Protein AF-R1FV80-F1 (afdb_monomer)

InterPro domains:
  IPR033290 Coiled-coil domain-containing protein 39 [PF24161] (10-103)
  IPR033290 Coiled-coil domain-containing protein 39 [PF24161] (273-464)
  IPR033290 Coiled-coil domain-containing protein 39 [PTHR18962] (281-460)

pLDDT: mean 78.28, std 19.07, range [26.14, 97.94]

Organism: Emiliania huxleyi (NCBI:txid2903)

Secondary structure (DSSP, 8-state):
---------PPPTT--HHHHHHHHHHHHHHHHHHHHHHHHHHHHHHHHHHHHHHHHHHHHHHHHHHHHHHHHHH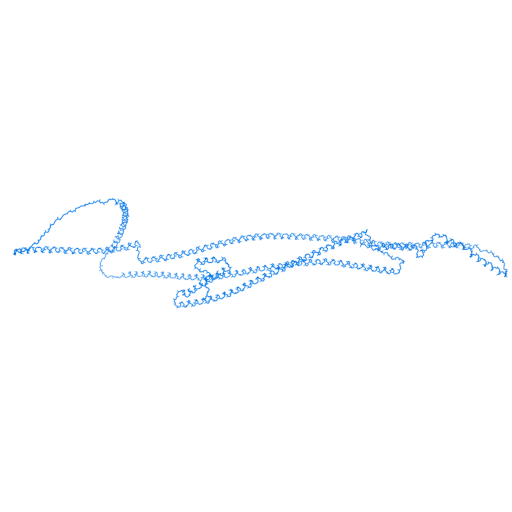HHHHHHHHHHHHHHHHHHHHHHHHHHHHHHHHHHHHHHHHHHHHHHHHHHHHHHHHHHHHHHHHHHHHHHHHHHHHHHHHTT-S---------THHHHHHHHHHHHHHHHHHHHHHHHHHHHHHHHHHHHHHHHHHHHHTT-SS-------------------------SSSHHHHHHHHHHHHHHHHHHHHHHHHHHHHHHHHHHHHHHHHHHHHHHHHHHHHHHHHHTT---HHHHHHHHHHHHHHHHHHHHHHHHHHHHHHHHHHHHHHHHHHHHHHHHHHHHHHHHHHHHHHHHHHHHHHHHHHHHHHHHHHHHHHHHHHHHHHHHHHHHHHHHHHHHHHHHHHHHHHHHHHHHHHHHHHHHHHHHHHHHHHHHHHHHHHHHHHHHHHHHHHHHHT----------------SSSSSSSTTTSSSSSSSSS-SHHHHHHHS-TT-SS-SGGGSS-HHHHHHHHHHHHHHHHHTSPPPTTSHHHHHHHHHHHHHHHHHHHHHHHHHHHHHHHHHHHHHHHHHHHHHHHHHHHHHHHHHHHHHHHHHHHHHHHHHHHHHHHHHHHHHHHHHHHHHHHHTT--SS-HHHHHHHHHHHHHHHHHHHHHHHHHHHH-TTTHHHHHHHHHHHT---GGG-----

Foldseek 3Di:
DPPPPPPPDDDPPPDDPVVVVVVVVVVVVVVVVVVVVVVVVVVVVVVVVVVVVVVVVVVVVVVVVVVVVVVVVVVVVVVVVVVVVVVVVVVVVVVVVVVVVVVVVVVVVVVVVVVVVVVVVVVVVVVVVVVVVVVVVVVVVVVVVVVVVVVVVVVVPDDDDDDDDDDVCVVVVVVVVVVVVVVVVVVVVVVVVVVVVVVVVVVVVVVVVVVVVVVPVPDDDDYDDDDDDDDDDDDDDDDDDDDDDCPVVVVVVVVVVVVVVVVVVVVVVVVVVVVVVVVVVVVVVVVVVVVVVVVVVVVVCVVVPNDDPVVVVVVVVVVVVVVVVVVVVVVVVVVVVVVVVVVVVVVVVVVVVVVVVVVVVVVVVVVVVVVVVVVVVVVVVVVVVVVVVVVVVVVVVVVVVVVVVVVVVVVVVVVVVVVVVVVVVVVVVVVVVVVVVVVVVVVVVVVVVVVVVVVVVVVVVVVVVVVVVVVVVVPDDDDDDDDDDDDDDPPPPPVPPVVVVVPVVPPPPPPVVVVVVVVCPPCPVCPVCPVDHPVVVVVVVVVVVVVCVVPPDDDCPDVVNVVVVVVVVVVVVVVVVVVVVVVVVVVVVVVVVVVVVVVVVVVVVVVVVVVVVVVVVVVVVVVVVVVVVVVVVVVVVVVVVVVVVVVVVVVCVVVVDPDDDPVNVVVVVVVVVVVVLVVLVVQVVVCVVPVVCQVVQCVVCVVVVHHHSVPPPDDD

Mean predicted aligned error: 24.82 Å

Sequence (716 aa):
MSDDEEELVDLPDFANAANRALYADLKDAERALAATEEELAETGERVSVMEGHLGSVVAERQNTQRLVDAKAKEVETEDHLKQLADRELGRFSSELSKLQREWWQEAAVAERQAELEAEVTKTSVQQVELDRTADDYRALQRERRGLLLQSRSGATASPHPSPPPPRPAAAAERDRRRAQIRGAEESLEERRAALEAAKAKLAAAEEAASRSSDNLGSLEAPRAFLDPPSPCPDPPSPCPAASRQMDELHAREGARLKERAKAAGALREALYAETARLQAARQEVLYTADFQLQLMQRKVARATGVRSAEEQTELKSQIATLQRQLEQQGATARMLSEQEKRLSNELKRARRREEEVTTEEARLRAAIDAVEVDNTLAQKQIKKEAQQRQEATVAADLLRLEVKKLREALHGRTDGVFGLENRKSQLQLSMAERQEEIKVHTDVLRAQLKAAEDERSRAKKARAAGRRLGSISAGSRAPSRTGPPPSQALTERLLRVDRLSAKSANLEGKPGAIDARLSTPALAHTAASRLAPPCALRHLVDKNAAYKAALAPAGPRTPLAEQRALLEEQHRAALARCRAHKVQQSEVEEEIGQMGVTLDELADVSGAQRQHYERLADASRSIGATLQERRGELQRVASELSSLLDAHRESAAASGVQGATALEREAALSERLVANRTTLERLAALSAEDASFGPALESLCAQAGVPPPDALPGDE

Solvent-accessible surface area (backbone atoms only — not comparable to full-atom values): 40956 Å² total; per-residue (Å²): 145,77,87,74,75,72,84,77,68,81,78,59,92,82,63,52,70,69,60,54,51,54,48,50,54,48,52,51,49,51,52,52,48,52,52,53,50,51,53,49,49,53,52,49,52,50,48,54,52,50,51,54,48,48,54,51,52,52,52,50,49,51,53,53,48,53,51,50,55,50,49,52,51,50,51,53,51,51,53,52,50,49,53,52,51,52,51,52,51,53,49,51,52,53,49,52,57,45,52,50,51,51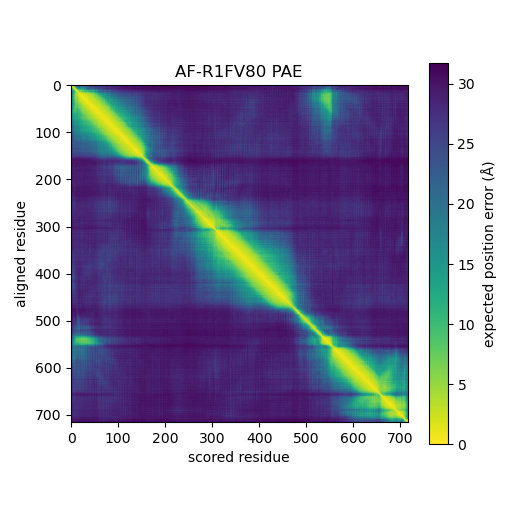,52,54,50,51,52,54,50,51,53,52,49,52,52,50,50,52,50,53,52,50,53,51,52,51,50,54,51,51,50,49,53,51,50,51,50,52,48,51,50,52,50,52,52,49,50,52,52,48,52,57,57,56,70,69,75,68,89,83,85,86,89,84,89,87,69,77,58,63,60,57,44,48,51,46,46,50,49,50,45,48,52,46,48,50,50,46,48,50,46,45,51,48,46,51,50,44,47,50,49,45,51,51,44,44,55,49,44,47,61,43,49,78,63,56,81,66,85,88,85,88,89,89,88,87,88,89,86,86,86,90,84,92,90,86,90,88,89,91,90,87,85,89,78,64,66,73,62,53,56,61,56,52,55,60,50,50,53,54,50,49,55,53,47,55,54,49,52,52,51,52,52,51,51,50,51,51,49,53,56,48,50,54,53,46,53,56,49,49,53,51,47,52,52,48,50,54,52,48,36,47,73,75,64,54,62,56,73,65,61,49,51,53,49,51,50,50,50,50,52,52,49,51,51,51,50,50,51,52,51,51,51,51,54,51,52,51,50,51,53,51,53,53,51,50,51,53,52,50,51,52,51,49,51,53,50,53,52,50,50,52,50,50,50,53,52,50,54,51,51,50,52,50,52,54,50,51,53,51,50,52,53,51,52,51,50,54,50,51,52,50,52,51,52,51,51,51,51,50,52,50,52,48,53,52,47,52,54,48,50,54,49,50,54,49,50,53,51,50,50,52,51,50,51,54,50,51,51,54,49,51,52,51,50,52,52,50,48,52,51,50,50,52,51,50,50,52,50,49,50,54,49,50,48,51,50,50,51,52,51,50,52,52,48,50,53,51,50,56,59,57,73,73,64,85,78,88,86,90,86,90,87,88,89,88,84,93,84,73,87,78,74,73,78,66,61,72,70,64,68,73,69,69,76,80,77,80,76,79,74,65,70,59,50,70,66,66,74,54,92,79,65,88,82,54,82,75,55,81,82,53,57,72,67,57,54,48,53,49,51,54,48,52,50,50,51,49,59,74,70,47,77,82,54,90,86,36,76,66,42,52,51,50,51,51,50,51,51,51,48,51,53,49,53,50,48,55,51,52,51,51,51,53,48,51,52,50,52,50,51,50,50,52,52,48,54,54,50,52,54,52,48,51,53,51,49,54,50,49,54,50,52,50,53,53,50,50,52,51,51,53,52,51,51,51,53,50,52,53,50,52,51,50,52,50,53,50,51,52,53,51,52,54,50,50,55,49,49,55,56,35,53,76,70,71,54,87,70,88,48,72,66,58,53,51,50,56,49,50,52,51,51,51,52,52,50,54,52,43,53,51,53,41,53,52,26,70,76,38,76,81,47,40,69,59,49,42,52,52,26,57,74,70,74,41,84,45,64,90,70,63,78,74,87,126

Structure (mmCIF, N/CA/C/O backbone):
data_AF-R1FV80-F1
#
_entry.id   AF-R1FV80-F1
#
loop_
_atom_site.group_PDB
_atom_site.id
_atom_site.type_symbol
_atom_site.label_atom_id
_atom_site.label_alt_id
_atom_site.label_comp_id
_atom_site.label_asym_id
_atom_site.label_entity_id
_atom_site.label_seq_id
_atom_site.pdbx_PDB_ins_code
_atom_site.Cartn_x
_atom_site.Cartn_y
_atom_site.Cartn_z
_atom_site.occupancy
_atom_site.B_iso_or_equiv
_atom_site.auth_seq_id
_atom_site.auth_comp_id
_atom_site.auth_asym_id
_atom_site.auth_atom_id
_atom_site.pdbx_PDB_model_num
ATOM 1 N N . MET A 1 1 ? 33.131 3.838 -56.043 1.00 39.53 1 MET A N 1
ATOM 2 C CA . MET A 1 1 ? 32.428 4.608 -57.107 1.00 39.53 1 MET A CA 1
ATOM 3 C C . MET A 1 1 ? 32.852 6.069 -57.041 1.00 39.53 1 MET A C 1
ATOM 5 O O . MET A 1 1 ? 32.039 6.953 -56.809 1.00 39.53 1 MET A O 1
ATOM 9 N N . SER A 1 2 ? 34.149 6.266 -57.248 1.00 30.45 2 SER A N 1
ATOM 10 C CA . SER A 1 2 ? 34.812 7.416 -57.865 1.00 30.45 2 SER A CA 1
ATOM 11 C C . SER A 1 2 ? 36.292 7.070 -57.741 1.00 30.45 2 SER A C 1
ATOM 13 O O . SER A 1 2 ? 37.008 7.636 -56.922 1.00 30.45 2 SER A O 1
ATOM 15 N N . ASP A 1 3 ? 36.683 6.017 -58.460 1.00 32.28 3 ASP A N 1
ATOM 16 C CA . ASP A 1 3 ? 38.063 5.545 -58.521 1.00 32.28 3 ASP A CA 1
ATOM 17 C C . ASP A 1 3 ? 38.754 6.416 -59.575 1.00 32.28 3 ASP A C 1
ATOM 19 O O . ASP A 1 3 ? 39.068 5.976 -60.677 1.00 32.28 3 ASP A O 1
ATOM 23 N N . ASP A 1 4 ? 38.883 7.703 -59.256 1.00 37.22 4 ASP A N 1
ATOM 24 C CA . ASP A 1 4 ? 39.828 8.594 -59.914 1.00 37.22 4 ASP A CA 1
ATOM 25 C C . ASP A 1 4 ? 41.165 8.407 -59.184 1.00 37.22 4 ASP A C 1
ATOM 27 O O . ASP A 1 4 ? 41.632 9.276 -58.448 1.00 37.22 4 ASP A O 1
ATOM 31 N N . GLU A 1 5 ? 41.764 7.221 -59.337 1.00 38.56 5 GLU A N 1
ATOM 32 C CA . GLU A 1 5 ? 43.200 7.073 -59.125 1.00 38.56 5 GLU A CA 1
ATOM 33 C C . GLU A 1 5 ? 43.876 7.894 -60.226 1.00 38.56 5 GLU A C 1
ATOM 35 O O . GLU A 1 5 ? 44.042 7.452 -61.364 1.00 38.56 5 GLU A O 1
ATOM 40 N N . GLU A 1 6 ? 44.210 9.143 -59.903 1.00 42.09 6 GLU A N 1
ATOM 41 C CA . GLU A 1 6 ? 45.169 9.915 -60.673 1.00 42.09 6 GLU A CA 1
ATOM 42 C C . GLU A 1 6 ? 46.449 9.073 -60.785 1.00 42.09 6 GLU A C 1
ATOM 44 O O . GLU A 1 6 ? 47.215 8.947 -59.830 1.00 42.09 6 GLU A O 1
ATOM 49 N N . GLU A 1 7 ? 46.685 8.486 -61.963 1.00 44.88 7 GLU A N 1
ATOM 50 C CA . GLU A 1 7 ? 47.996 8.006 -62.400 1.00 44.88 7 GLU A CA 1
ATOM 51 C C . GLU A 1 7 ? 48.964 9.202 -62.375 1.00 44.88 7 GLU A C 1
ATOM 53 O O . GLU A 1 7 ? 49.205 9.906 -63.361 1.00 44.88 7 GLU A O 1
ATOM 58 N N . LEU A 1 8 ? 49.482 9.480 -61.180 1.00 44.59 8 LEU A N 1
ATOM 59 C CA . LEU A 1 8 ? 50.394 10.563 -60.885 1.00 44.59 8 LEU A CA 1
ATOM 60 C C . LEU A 1 8 ? 51.760 10.217 -61.485 1.00 44.59 8 LEU A C 1
ATOM 62 O O . LEU A 1 8 ? 52.600 9.584 -60.850 1.00 44.59 8 LEU A O 1
ATOM 66 N N . VAL A 1 9 ? 51.936 10.647 -62.735 1.00 53.25 9 VAL A N 1
ATOM 67 C CA . VAL A 1 9 ? 53.197 10.915 -63.441 1.00 53.25 9 VAL A CA 1
ATOM 68 C C . VAL A 1 9 ? 54.271 9.845 -63.227 1.00 53.25 9 VAL A C 1
ATOM 70 O O . VAL A 1 9 ? 55.105 9.945 -62.324 1.00 53.25 9 VAL A O 1
ATOM 73 N N . ASP A 1 10 ? 54.330 8.878 -64.142 1.00 61.19 10 ASP A N 1
ATOM 74 C CA . ASP A 1 10 ? 55.520 8.046 -64.305 1.00 61.19 10 ASP A CA 1
ATOM 75 C C . ASP A 1 10 ? 56.779 8.918 -64.411 1.00 61.19 10 ASP A C 1
ATOM 77 O O . ASP A 1 10 ? 56.829 9.921 -65.138 1.00 61.19 10 ASP A O 1
ATOM 81 N N . LEU A 1 11 ? 57.813 8.541 -63.650 1.00 62.38 11 LEU A N 1
ATOM 82 C CA . LEU A 1 11 ? 59.092 9.244 -63.653 1.00 62.38 11 LEU A CA 1
ATOM 83 C C . LEU A 1 11 ? 59.620 9.363 -65.091 1.00 62.38 11 LEU A C 1
ATOM 85 O O . LEU A 1 11 ? 59.750 8.346 -65.769 1.00 62.38 11 LEU A O 1
ATOM 89 N N . PRO A 1 12 ? 60.011 10.566 -65.554 1.00 64.69 12 PRO A N 1
ATOM 90 C CA . PRO A 1 12 ? 60.544 10.739 -66.902 1.00 64.69 12 PRO A CA 1
ATOM 91 C C . PRO A 1 12 ? 61.749 9.824 -67.178 1.00 64.69 12 PRO A C 1
ATOM 93 O O . PRO A 1 12 ? 62.630 9.701 -66.326 1.00 64.69 12 PRO A O 1
ATOM 96 N N . ASP A 1 13 ? 61.869 9.296 -68.401 1.00 59.38 13 ASP A N 1
ATOM 97 C CA . ASP A 1 13 ? 62.896 8.316 -68.822 1.00 59.38 13 ASP A CA 1
ATOM 98 C C . ASP A 1 13 ? 64.361 8.713 -68.556 1.00 59.38 13 ASP A C 1
ATOM 100 O O . ASP A 1 13 ? 65.251 7.864 -68.536 1.00 59.38 13 ASP A O 1
ATOM 104 N N . PHE A 1 14 ? 64.631 9.999 -68.327 1.00 61.69 14 PHE A N 1
ATOM 105 C CA . PHE A 1 14 ? 65.948 10.549 -67.994 1.00 61.69 14 PHE A CA 1
ATOM 106 C C . PHE A 1 14 ? 66.302 10.461 -66.490 1.00 61.69 14 PHE A C 1
ATOM 108 O O . PHE A 1 14 ? 67.446 10.724 -66.120 1.00 61.69 14 PHE A O 1
ATOM 115 N N . ALA A 1 15 ? 65.371 10.082 -65.606 1.00 67.31 15 ALA A N 1
ATOM 116 C CA . ALA A 1 15 ? 65.627 10.022 -64.167 1.00 67.31 15 ALA A CA 1
ATOM 117 C C . ALA A 1 15 ? 66.812 9.095 -63.837 1.00 67.31 15 ALA A C 1
ATOM 119 O O . ALA A 1 15 ? 66.867 7.938 -64.267 1.00 67.31 15 ALA A O 1
ATOM 120 N N . ASN A 1 16 ? 67.760 9.614 -63.062 1.00 75.12 16 ASN A N 1
ATOM 121 C CA . ASN A 1 16 ? 68.909 8.902 -62.516 1.00 75.12 16 ASN A CA 1
ATOM 122 C C . ASN A 1 16 ? 68.463 7.798 -61.540 1.00 75.12 16 ASN A C 1
ATOM 124 O O . ASN A 1 16 ? 67.451 7.932 -60.856 1.00 75.12 16 ASN A O 1
ATOM 128 N N . ALA A 1 17 ? 69.234 6.707 -61.467 1.00 79.00 17 ALA A N 1
ATOM 129 C CA . ALA A 1 17 ? 68.859 5.498 -60.722 1.00 79.00 17 ALA A CA 1
ATOM 130 C C . ALA A 1 17 ? 68.512 5.765 -59.244 1.00 79.00 17 ALA A C 1
ATOM 132 O O . ALA A 1 17 ? 67.550 5.199 -58.737 1.00 79.00 17 ALA A O 1
ATOM 133 N N . ALA A 1 18 ? 69.226 6.687 -58.586 1.00 81.06 18 ALA A N 1
ATOM 134 C CA . ALA A 1 18 ? 68.948 7.085 -57.204 1.00 81.06 18 ALA A CA 1
ATOM 135 C C . ALA A 1 18 ? 67.561 7.733 -57.028 1.00 81.06 18 ALA A C 1
ATOM 137 O O . ALA A 1 18 ? 66.862 7.433 -56.068 1.00 81.06 18 ALA A O 1
ATOM 138 N N . ASN A 1 19 ? 67.126 8.571 -57.975 1.00 80.38 19 ASN A N 1
ATOM 139 C CA . ASN A 1 19 ? 65.819 9.230 -57.902 1.00 80.38 19 ASN A CA 1
ATOM 140 C C . ASN A 1 19 ? 64.671 8.259 -58.212 1.00 80.38 19 ASN A C 1
ATOM 142 O O . ASN A 1 19 ? 63.585 8.414 -57.666 1.00 80.38 19 ASN A O 1
ATOM 146 N N . ARG A 1 20 ? 64.912 7.242 -59.055 1.00 81.19 20 ARG A N 1
ATOM 147 C CA . ARG A 1 20 ? 63.939 6.160 -59.276 1.00 81.19 20 ARG A CA 1
ATOM 148 C C . ARG A 1 20 ? 63.778 5.276 -58.044 1.00 81.19 20 ARG A C 1
ATOM 150 O O . ARG A 1 20 ? 62.652 4.924 -57.726 1.00 81.19 20 ARG A O 1
ATOM 157 N N . ALA A 1 21 ? 64.877 4.960 -57.355 1.00 82.88 21 ALA A N 1
ATOM 158 C CA . ALA A 1 21 ? 64.834 4.209 -56.103 1.00 82.88 21 ALA A CA 1
ATOM 159 C C . ALA A 1 21 ? 64.054 4.974 -55.021 1.00 82.88 21 ALA A C 1
ATOM 161 O O . ALA A 1 21 ? 63.100 4.437 -54.482 1.00 82.88 21 ALA A O 1
ATOM 162 N N . LEU A 1 22 ? 64.359 6.260 -54.806 1.00 85.12 22 LEU A N 1
ATOM 163 C CA . LEU A 1 22 ? 63.634 7.084 -53.829 1.00 85.12 22 LEU A CA 1
ATOM 164 C C . LEU A 1 22 ? 62.144 7.247 -54.155 1.00 85.12 22 LEU A C 1
ATOM 166 O O . LEU A 1 22 ? 61.328 7.319 -53.245 1.00 85.12 22 LEU A O 1
ATOM 170 N N . TYR A 1 23 ? 61.774 7.320 -55.435 1.00 82.81 23 TYR A N 1
ATOM 171 C CA . TYR A 1 23 ? 60.364 7.367 -55.821 1.00 82.81 23 TYR A CA 1
ATOM 172 C C . TYR A 1 23 ? 59.656 6.022 -55.622 1.00 82.81 23 TYR A C 1
ATOM 174 O O . TYR A 1 23 ? 58.487 6.008 -55.255 1.00 82.81 23 TYR A O 1
ATOM 182 N N . ALA A 1 24 ? 60.350 4.901 -55.839 1.00 83.56 24 ALA A N 1
ATOM 183 C CA . ALA A 1 24 ? 59.818 3.583 -55.501 1.00 83.56 24 ALA A CA 1
ATOM 184 C C . ALA A 1 24 ? 59.597 3.458 -53.985 1.00 83.56 24 ALA A C 1
ATOM 186 O O . ALA A 1 24 ? 58.499 3.099 -53.576 1.00 83.56 24 ALA A O 1
ATOM 187 N N . ASP A 1 25 ? 60.576 3.874 -53.174 1.00 87.69 25 ASP A N 1
ATOM 188 C CA . ASP A 1 25 ? 60.457 3.901 -51.712 1.00 87.69 25 ASP A CA 1
ATOM 189 C C . ASP A 1 25 ? 59.308 4.820 -51.250 1.00 87.69 25 ASP A C 1
ATOM 191 O O . ASP A 1 25 ? 58.568 4.470 -50.334 1.00 87.69 25 ASP A O 1
ATOM 195 N N . LEU A 1 26 ? 59.118 5.979 -51.899 1.00 85.69 26 LEU A N 1
ATOM 196 C CA . LEU A 1 26 ? 57.984 6.876 -51.638 1.00 85.69 26 LEU A CA 1
ATOM 197 C C . LEU A 1 26 ? 56.648 6.228 -51.999 1.00 85.69 26 LEU A C 1
ATOM 199 O O . LEU A 1 26 ? 55.740 6.267 -51.179 1.00 85.69 26 LEU A O 1
ATOM 203 N N . LYS A 1 27 ? 56.529 5.589 -53.169 1.00 85.94 27 LYS A N 1
ATOM 204 C CA . LYS A 1 27 ? 55.304 4.873 -53.555 1.00 85.94 27 LYS A CA 1
ATOM 205 C C . LYS A 1 27 ? 54.997 3.710 -52.619 1.00 85.94 27 LYS A C 1
ATOM 207 O O . LYS A 1 27 ? 53.835 3.459 -52.320 1.00 85.94 27 LYS A O 1
ATOM 212 N N . ASP A 1 28 ? 56.013 2.995 -52.152 1.00 86.62 28 ASP A N 1
ATOM 213 C CA . ASP A 1 28 ? 55.824 1.910 -51.193 1.00 86.62 28 ASP A CA 1
ATOM 214 C C . ASP A 1 28 ? 55.415 2.449 -49.813 1.00 86.62 28 ASP A C 1
ATOM 216 O O . ASP A 1 28 ? 54.534 1.875 -49.175 1.00 86.62 28 ASP A O 1
ATOM 220 N N . ALA A 1 29 ? 55.965 3.591 -49.387 1.00 89.12 29 ALA A N 1
ATOM 221 C CA . ALA A 1 29 ? 55.522 4.290 -48.182 1.00 89.12 29 ALA A CA 1
ATOM 222 C C . ALA A 1 29 ? 54.091 4.844 -48.314 1.00 89.12 29 ALA A C 1
ATOM 224 O O . ALA A 1 29 ? 53.321 4.738 -47.366 1.00 89.12 29 ALA A O 1
ATOM 225 N N . GLU A 1 30 ? 53.711 5.383 -49.476 1.00 87.81 30 GLU A N 1
ATOM 226 C CA . GLU A 1 30 ? 52.348 5.846 -49.777 1.00 87.81 30 GLU A CA 1
ATOM 227 C C . GLU A 1 30 ? 51.347 4.686 -49.759 1.00 87.81 30 GLU A C 1
ATOM 229 O O . GLU A 1 30 ? 50.290 4.803 -49.147 1.00 87.81 30 GLU A O 1
ATOM 234 N N . ARG A 1 31 ? 51.694 3.534 -50.350 1.00 87.81 31 ARG A N 1
ATOM 235 C CA . ARG A 1 31 ? 50.871 2.314 -50.278 1.00 87.81 31 ARG A CA 1
ATOM 236 C C . ARG A 1 31 ? 50.724 1.804 -48.850 1.00 87.81 31 ARG A C 1
ATOM 238 O O . ARG A 1 31 ? 49.629 1.418 -48.455 1.00 87.81 31 ARG A O 1
ATOM 245 N N . ALA A 1 32 ? 51.814 1.788 -48.082 1.00 91.12 32 ALA A N 1
ATOM 246 C CA . ALA A 1 32 ? 51.772 1.388 -46.680 1.00 91.12 32 ALA A CA 1
ATOM 247 C C . ALA A 1 32 ? 50.902 2.348 -45.856 1.00 91.12 32 ALA A C 1
ATOM 249 O O . ALA A 1 32 ? 50.124 1.897 -45.023 1.00 91.12 32 ALA A O 1
ATOM 250 N N . LEU A 1 33 ? 50.992 3.653 -46.125 1.00 90.94 33 LEU A N 1
ATOM 251 C CA . LEU A 1 33 ? 50.176 4.670 -45.473 1.00 90.94 33 LEU A CA 1
ATOM 252 C C . LEU A 1 33 ? 48.691 4.491 -45.814 1.00 90.94 33 LEU A C 1
ATOM 254 O O . LEU A 1 33 ? 47.887 4.406 -44.892 1.00 90.94 33 LEU A O 1
ATOM 258 N N . ALA A 1 34 ? 48.345 4.311 -47.092 1.00 89.75 34 ALA A N 1
ATOM 259 C CA . ALA A 1 34 ? 46.975 4.035 -47.525 1.00 89.75 34 ALA A CA 1
ATOM 260 C C . ALA A 1 34 ? 46.398 2.768 -46.866 1.00 89.75 34 ALA A C 1
ATOM 262 O O . ALA A 1 34 ? 45.277 2.794 -46.366 1.00 89.75 34 ALA A O 1
ATOM 263 N N . ALA A 1 35 ? 47.184 1.688 -46.776 1.00 92.25 35 ALA A N 1
ATOM 264 C CA . ALA A 1 35 ? 46.769 0.469 -46.080 1.00 92.25 35 ALA A CA 1
ATOM 265 C C . ALA A 1 35 ? 46.523 0.714 -44.581 1.00 92.25 35 ALA A C 1
ATOM 267 O O . ALA A 1 35 ? 45.515 0.274 -44.035 1.00 92.25 35 ALA A O 1
ATOM 268 N N . THR A 1 36 ? 47.403 1.463 -43.906 1.00 92.81 36 THR A N 1
ATOM 269 C CA . THR A 1 36 ? 47.189 1.807 -42.490 1.00 92.81 36 THR A CA 1
ATOM 270 C C . THR A 1 36 ? 46.014 2.760 -42.275 1.00 92.81 36 THR A C 1
ATOM 272 O O . THR A 1 36 ? 45.367 2.691 -41.234 1.00 92.81 36 THR A O 1
ATOM 275 N N . GLU A 1 37 ? 45.721 3.647 -43.229 1.00 93.38 37 GLU A N 1
ATOM 276 C CA . GLU A 1 37 ? 44.550 4.526 -43.183 1.00 93.38 37 GLU A CA 1
ATOM 277 C C . GLU A 1 37 ? 43.251 3.733 -43.353 1.00 93.38 37 GLU A C 1
ATOM 279 O O . GLU A 1 37 ? 42.284 4.003 -42.641 1.00 93.38 37 GLU A O 1
ATOM 284 N N . GLU A 1 38 ? 43.241 2.719 -44.221 1.00 93.88 38 GLU A N 1
ATOM 285 C CA . GLU A 1 38 ? 42.122 1.784 -44.368 1.00 93.88 38 GLU A CA 1
ATOM 286 C C . GLU A 1 38 ? 41.901 0.976 -43.077 1.00 93.88 38 GLU A C 1
ATOM 288 O O . GLU A 1 38 ? 40.794 0.973 -42.537 1.00 93.88 38 GLU A O 1
ATOM 293 N N . GLU A 1 39 ? 42.958 0.402 -42.489 1.00 94.31 39 GLU A N 1
ATOM 294 C CA . GLU A 1 39 ? 42.880 -0.282 -41.186 1.00 94.31 39 GLU A CA 1
ATOM 295 C C . GLU A 1 39 ? 42.395 0.658 -40.062 1.00 94.31 39 GLU A C 1
ATOM 297 O O . GLU A 1 39 ? 41.619 0.268 -39.178 1.00 94.31 39 GLU A O 1
ATOM 302 N N . LEU A 1 40 ? 42.826 1.923 -40.074 1.00 94.69 40 LEU A N 1
ATOM 303 C CA . LEU A 1 40 ? 42.374 2.927 -39.112 1.00 94.69 40 LEU A CA 1
ATOM 304 C C . LEU A 1 40 ? 40.886 3.259 -39.304 1.00 94.69 40 LEU A C 1
ATOM 306 O O . LEU A 1 40 ? 40.162 3.420 -38.320 1.00 94.69 40 LEU A O 1
ATOM 310 N N . ALA A 1 41 ? 40.415 3.339 -40.550 1.00 93.88 41 ALA A N 1
ATOM 311 C CA . ALA A 1 41 ? 39.008 3.561 -40.858 1.00 93.88 41 ALA A CA 1
ATOM 312 C C . ALA A 1 41 ? 38.146 2.382 -40.380 1.00 93.88 41 ALA A C 1
ATOM 314 O O . ALA A 1 41 ? 37.175 2.598 -39.653 1.00 93.88 41 ALA A O 1
ATOM 315 N N . GLU A 1 42 ? 38.546 1.141 -40.674 1.00 95.00 42 GLU A N 1
ATOM 316 C CA . GLU A 1 42 ? 37.850 -0.068 -40.214 1.00 95.00 42 GLU A CA 1
ATOM 317 C C . GLU A 1 42 ? 37.805 -0.167 -38.683 1.00 95.00 42 GLU A C 1
ATOM 319 O O . GLU A 1 42 ? 36.768 -0.477 -38.083 1.00 95.00 42 GLU A O 1
ATOM 324 N N . THR A 1 43 ? 38.928 0.112 -38.013 1.00 94.19 43 THR A N 1
ATOM 325 C CA . THR A 1 43 ? 38.968 0.124 -36.545 1.00 94.19 43 THR A CA 1
ATOM 326 C C . THR A 1 43 ? 38.119 1.256 -35.968 1.00 94.19 43 THR A C 1
ATOM 328 O O . THR A 1 43 ? 37.440 1.038 -34.962 1.00 94.19 43 THR A O 1
ATOM 331 N N . GLY A 1 44 ? 38.073 2.422 -36.617 1.00 95.56 44 GLY A N 1
ATOM 332 C CA . GLY A 1 44 ? 37.190 3.532 -36.263 1.00 95.56 44 GLY A CA 1
ATOM 333 C C . GLY A 1 44 ? 35.706 3.172 -36.371 1.00 95.56 44 GLY A C 1
ATOM 334 O O . GLY A 1 44 ? 34.945 3.397 -35.425 1.00 95.56 44 GLY A O 1
ATOM 335 N N . GLU A 1 45 ? 35.292 2.540 -37.471 1.00 95.12 45 GLU A N 1
ATOM 336 C CA . GLU A 1 45 ? 33.923 2.040 -37.648 1.00 95.12 45 GLU A CA 1
ATOM 337 C C . GLU A 1 45 ? 33.567 0.995 -36.586 1.00 95.12 45 GLU A C 1
ATOM 339 O O . GLU A 1 45 ? 32.506 1.068 -35.957 1.00 95.12 45 GLU A O 1
ATOM 344 N N . ARG A 1 46 ? 34.480 0.058 -36.309 1.00 97.19 46 ARG A N 1
ATOM 345 C CA . ARG A 1 46 ? 34.296 -0.948 -35.258 1.00 97.19 46 ARG A CA 1
ATOM 346 C C . ARG A 1 46 ? 34.122 -0.312 -33.881 1.00 97.19 46 ARG A C 1
ATOM 348 O O . ARG A 1 46 ? 33.243 -0.743 -33.133 1.00 97.19 46 ARG A O 1
ATOM 355 N N . VAL A 1 47 ? 34.934 0.688 -33.536 1.00 96.06 47 VAL A N 1
ATOM 356 C CA . VAL A 1 47 ? 34.806 1.425 -32.269 1.00 96.06 47 VAL A CA 1
ATOM 357 C C . VAL A 1 47 ? 33.449 2.120 -32.198 1.00 96.06 47 VAL A C 1
ATOM 359 O O . VAL A 1 47 ? 32.752 1.949 -31.203 1.00 96.06 47 VAL A O 1
ATOM 362 N N . SER A 1 48 ? 33.015 2.792 -33.267 1.00 95.88 48 SER A N 1
ATOM 363 C CA . SER A 1 48 ? 31.702 3.450 -33.317 1.00 95.88 48 SER A CA 1
ATOM 364 C C . SER A 1 48 ? 30.540 2.468 -33.102 1.00 95.88 48 SER A C 1
ATOM 366 O O . SER A 1 48 ? 29.631 2.725 -32.308 1.00 95.88 48 SER A O 1
ATOM 368 N N . VAL A 1 49 ? 30.590 1.290 -33.736 1.00 97.00 49 VAL A N 1
ATOM 369 C CA . VAL A 1 49 ? 29.593 0.227 -33.525 1.00 97.00 49 VAL A CA 1
ATOM 370 C C . VAL A 1 49 ? 29.631 -0.290 -32.085 1.00 97.00 49 VAL A C 1
ATOM 372 O O . VAL A 1 49 ? 28.579 -0.491 -31.471 1.00 97.00 49 VAL A O 1
ATOM 375 N N . MET A 1 50 ? 30.824 -0.492 -31.518 1.00 94.69 50 MET A N 1
ATOM 376 C CA . MET A 1 50 ? 30.981 -0.941 -30.132 1.00 94.69 50 MET A CA 1
ATOM 377 C C . MET A 1 50 ? 30.488 0.098 -29.120 1.00 94.69 50 MET A C 1
ATOM 379 O O . MET A 1 50 ? 29.873 -0.290 -28.129 1.00 94.69 50 MET A O 1
ATOM 383 N N . GLU A 1 51 ? 30.685 1.392 -29.367 1.00 96.06 51 GLU A N 1
ATOM 384 C CA . GLU A 1 51 ? 30.139 2.480 -28.548 1.00 96.06 51 GLU A CA 1
ATOM 385 C C . GLU A 1 51 ? 28.606 2.498 -28.593 1.00 96.06 51 GLU A C 1
ATOM 387 O O . GLU A 1 51 ? 27.957 2.573 -27.546 1.00 96.06 51 GLU A O 1
ATOM 392 N N . GLY A 1 52 ? 28.009 2.335 -29.779 1.00 95.00 52 GLY A N 1
ATOM 393 C CA . GLY A 1 52 ? 26.556 2.211 -29.932 1.00 95.00 52 GLY A CA 1
ATOM 394 C C . GLY A 1 52 ? 25.985 0.981 -29.214 1.00 95.00 52 GLY A C 1
ATOM 395 O O . GLY A 1 52 ? 24.958 1.063 -28.529 1.00 95.00 52 GLY A O 1
ATOM 396 N N . HIS A 1 53 ? 26.675 -0.160 -29.307 1.00 95.69 53 HIS A N 1
ATOM 397 C CA . HIS A 1 53 ? 26.303 -1.369 -28.575 1.00 95.69 53 HIS A CA 1
ATOM 398 C C . HIS A 1 53 ? 26.460 -1.184 -27.062 1.00 95.69 53 HIS A C 1
ATOM 400 O O . HIS A 1 53 ? 25.564 -1.561 -26.313 1.00 95.69 53 HIS A O 1
ATOM 406 N N . LEU A 1 54 ? 27.544 -0.558 -26.594 1.00 96.19 54 LEU A N 1
ATOM 407 C CA . LEU A 1 54 ? 27.748 -0.258 -25.177 1.00 96.19 54 LEU A CA 1
ATOM 408 C C . LEU A 1 54 ? 26.640 0.654 -24.642 1.00 96.19 54 LEU A C 1
ATOM 410 O O . LEU A 1 54 ? 26.087 0.366 -23.584 1.00 96.19 54 LEU A O 1
ATOM 414 N N . GLY A 1 55 ? 26.258 1.695 -25.386 1.00 97.19 55 GLY A N 1
ATOM 415 C CA . GLY A 1 55 ? 25.117 2.546 -25.042 1.00 97.19 55 GLY A CA 1
ATOM 416 C C . GLY A 1 55 ? 23.814 1.750 -24.921 1.00 97.19 55 GLY A C 1
ATOM 417 O O . GLY A 1 55 ? 23.072 1.918 -23.953 1.00 97.19 55 GLY A O 1
ATOM 418 N N . SER A 1 56 ? 23.580 0.815 -25.846 1.00 96.75 56 SER A N 1
ATOM 419 C CA . SER A 1 56 ? 22.422 -0.089 -25.807 1.00 96.75 56 SER A CA 1
ATOM 420 C C . SER A 1 56 ? 22.462 -1.020 -24.587 1.00 96.75 56 SER A C 1
ATOM 422 O O . SER A 1 56 ? 21.473 -1.140 -23.872 1.00 96.75 56 SER A O 1
ATOM 424 N N . VAL A 1 57 ? 23.617 -1.620 -24.280 1.00 97.50 57 VAL A N 1
ATOM 425 C CA . VAL A 1 57 ? 23.813 -2.487 -23.104 1.00 97.50 57 VAL A CA 1
ATOM 426 C C . VAL A 1 57 ? 23.635 -1.712 -21.798 1.00 97.50 57 VAL A C 1
ATOM 428 O O . VAL A 1 57 ? 23.043 -2.227 -20.852 1.00 97.50 57 VAL A O 1
ATOM 431 N N . VAL A 1 58 ? 24.112 -0.467 -21.725 1.00 97.00 58 VAL A N 1
ATOM 432 C CA . VAL A 1 58 ? 23.914 0.400 -20.555 1.00 97.00 58 VAL A CA 1
ATOM 433 C C . VAL A 1 58 ? 22.431 0.721 -20.364 1.00 97.00 58 VAL A C 1
ATOM 435 O O . VAL A 1 58 ? 21.946 0.655 -19.232 1.00 97.00 58 VAL A O 1
ATOM 438 N N . ALA A 1 59 ? 21.697 1.011 -21.441 1.00 94.69 59 ALA A N 1
ATOM 439 C CA . ALA A 1 59 ? 20.254 1.235 -21.382 1.00 94.69 59 ALA A CA 1
ATOM 440 C C . ALA A 1 59 ? 19.495 -0.027 -20.930 1.00 94.69 59 ALA A C 1
ATOM 442 O O . ALA A 1 59 ? 18.656 0.053 -20.032 1.00 94.69 59 ALA A O 1
ATOM 443 N N . GLU A 1 60 ? 19.838 -1.201 -21.470 1.00 95.50 60 GLU A N 1
ATOM 444 C CA . GLU A 1 60 ? 19.276 -2.486 -21.031 1.00 95.50 60 GLU A CA 1
ATOM 445 C C . GLU A 1 60 ? 19.573 -2.755 -19.551 1.00 95.50 60 GLU A C 1
ATOM 447 O O . GLU A 1 60 ? 18.670 -3.085 -18.783 1.00 95.50 60 GLU A O 1
ATOM 452 N N . ARG A 1 61 ? 20.809 -2.509 -19.094 1.00 96.38 61 ARG A N 1
ATOM 453 C CA . ARG A 1 61 ? 21.168 -2.626 -17.674 1.00 96.38 61 ARG A CA 1
ATOM 454 C C . ARG A 1 61 ? 20.291 -1.728 -16.804 1.00 96.38 61 ARG A C 1
ATOM 456 O O . ARG A 1 61 ? 19.771 -2.183 -15.790 1.00 96.38 61 ARG A O 1
ATOM 463 N N . GLN A 1 62 ? 20.095 -0.468 -17.187 1.00 96.00 62 GLN A N 1
ATOM 464 C CA . GLN A 1 62 ? 19.229 0.452 -16.445 1.00 96.00 62 GLN A CA 1
ATOM 465 C C . GLN A 1 62 ? 17.770 -0.020 -16.421 1.00 96.00 62 GLN A C 1
ATOM 467 O O . GLN A 1 62 ? 17.124 0.059 -15.378 1.00 96.00 62 GLN A O 1
ATOM 472 N N . ASN A 1 63 ? 17.258 -0.554 -17.532 1.00 96.38 63 ASN A N 1
ATOM 473 C CA . ASN A 1 63 ? 15.915 -1.128 -17.585 1.00 96.38 63 ASN A CA 1
ATOM 474 C C . ASN A 1 63 ? 15.782 -2.340 -16.654 1.00 96.38 63 ASN A C 1
ATOM 476 O O . ASN A 1 63 ? 14.819 -2.417 -15.891 1.00 96.38 63 ASN A O 1
ATOM 480 N N . THR A 1 64 ? 16.764 -3.248 -16.655 1.00 95.81 64 THR A N 1
ATOM 481 C CA . THR A 1 64 ? 16.776 -4.390 -15.729 1.00 95.81 64 THR A CA 1
ATOM 482 C C . THR A 1 64 ? 16.863 -3.944 -14.272 1.00 95.81 64 THR A C 1
ATOM 484 O O . THR A 1 64 ? 16.129 -4.474 -13.444 1.00 95.81 64 THR A O 1
ATOM 487 N N . GLN A 1 65 ? 17.661 -2.916 -13.960 1.00 95.62 65 GLN A N 1
ATOM 488 C CA . GLN A 1 65 ? 17.748 -2.363 -12.608 1.00 95.62 65 GLN A CA 1
ATOM 489 C C . GLN A 1 65 ? 16.401 -1.798 -12.147 1.00 95.62 65 GLN A C 1
ATOM 491 O O . GLN A 1 65 ? 15.931 -2.154 -11.074 1.00 95.62 65 GLN A O 1
ATOM 496 N N . ARG A 1 66 ? 15.722 -1.001 -12.984 1.00 95.19 66 ARG A N 1
ATOM 497 C CA . ARG A 1 66 ? 14.380 -0.477 -12.671 1.00 95.19 66 ARG A CA 1
ATOM 498 C C . ARG A 1 66 ? 13.373 -1.594 -12.401 1.00 95.19 66 ARG A C 1
ATOM 500 O O . ARG A 1 66 ? 12.511 -1.445 -11.540 1.00 95.19 66 ARG A O 1
ATOM 507 N N . LEU A 1 67 ? 13.474 -2.703 -13.134 1.00 96.94 67 LEU A N 1
ATOM 508 C CA . LEU A 1 67 ? 12.609 -3.863 -12.943 1.00 96.94 67 LEU A CA 1
ATOM 509 C C . LEU A 1 67 ? 12.908 -4.584 -11.621 1.00 96.94 67 LEU A C 1
ATOM 511 O O . LEU A 1 67 ? 11.975 -4.979 -10.926 1.00 96.94 67 LEU A O 1
ATOM 515 N N . VAL A 1 68 ? 14.185 -4.710 -11.251 1.00 96.62 68 VAL A N 1
ATOM 516 C CA . VAL A 1 68 ? 14.607 -5.244 -9.946 1.00 96.62 68 VAL A CA 1
ATOM 517 C C . VAL A 1 68 ? 14.113 -4.350 -8.810 1.00 96.62 68 VAL A C 1
ATOM 519 O O . VAL A 1 68 ? 13.519 -4.860 -7.865 1.00 96.62 68 VAL A O 1
ATOM 522 N N . ASP A 1 69 ? 14.271 -3.032 -8.922 1.00 95.75 69 ASP A N 1
ATOM 523 C CA . ASP A 1 69 ? 13.825 -2.080 -7.900 1.00 95.75 69 ASP A CA 1
ATOM 524 C C . ASP A 1 69 ? 12.294 -2.100 -7.739 1.00 95.75 69 ASP A C 1
ATOM 526 O O . ASP A 1 69 ? 11.774 -2.039 -6.625 1.00 95.75 69 ASP A O 1
ATOM 530 N N . ALA A 1 70 ? 11.548 -2.224 -8.844 1.00 96.62 70 ALA A N 1
ATOM 531 C CA . ALA A 1 70 ? 10.096 -2.397 -8.806 1.00 96.62 70 ALA A CA 1
ATOM 532 C C . ALA A 1 70 ? 9.702 -3.715 -8.122 1.00 96.62 70 ALA A C 1
ATOM 534 O O . ALA A 1 70 ? 8.813 -3.721 -7.273 1.00 96.62 70 ALA A O 1
ATOM 535 N N . LYS A 1 71 ? 10.402 -4.816 -8.428 1.00 96.31 71 LYS A N 1
ATOM 536 C CA . LYS A 1 71 ? 10.175 -6.114 -7.781 1.00 96.31 71 LYS A CA 1
ATOM 537 C C . LYS A 1 71 ? 10.512 -6.096 -6.293 1.00 96.31 71 LYS A C 1
ATOM 539 O O . LYS A 1 71 ? 9.779 -6.692 -5.516 1.00 96.31 71 LYS A O 1
ATOM 544 N N . ALA A 1 72 ? 11.561 -5.388 -5.883 1.00 96.12 72 ALA A N 1
ATOM 545 C CA . ALA A 1 72 ? 11.890 -5.212 -4.471 1.00 96.12 72 ALA A CA 1
ATOM 546 C C . ALA A 1 72 ? 10.753 -4.499 -3.718 1.00 96.12 72 ALA A C 1
ATOM 548 O O . ALA A 1 72 ? 10.316 -4.976 -2.675 1.00 96.12 72 ALA A O 1
ATOM 549 N N . LYS A 1 73 ? 10.196 -3.427 -4.298 1.00 95.44 73 LYS A N 1
ATOM 550 C CA . LYS A 1 73 ? 9.030 -2.730 -3.729 1.00 95.44 73 LYS A CA 1
ATOM 551 C C . LYS A 1 73 ? 7.787 -3.616 -3.671 1.00 95.44 73 LYS A C 1
ATOM 553 O O . LYS A 1 73 ? 7.061 -3.574 -2.685 1.00 95.44 73 LYS A O 1
ATOM 558 N N . GLU A 1 74 ? 7.535 -4.427 -4.698 1.00 95.94 74 GLU A N 1
ATOM 559 C CA . GLU A 1 74 ? 6.435 -5.400 -4.672 1.00 95.94 74 GLU A CA 1
ATOM 560 C C . GLU A 1 74 ? 6.600 -6.391 -3.509 1.00 95.94 74 GLU A C 1
ATOM 562 O O . GLU A 1 74 ? 5.654 -6.588 -2.749 1.00 95.94 74 GLU A O 1
ATOM 567 N N . VAL A 1 75 ? 7.804 -6.932 -3.296 1.00 95.00 75 VAL A N 1
ATOM 568 C CA . VAL A 1 75 ? 8.096 -7.824 -2.159 1.00 95.00 75 VAL A CA 1
ATOM 569 C C . VAL A 1 75 ? 7.839 -7.128 -0.820 1.00 95.00 75 VAL A C 1
ATOM 571 O O . VAL A 1 75 ? 7.178 -7.700 0.044 1.00 95.00 75 VAL A O 1
ATOM 574 N N . GLU A 1 76 ? 8.271 -5.875 -0.655 1.00 95.31 76 GLU A N 1
ATOM 575 C CA . GLU A 1 76 ? 7.985 -5.091 0.557 1.00 95.31 76 GLU A CA 1
ATOM 576 C C . GLU A 1 76 ? 6.475 -4.914 0.784 1.00 95.31 76 GLU A C 1
ATOM 578 O O . GLU A 1 76 ? 5.989 -5.050 1.912 1.00 95.31 76 GLU A O 1
ATOM 583 N N . THR A 1 77 ? 5.705 -4.651 -0.280 1.00 95.56 77 THR A N 1
ATOM 584 C CA . THR A 1 77 ? 4.242 -4.541 -0.173 1.00 95.56 77 THR A CA 1
ATOM 585 C C . THR A 1 77 ? 3.582 -5.873 0.173 1.00 95.56 77 THR A C 1
ATOM 587 O O . THR A 1 77 ? 2.668 -5.899 0.997 1.00 95.56 77 THR A O 1
ATOM 590 N N . GLU A 1 78 ? 4.058 -6.984 -0.391 1.00 96.38 78 GLU A N 1
ATOM 591 C CA . GLU A 1 78 ? 3.579 -8.323 -0.051 1.00 96.38 78 GLU A CA 1
ATOM 592 C C . GLU A 1 78 ? 3.873 -8.665 1.409 1.00 96.38 78 GLU A C 1
ATOM 594 O O . GLU A 1 78 ? 3.006 -9.195 2.102 1.00 96.38 78 GLU A O 1
ATOM 599 N N . ASP A 1 79 ? 5.061 -8.333 1.909 1.00 96.12 79 ASP A N 1
ATOM 600 C CA . ASP A 1 79 ? 5.430 -8.581 3.300 1.00 96.12 79 ASP A CA 1
ATOM 601 C C . ASP A 1 79 ? 4.613 -7.720 4.269 1.00 96.12 79 ASP A C 1
ATOM 603 O O . ASP A 1 79 ? 4.167 -8.217 5.306 1.00 96.12 79 ASP A O 1
ATOM 607 N N . HIS A 1 80 ? 4.317 -6.468 3.913 1.00 95.94 80 HIS A N 1
ATOM 608 C CA . HIS A 1 80 ? 3.387 -5.641 4.680 1.00 95.94 80 HIS A CA 1
ATOM 609 C C . HIS A 1 80 ? 1.968 -6.240 4.706 1.00 95.94 80 HIS A C 1
ATOM 611 O O . HIS A 1 80 ? 1.334 -6.292 5.763 1.00 95.94 80 HIS A O 1
ATOM 617 N N . LEU A 1 81 ? 1.471 -6.744 3.569 1.00 95.12 81 LEU A N 1
ATOM 618 C CA . LEU A 1 81 ? 0.165 -7.407 3.490 1.00 95.12 81 LEU A CA 1
ATOM 619 C C . LEU A 1 81 ? 0.124 -8.706 4.305 1.00 95.12 81 LEU A C 1
ATOM 621 O O . LEU A 1 81 ? -0.862 -8.945 5.003 1.00 95.12 81 LEU A O 1
ATOM 625 N N . LYS A 1 82 ? 1.193 -9.512 4.283 1.00 95.69 82 LYS A N 1
ATOM 626 C CA . LYS A 1 82 ? 1.323 -10.707 5.136 1.00 95.69 82 LYS A CA 1
ATOM 627 C C . LYS A 1 82 ? 1.268 -10.336 6.614 1.00 95.69 82 LYS A C 1
ATOM 629 O O . LYS A 1 82 ? 0.483 -10.918 7.351 1.00 95.69 82 LYS A O 1
ATOM 634 N N . GLN A 1 83 ? 2.017 -9.316 7.037 1.00 96.44 83 GLN A N 1
ATOM 635 C CA . GLN A 1 83 ? 1.984 -8.847 8.425 1.00 96.44 83 GLN A CA 1
ATOM 636 C C . GLN A 1 83 ? 0.589 -8.375 8.849 1.00 96.44 83 GLN A C 1
ATOM 638 O O . GLN A 1 83 ? 0.180 -8.614 9.986 1.00 96.44 83 GLN A O 1
ATOM 643 N N . LEU A 1 84 ? -0.150 -7.697 7.964 1.00 95.69 84 LEU A N 1
ATOM 644 C CA . LEU A 1 84 ? -1.531 -7.302 8.234 1.00 95.69 84 LEU A CA 1
ATOM 645 C C . LEU A 1 84 ? -2.429 -8.538 8.391 1.00 95.69 84 LEU A C 1
ATOM 647 O O . LEU A 1 84 ? -3.161 -8.637 9.372 1.00 95.69 84 LEU A O 1
ATOM 651 N N . ALA A 1 85 ? -2.322 -9.502 7.473 1.00 93.00 85 ALA A N 1
ATOM 652 C CA . ALA A 1 85 ? -3.079 -10.748 7.524 1.00 93.00 85 ALA A CA 1
ATOM 653 C C . ALA A 1 85 ? -2.792 -11.550 8.805 1.00 93.00 85 ALA A C 1
ATOM 655 O O . ALA A 1 85 ? -3.731 -11.996 9.459 1.00 93.00 85 ALA A O 1
ATOM 656 N N . ASP A 1 86 ? -1.529 -11.662 9.220 1.00 94.75 86 ASP A N 1
ATOM 657 C CA . ASP A 1 86 ? -1.134 -12.347 10.457 1.00 94.75 86 ASP A CA 1
ATOM 658 C C . ASP A 1 86 ? -1.700 -11.656 11.705 1.00 94.75 86 ASP A C 1
ATOM 660 O O . ASP A 1 86 ? -2.131 -12.317 12.654 1.00 94.75 86 ASP A O 1
ATOM 664 N N . ARG A 1 87 ? -1.754 -10.316 11.710 1.00 95.62 87 ARG A N 1
ATOM 665 C CA . ARG A 1 87 ? -2.377 -9.547 12.799 1.00 95.62 87 ARG A CA 1
ATOM 666 C C . ARG A 1 87 ? -3.880 -9.791 12.871 1.00 95.62 87 ARG A C 1
ATOM 668 O O . ARG A 1 87 ? -4.392 -10.006 13.970 1.00 95.62 87 ARG A O 1
ATOM 675 N N . GLU A 1 88 ? -4.579 -9.777 11.737 1.00 92.25 88 GLU A N 1
ATOM 676 C CA . GLU A 1 88 ? -6.016 -10.071 11.707 1.00 92.25 88 GLU A CA 1
ATOM 677 C C . GLU A 1 88 ? -6.292 -11.532 12.090 1.00 92.25 88 GLU A C 1
ATOM 679 O O . GLU A 1 88 ? -7.167 -11.792 12.913 1.00 92.25 88 GLU A O 1
ATOM 684 N N . LEU A 1 89 ? -5.483 -12.489 11.623 1.00 93.44 89 LEU A N 1
ATOM 685 C CA . LEU A 1 89 ? -5.548 -13.887 12.068 1.00 93.44 89 LEU A CA 1
ATOM 686 C C . LEU A 1 89 ? -5.343 -14.018 13.584 1.00 93.44 89 LEU A C 1
ATOM 688 O O . LEU A 1 89 ? -6.075 -14.756 14.245 1.00 93.44 89 LEU A O 1
ATOM 692 N N . GLY A 1 90 ? -4.392 -13.277 14.160 1.00 94.19 90 GLY A N 1
ATOM 693 C CA . GLY A 1 90 ? -4.172 -13.229 15.607 1.00 94.19 90 GLY A CA 1
ATOM 694 C C . GLY A 1 90 ? -5.368 -12.661 16.383 1.00 94.19 90 GLY A C 1
ATOM 695 O O . GLY A 1 90 ? -5.726 -13.188 17.444 1.00 94.19 90 GLY A O 1
ATOM 696 N N . ARG A 1 91 ? -6.029 -11.626 15.847 1.00 95.44 91 ARG A N 1
ATOM 697 C CA . ARG A 1 91 ? -7.269 -11.069 16.413 1.00 95.44 91 ARG A CA 1
ATOM 698 C C . ARG A 1 91 ? -8.411 -12.074 16.347 1.00 95.44 91 ARG A C 1
ATOM 700 O O . ARG A 1 91 ? -8.989 -12.366 17.392 1.00 95.44 91 ARG A O 1
ATOM 707 N N . PHE A 1 92 ? -8.663 -12.672 15.183 1.00 93.19 92 PHE A N 1
ATOM 708 C CA . PHE A 1 92 ? -9.702 -13.690 15.018 1.00 93.19 92 PHE A CA 1
ATOM 709 C C . PHE A 1 92 ? -9.462 -14.904 15.915 1.00 93.19 92 PHE A C 1
ATOM 711 O O . PHE A 1 92 ? -10.391 -15.381 16.554 1.00 93.19 92 PHE A O 1
ATOM 718 N N . SER A 1 93 ? -8.218 -15.371 16.044 1.00 94.94 93 SER A N 1
ATOM 719 C CA . SER A 1 93 ? -7.859 -16.453 16.972 1.00 94.94 93 SER A CA 1
ATOM 720 C C . SER A 1 93 ? -8.168 -16.090 18.432 1.00 94.94 93 SER A C 1
ATOM 722 O O . SER A 1 93 ? -8.723 -16.893 19.191 1.00 94.94 93 SER A O 1
ATOM 724 N N . SER A 1 94 ? -7.878 -14.846 18.823 1.00 93.69 94 SER A N 1
ATOM 725 C CA . SER A 1 94 ? -8.175 -14.336 20.165 1.00 93.69 94 SER A CA 1
ATOM 726 C C . SER A 1 94 ? -9.679 -14.206 20.419 1.00 93.69 94 SER A C 1
ATOM 728 O O . SER A 1 94 ? -10.142 -14.550 21.507 1.00 93.69 94 SER A O 1
ATOM 730 N N . GLU A 1 95 ? -10.447 -13.727 19.440 1.00 94.88 95 GLU A N 1
ATOM 731 C CA . GLU A 1 95 ? -11.912 -13.645 19.499 1.00 94.88 95 GLU A CA 1
ATOM 732 C C . GLU A 1 95 ? -12.548 -15.029 19.560 1.00 94.88 95 GLU A C 1
ATOM 734 O O . GLU A 1 95 ? -13.377 -15.282 20.430 1.00 94.88 95 GLU A O 1
ATOM 739 N N . LEU A 1 96 ? -12.089 -15.963 18.730 1.00 93.81 96 LEU A N 1
ATOM 740 C CA . LEU A 1 96 ? -12.563 -17.342 18.731 1.00 93.81 96 LEU A CA 1
ATOM 741 C C . LEU A 1 96 ? -12.285 -18.022 20.079 1.00 93.81 96 LEU A C 1
ATOM 743 O O . LEU A 1 96 ? -13.152 -18.701 20.617 1.00 93.81 96 LEU A O 1
ATOM 747 N N . SER A 1 97 ? -11.127 -17.753 20.689 1.00 94.19 97 SER A N 1
ATOM 748 C CA . SER A 1 97 ? -10.789 -18.230 22.039 1.00 94.19 97 SER A CA 1
ATOM 749 C C . SER A 1 97 ? -11.623 -17.573 23.150 1.00 94.19 97 SER A C 1
ATOM 751 O O . SER A 1 97 ? -11.789 -18.152 24.227 1.00 94.19 97 SER A O 1
ATOM 753 N N . LYS A 1 98 ? -12.111 -16.340 22.958 1.00 95.75 98 LYS A N 1
ATOM 754 C CA . LYS A 1 98 ? -13.054 -15.692 23.889 1.00 95.75 98 LYS A CA 1
ATOM 755 C C . LYS A 1 98 ? -14.443 -16.302 23.747 1.00 95.75 98 LYS A C 1
ATOM 757 O O . LYS A 1 98 ? -14.970 -16.771 24.746 1.00 95.75 98 LYS A O 1
ATOM 762 N N . LEU A 1 99 ? -14.953 -16.399 22.520 1.00 93.00 99 LEU A N 1
ATOM 763 C CA . LEU A 1 99 ? -16.246 -17.013 22.214 1.00 93.00 99 LEU A CA 1
ATOM 764 C C . LEU A 1 99 ? -16.308 -18.466 22.682 1.00 93.00 99 LEU A C 1
ATOM 766 O O . LEU A 1 99 ? -17.300 -18.880 23.265 1.00 93.00 99 LEU A O 1
ATOM 770 N N . GLN A 1 100 ? -15.234 -19.240 22.504 1.00 94.25 100 GLN A N 1
ATOM 771 C CA . GLN A 1 100 ? -15.158 -20.591 23.057 1.00 94.25 100 GLN A CA 1
ATOM 772 C C . GLN A 1 100 ? -15.293 -20.582 24.582 1.00 94.25 100 GLN A C 1
ATOM 774 O O . GLN A 1 100 ? -16.043 -21.384 25.124 1.00 94.25 100 GLN A O 1
ATOM 779 N N . ARG A 1 101 ? -14.597 -19.682 25.289 1.00 94.06 101 ARG A N 1
ATOM 780 C CA . ARG A 1 101 ? -14.709 -19.575 26.754 1.00 94.06 101 ARG A CA 1
ATOM 781 C C . ARG A 1 101 ? -16.103 -19.150 27.200 1.00 94.06 101 ARG A C 1
ATOM 783 O O . ARG A 1 101 ? -16.605 -19.723 28.158 1.00 94.06 101 ARG A O 1
ATOM 790 N N . GLU A 1 102 ? -16.708 -18.182 26.522 1.00 94.06 102 GLU A N 1
ATOM 791 C CA . GLU A 1 102 ? -18.085 -17.747 26.776 1.00 94.06 102 GLU A CA 1
ATOM 792 C C . GLU A 1 102 ? -19.060 -18.906 26.566 1.00 94.06 102 GLU A C 1
ATOM 794 O O . GLU A 1 102 ? -19.841 -19.211 27.458 1.00 94.06 102 GLU A O 1
ATOM 799 N N . TRP A 1 103 ? -18.919 -19.649 25.468 1.00 94.44 103 TRP A N 1
ATOM 800 C CA . TRP A 1 103 ? -19.721 -20.838 25.194 1.00 94.44 103 TRP A CA 1
ATOM 801 C C . TRP A 1 103 ? -19.571 -21.920 26.276 1.00 94.44 103 TRP A C 1
ATOM 803 O O . TRP A 1 103 ? -20.563 -22.484 26.734 1.00 94.44 103 TRP A O 1
ATOM 813 N N . TRP A 1 104 ? -18.347 -22.181 26.752 1.00 92.25 104 TRP A N 1
ATOM 814 C CA . TRP A 1 104 ? -18.110 -23.096 27.878 1.00 92.25 104 TRP A CA 1
ATOM 815 C C . TRP A 1 104 ? -18.754 -22.603 29.181 1.00 92.25 104 TRP A C 1
ATOM 817 O O . TRP A 1 104 ? -19.272 -23.409 29.954 1.00 92.25 104 TRP A O 1
ATOM 827 N N . GLN A 1 105 ? -18.734 -21.293 29.437 1.00 92.38 105 GLN A N 1
ATOM 828 C CA . GLN A 1 105 ? -19.389 -20.699 30.603 1.00 92.38 105 GLN A CA 1
ATOM 829 C C . GLN A 1 105 ? -20.912 -20.802 30.504 1.00 92.38 105 GLN A C 1
ATOM 831 O O . GLN A 1 105 ? -21.550 -21.191 31.478 1.00 92.38 105 GLN A O 1
ATOM 836 N N . GLU A 1 106 ? -21.490 -20.507 29.340 1.00 91.38 106 GLU A N 1
ATOM 837 C CA . GLU A 1 106 ? -22.924 -20.649 29.083 1.00 91.38 106 GLU A CA 1
ATOM 838 C C . GLU A 1 106 ? -23.380 -22.098 29.259 1.00 91.38 106 GLU A C 1
ATOM 840 O O . GLU A 1 106 ? -24.375 -22.345 29.939 1.00 91.38 106 GLU A O 1
ATOM 845 N N . ALA A 1 107 ? -22.622 -23.063 28.730 1.00 91.56 107 ALA A N 1
ATOM 846 C CA . ALA A 1 107 ? -22.904 -24.483 28.916 1.00 91.56 107 ALA A CA 1
ATOM 847 C C . ALA A 1 107 ? -22.882 -24.885 30.403 1.00 91.56 107 ALA A C 1
ATOM 849 O O . ALA A 1 107 ? -23.801 -25.557 30.870 1.00 91.56 107 ALA A O 1
ATOM 850 N N . ALA A 1 108 ? -21.887 -24.425 31.170 1.00 91.00 108 ALA A N 1
ATOM 851 C CA . ALA A 1 108 ? -21.798 -24.699 32.607 1.00 91.00 108 ALA A CA 1
ATOM 852 C C . ALA A 1 108 ? -22.934 -24.040 33.412 1.00 91.00 108 ALA A C 1
ATOM 854 O O . ALA A 1 108 ? -23.441 -24.616 34.376 1.00 91.00 108 ALA A O 1
ATOM 855 N N . VAL A 1 109 ? -23.355 -22.829 33.030 1.00 92.94 109 VAL A N 1
ATOM 856 C CA . VAL A 1 109 ? -24.508 -22.153 33.642 1.00 92.94 109 VAL A CA 1
ATOM 857 C C . VAL A 1 109 ? -25.801 -22.897 33.321 1.00 92.94 109 VAL A C 1
ATOM 859 O O . VAL A 1 109 ? -26.612 -23.084 34.223 1.00 92.94 109 VAL A O 1
ATOM 862 N N . ALA A 1 110 ? -25.981 -23.357 32.081 1.00 92.50 110 ALA A N 1
ATOM 863 C CA . ALA A 1 110 ? -27.150 -24.131 31.675 1.00 92.50 110 ALA A CA 1
ATOM 864 C C . ALA A 1 110 ? -27.252 -25.461 32.440 1.00 92.50 110 ALA A C 1
ATOM 866 O O . ALA A 1 110 ? -28.337 -25.830 32.885 1.00 92.50 110 ALA A O 1
ATOM 867 N N . GLU A 1 111 ? -26.129 -26.150 32.662 1.00 93.81 111 GLU A N 1
ATOM 868 C CA . GLU A 1 111 ? -26.089 -27.370 33.479 1.00 93.81 111 GLU A CA 1
ATOM 869 C C . GLU A 1 111 ? -26.510 -27.084 34.929 1.00 93.81 111 GLU A C 1
ATOM 871 O O . GLU A 1 111 ? -27.404 -27.745 35.455 1.00 93.81 111 GLU A O 1
ATOM 876 N N . ARG A 1 112 ? -25.975 -26.020 35.544 1.00 92.81 112 ARG A N 1
ATOM 877 C CA . ARG A 1 112 ? -26.394 -25.605 36.895 1.00 92.81 112 ARG A CA 1
ATOM 878 C C . ARG A 1 112 ? -27.850 -25.161 36.974 1.00 92.81 112 ARG A C 1
ATOM 880 O O . ARG A 1 112 ? -28.497 -25.391 37.991 1.00 92.81 112 ARG A O 1
ATOM 887 N N . GLN A 1 113 ? -28.373 -24.511 35.936 1.00 89.38 113 GLN A N 1
ATOM 888 C CA . GLN A 1 113 ? -29.791 -24.161 35.857 1.00 89.38 113 GLN A CA 1
ATOM 889 C C . GLN A 1 113 ? -30.658 -25.422 35.817 1.00 89.38 113 GLN A C 1
ATOM 891 O O . GLN A 1 113 ? -31.622 -25.502 36.573 1.00 89.38 113 GLN A O 1
ATOM 896 N N . ALA A 1 114 ? -30.278 -26.427 35.025 1.00 93.19 114 ALA A N 1
ATOM 897 C CA . ALA A 1 114 ? -30.983 -27.705 34.974 1.00 93.19 114 ALA A CA 1
ATOM 898 C C . ALA A 1 114 ? -30.946 -28.450 36.324 1.00 93.19 114 ALA A C 1
ATOM 900 O O . ALA A 1 114 ? -31.962 -29.004 36.747 1.00 93.19 114 ALA A O 1
ATOM 901 N N . GLU A 1 115 ? -29.813 -28.427 37.036 1.00 93.62 115 GLU A N 1
ATOM 902 C CA . GLU A 1 115 ? -29.704 -28.971 38.400 1.00 93.62 115 GLU A CA 1
ATOM 903 C C . GLU A 1 115 ? -30.639 -28.246 39.380 1.00 93.62 115 GLU A C 1
ATOM 905 O O . GLU A 1 115 ? -31.399 -28.887 40.108 1.00 93.62 115 GLU A O 1
ATOM 910 N N . LEU A 1 116 ? -30.642 -26.910 39.363 1.00 92.94 116 LEU A N 1
ATOM 911 C CA . LEU A 1 116 ? -31.533 -26.088 40.184 1.00 92.94 116 LEU A CA 1
ATOM 912 C C . LEU A 1 116 ? -33.011 -26.356 39.877 1.00 92.94 116 LEU A C 1
ATOM 914 O O . LEU A 1 116 ? -33.812 -26.505 40.797 1.00 92.94 116 LEU A O 1
ATOM 918 N N . GLU A 1 117 ? -33.391 -26.458 38.604 1.00 92.88 117 GLU A N 1
ATOM 919 C CA . GLU A 1 117 ? -34.754 -26.813 38.198 1.00 92.88 117 GLU A CA 1
ATOM 920 C C . GLU A 1 117 ? -35.142 -28.221 38.678 1.00 92.88 117 GLU A C 1
ATOM 922 O O . GLU A 1 117 ? -36.266 -28.436 39.149 1.00 92.88 117 GLU A O 1
ATOM 927 N N . ALA A 1 118 ? -34.214 -29.181 38.644 1.00 94.62 118 ALA A N 1
ATOM 928 C CA . ALA A 1 118 ? -34.428 -30.517 39.194 1.00 94.62 118 ALA A CA 1
ATOM 929 C C . ALA A 1 118 ? -34.633 -30.492 40.724 1.00 94.62 118 ALA A C 1
ATOM 931 O O . ALA A 1 118 ? -35.503 -31.190 41.251 1.00 94.62 118 ALA A O 1
ATOM 932 N N . GLU A 1 119 ? -33.895 -29.660 41.462 1.00 93.81 119 GLU A N 1
ATOM 933 C CA . GLU A 1 119 ? -34.107 -29.492 42.905 1.00 93.81 119 GLU A CA 1
ATOM 934 C C . GLU A 1 119 ? -35.425 -28.775 43.228 1.00 93.81 119 GLU A C 1
ATOM 936 O O . GLU A 1 119 ? -36.160 -29.188 44.132 1.00 93.81 119 GLU A O 1
ATOM 941 N N . VAL A 1 120 ? -35.778 -27.736 42.469 1.00 94.31 120 VAL A N 1
ATOM 942 C CA . VAL A 1 120 ? -37.052 -27.015 42.618 1.00 94.31 120 VAL A CA 1
ATOM 943 C C . VAL A 1 120 ? -38.231 -27.944 42.339 1.00 94.31 120 VAL A C 1
ATOM 945 O O . VAL A 1 120 ? -39.201 -27.961 43.096 1.00 94.31 120 VAL A O 1
ATOM 948 N N . THR A 1 121 ? -38.157 -28.773 41.299 1.00 94.12 121 THR A N 1
ATOM 949 C CA . THR A 1 121 ? -39.209 -29.762 41.020 1.00 94.12 121 THR A CA 1
ATOM 950 C C . THR A 1 121 ? -39.292 -30.821 42.117 1.00 94.12 121 THR A C 1
ATOM 952 O O . THR A 1 121 ? -40.394 -31.154 42.549 1.00 94.12 121 THR A O 1
ATOM 955 N N . LYS A 1 122 ? -38.161 -31.295 42.653 1.00 95.12 122 LYS A N 1
ATOM 956 C CA . LYS A 1 122 ? -38.141 -32.241 43.779 1.00 95.12 122 LYS A CA 1
ATOM 957 C C . LYS A 1 122 ? -38.758 -31.656 45.053 1.00 95.12 122 LYS A C 1
ATOM 959 O O . LYS A 1 122 ? -39.546 -32.332 45.711 1.00 95.12 122 LYS A O 1
ATOM 964 N N . THR A 1 123 ? -38.433 -30.411 45.397 1.00 91.94 123 THR A N 1
ATOM 965 C CA . THR A 1 123 ? -39.010 -29.725 46.568 1.00 91.94 123 THR A CA 1
ATOM 966 C C . THR A 1 123 ? -40.497 -29.426 46.379 1.00 91.94 123 THR A C 1
ATOM 968 O O . THR A 1 123 ? -41.277 -29.629 47.306 1.00 91.94 123 THR A O 1
ATOM 971 N N . SER A 1 124 ? -40.914 -29.044 45.169 1.00 92.12 124 SER A N 1
ATOM 972 C CA . SER A 1 124 ? -42.323 -28.921 44.770 1.00 92.12 124 SER A CA 1
ATOM 973 C C . SER A 1 124 ? -43.091 -30.234 44.964 1.00 92.12 124 SER A C 1
ATOM 975 O O . SER A 1 124 ? -44.139 -30.248 45.610 1.00 92.12 124 SER A O 1
ATOM 977 N N . VAL A 1 125 ? -42.548 -31.361 44.489 1.00 94.75 125 VAL A N 1
ATOM 978 C CA . VAL A 1 125 ? -43.160 -32.686 44.679 1.00 94.75 125 VAL A CA 1
ATOM 979 C C . VAL A 1 125 ? -43.293 -33.017 46.167 1.00 94.75 125 VAL A C 1
ATOM 981 O O . VAL A 1 125 ? -44.368 -33.429 46.599 1.00 94.75 125 VAL A O 1
ATOM 984 N N . GLN A 1 126 ? -42.251 -32.772 46.966 1.00 93.88 126 GLN A N 1
ATOM 985 C CA . GLN A 1 126 ? -42.298 -32.982 48.418 1.00 93.88 126 GLN A CA 1
ATOM 986 C C . GLN A 1 126 ? -43.352 -32.104 49.107 1.00 93.88 126 GLN A C 1
ATOM 988 O O . GLN A 1 126 ? -44.048 -32.576 50.002 1.00 93.88 126 GLN A O 1
ATOM 993 N N . GLN A 1 127 ? -43.514 -30.845 48.692 1.00 89.25 127 GLN A N 1
ATOM 994 C CA . GLN A 1 127 ? -44.577 -29.978 49.208 1.00 89.25 127 GLN A CA 1
ATOM 995 C C . GLN A 1 127 ? -45.967 -30.527 48.873 1.00 89.25 127 GLN A C 1
ATOM 997 O O . GLN A 1 127 ? -46.815 -30.608 49.757 1.00 89.25 127 GLN A O 1
ATOM 1002 N N . VAL A 1 128 ? -46.186 -30.984 47.636 1.00 93.69 128 VAL A N 1
ATOM 1003 C CA . VAL A 1 128 ? -47.456 -31.609 47.230 1.00 93.69 128 VAL A CA 1
ATOM 1004 C C . VAL A 1 128 ? -47.739 -32.881 48.034 1.00 93.69 128 VAL A C 1
ATOM 1006 O O . VAL A 1 128 ? -48.887 -33.135 48.403 1.00 93.69 128 VAL A O 1
ATOM 1009 N N . GLU A 1 129 ? -46.720 -33.691 48.326 1.00 92.50 129 GLU A N 1
ATOM 1010 C CA . GLU A 1 129 ? -46.858 -34.862 49.199 1.00 92.50 129 GLU A CA 1
ATOM 1011 C C . GLU A 1 129 ? -47.247 -34.459 50.625 1.00 92.50 129 GLU A C 1
ATOM 1013 O O . GLU A 1 129 ? -48.187 -35.028 51.182 1.00 92.50 129 GLU A O 1
ATOM 1018 N N . LEU A 1 130 ? -46.597 -33.441 51.197 1.00 93.00 130 LEU A N 1
ATOM 1019 C CA . LEU A 1 130 ? -46.953 -32.908 52.513 1.00 93.00 130 LEU A CA 1
ATOM 1020 C C . LEU A 1 130 ? -48.397 -32.390 52.542 1.00 93.00 130 LEU A C 1
ATOM 1022 O O . LEU A 1 130 ? -49.141 -32.732 53.461 1.00 93.00 130 LEU A O 1
ATOM 1026 N N . ASP A 1 131 ? -48.831 -31.652 51.524 1.00 93.19 131 ASP A N 1
ATOM 1027 C CA . ASP A 1 131 ? -50.203 -31.149 51.426 1.00 93.19 131 ASP A CA 1
ATOM 1028 C C . ASP A 1 131 ? -51.224 -32.287 51.316 1.00 93.19 131 ASP A C 1
ATOM 1030 O O . ASP A 1 131 ? -52.232 -32.281 52.028 1.00 93.19 131 ASP A O 1
ATOM 1034 N N . ARG A 1 132 ? -50.934 -33.319 50.512 1.00 95.50 132 ARG A N 1
ATOM 1035 C CA . ARG A 1 132 ? -51.758 -34.538 50.459 1.00 95.50 132 ARG A CA 1
ATOM 1036 C C . ARG A 1 132 ? -51.866 -35.196 51.830 1.00 95.50 132 ARG A C 1
ATOM 1038 O O . ARG A 1 132 ? -52.974 -35.481 52.273 1.00 95.50 132 ARG A O 1
ATOM 1045 N N . THR A 1 133 ? -50.750 -35.371 52.543 1.00 93.50 133 THR A N 1
ATOM 1046 C CA . THR A 1 133 ? -50.783 -35.959 53.894 1.00 93.50 133 THR A CA 1
ATOM 1047 C C . THR A 1 133 ? -51.551 -35.090 54.893 1.00 93.50 133 THR A C 1
ATOM 1049 O O . THR A 1 133 ? -52.242 -35.614 55.770 1.00 93.50 133 THR A O 1
ATOM 1052 N N . ALA A 1 134 ? -51.489 -33.762 54.760 1.00 91.56 134 ALA A N 1
ATOM 1053 C CA . ALA A 1 134 ? -52.259 -32.840 55.585 1.00 91.56 134 ALA A CA 1
ATOM 1054 C C . ALA A 1 134 ? -53.765 -32.948 55.298 1.00 91.56 134 ALA A C 1
ATOM 1056 O O . ALA A 1 134 ? -54.575 -32.929 56.231 1.00 91.56 134 ALA A O 1
ATOM 1057 N N . ASP A 1 135 ? -54.153 -33.096 54.033 1.00 92.12 135 ASP A N 1
ATOM 1058 C CA . ASP A 1 135 ? -55.543 -33.311 53.636 1.00 92.12 135 ASP A CA 1
ATOM 1059 C C . ASP A 1 135 ? -56.075 -34.678 54.078 1.00 92.12 135 ASP A C 1
ATOM 1061 O O . ASP A 1 135 ? -57.189 -34.740 54.614 1.00 92.12 135 ASP A O 1
ATOM 1065 N N . ASP A 1 136 ? -55.266 -35.734 53.984 1.00 92.69 136 ASP A N 1
ATOM 1066 C CA . ASP A 1 136 ? -55.575 -37.058 54.533 1.00 92.69 136 ASP A CA 1
ATOM 1067 C C . ASP A 1 136 ? -55.760 -36.993 56.055 1.00 92.69 136 ASP A C 1
ATOM 1069 O O . ASP A 1 136 ? -56.733 -37.519 56.601 1.00 92.69 136 ASP A O 1
ATOM 1073 N N . TYR A 1 137 ? -54.895 -36.262 56.766 1.00 91.75 137 TYR A N 1
ATOM 1074 C CA . TYR A 1 137 ? -55.037 -36.046 58.207 1.00 91.75 137 TYR A CA 1
ATOM 1075 C C . TYR A 1 137 ? -56.329 -35.289 58.551 1.00 91.75 137 TYR A C 1
ATOM 1077 O O . TYR A 1 137 ? -57.045 -35.651 59.492 1.00 91.75 137 TYR A O 1
ATOM 1085 N N . ARG A 1 138 ? -56.678 -34.251 57.778 1.00 94.75 138 ARG A N 1
ATOM 1086 C CA . ARG A 1 138 ? -57.951 -33.525 57.930 1.00 94.75 138 ARG A CA 1
ATOM 1087 C C . ARG A 1 138 ? -59.150 -34.435 57.656 1.00 94.75 138 ARG A C 1
ATOM 1089 O O . ARG A 1 138 ? -60.169 -34.295 58.336 1.00 94.75 138 ARG A O 1
ATOM 1096 N N . ALA A 1 139 ? -59.059 -35.336 56.679 1.00 92.38 139 ALA A N 1
ATOM 1097 C CA . ALA A 1 139 ? -60.098 -36.315 56.373 1.00 92.38 139 ALA A CA 1
ATOM 1098 C C . ALA A 1 139 ? -60.269 -37.323 57.521 1.00 92.38 139 ALA A C 1
ATOM 1100 O O . ALA A 1 139 ? -61.376 -37.458 58.039 1.00 92.38 139 ALA A O 1
ATOM 1101 N N . LEU A 1 140 ? -59.177 -37.904 58.023 1.00 92.62 140 LEU A N 1
ATOM 1102 C CA . LEU A 1 140 ? -59.178 -38.786 59.196 1.00 92.62 140 LEU A CA 1
ATOM 1103 C C . LEU A 1 140 ? -59.745 -38.098 60.444 1.00 92.62 140 LEU A C 1
ATOM 1105 O O . LEU A 1 140 ? -60.500 -38.701 61.203 1.00 92.62 140 LEU A O 1
ATOM 1109 N N . GLN A 1 141 ? -59.435 -36.818 60.668 1.00 89.69 141 GLN A N 1
ATOM 1110 C CA . GLN A 1 141 ? -60.032 -36.038 61.759 1.00 89.69 141 GLN A CA 1
ATOM 1111 C C . GLN A 1 141 ? -61.542 -35.845 61.574 1.00 89.69 141 GLN A C 1
ATOM 1113 O O . GLN A 1 141 ? -62.301 -35.943 62.543 1.00 89.69 141 GLN A O 1
ATOM 1118 N N . ARG A 1 142 ? -62.002 -35.601 60.338 1.00 90.62 142 ARG A N 1
ATOM 1119 C CA . ARG A 1 142 ? -63.436 -35.538 60.015 1.00 90.62 142 ARG A CA 1
ATOM 1120 C C . ARG A 1 142 ? -64.121 -36.877 60.294 1.00 90.62 142 ARG A C 1
ATOM 1122 O O . ARG A 1 142 ? -65.153 -36.881 60.964 1.00 90.62 142 ARG A O 1
ATOM 1129 N N . GLU A 1 143 ? -63.530 -37.988 59.864 1.00 90.12 143 GLU A N 1
ATOM 1130 C CA . GLU A 1 143 ? -64.037 -39.343 60.116 1.00 90.12 143 GLU A CA 1
ATOM 1131 C C . GLU A 1 143 ? -64.051 -39.686 61.605 1.00 90.12 143 GLU A C 1
ATOM 1133 O O . GLU A 1 143 ? -65.084 -40.094 62.130 1.00 90.12 143 GLU A O 1
ATOM 1138 N N . ARG A 1 144 ? -62.957 -39.425 62.332 1.00 89.00 144 ARG A N 1
ATOM 1139 C CA . ARG A 1 144 ? -62.873 -39.606 63.788 1.00 89.00 144 ARG A CA 1
ATOM 1140 C C . ARG A 1 144 ? -63.963 -38.820 64.508 1.00 89.00 144 ARG A C 1
ATOM 1142 O O . ARG A 1 144 ? -64.606 -39.346 65.417 1.00 89.00 144 ARG A O 1
ATOM 1149 N N . ARG A 1 145 ? -64.199 -37.567 64.110 1.00 86.50 145 ARG A N 1
ATOM 1150 C CA . ARG A 1 145 ? -65.272 -36.739 64.677 1.00 86.50 145 ARG A CA 1
ATOM 1151 C C . ARG A 1 145 ? -66.650 -37.323 64.362 1.00 86.50 145 ARG A C 1
ATOM 1153 O O . ARG A 1 145 ? -67.506 -37.331 65.244 1.00 86.50 145 ARG A O 1
ATOM 1160 N N . GLY A 1 146 ? -66.847 -37.833 63.146 1.00 85.69 146 GLY A N 1
ATOM 1161 C CA . GLY A 1 146 ? -68.057 -38.542 62.730 1.00 85.69 146 GLY A CA 1
ATOM 1162 C C . GLY A 1 146 ? -68.320 -39.799 63.562 1.00 85.69 146 GLY A C 1
ATOM 1163 O O . GLY A 1 146 ? -69.406 -39.942 64.116 1.00 85.69 146 GLY A O 1
ATOM 1164 N N . LEU A 1 147 ? -67.311 -40.652 63.744 1.00 84.69 147 LEU A N 1
ATOM 1165 C CA . LEU A 1 147 ? -67.392 -41.864 64.564 1.00 84.69 147 LEU A CA 1
ATOM 1166 C C . LEU A 1 147 ? -67.662 -41.546 66.037 1.00 84.69 147 LEU A C 1
ATOM 1168 O O . LEU A 1 147 ? -68.487 -42.202 66.659 1.00 84.69 147 LEU A O 1
ATOM 1172 N N . LEU A 1 148 ? -67.039 -40.506 66.603 1.00 80.69 148 LEU A N 1
ATOM 1173 C CA . LEU A 1 148 ? -67.336 -40.061 67.971 1.00 80.69 148 LEU A CA 1
ATOM 1174 C C . LEU A 1 148 ? -68.790 -39.594 68.128 1.00 80.69 148 LEU A C 1
ATOM 1176 O O . LEU A 1 148 ? -69.422 -39.895 69.139 1.00 80.69 148 LEU A O 1
ATOM 1180 N N . LEU A 1 149 ? -69.334 -38.883 67.136 1.00 79.19 149 LEU A N 1
ATOM 1181 C CA . LEU A 1 149 ? -70.752 -38.511 67.087 1.00 79.19 149 LEU A CA 1
ATOM 1182 C C . LEU A 1 149 ? -71.651 -39.751 67.001 1.00 79.19 149 LEU A C 1
ATOM 1184 O O . LEU A 1 149 ? -72.633 -39.836 67.738 1.00 79.19 149 LEU A O 1
ATOM 1188 N N . GLN A 1 150 ? -71.283 -40.727 66.171 1.00 77.50 150 GLN A N 1
ATOM 1189 C CA . GLN A 1 150 ? -72.013 -41.983 66.009 1.00 77.50 150 GLN A CA 1
ATOM 1190 C C . GLN A 1 150 ? -72.005 -42.813 67.301 1.00 77.50 150 GLN A C 1
ATOM 1192 O O . GLN A 1 150 ? -73.066 -43.212 67.771 1.00 77.50 150 GLN A O 1
ATOM 1197 N N . SER A 1 151 ? -70.853 -42.967 67.957 1.00 69.44 151 SER A N 1
ATOM 1198 C CA . SER A 1 151 ? -70.718 -43.628 69.262 1.00 69.44 151 SER A CA 1
ATOM 1199 C C . SER A 1 151 ? -71.488 -42.902 70.366 1.00 69.44 151 SER A C 1
ATOM 1201 O O . SER A 1 151 ? -72.095 -43.538 71.224 1.00 69.44 151 SER A O 1
ATOM 1203 N N . ARG A 1 152 ? -71.534 -41.565 70.327 1.00 63.28 152 ARG A N 1
ATOM 1204 C CA . ARG A 1 152 ? -72.326 -40.758 71.264 1.00 63.28 152 ARG A CA 1
ATOM 1205 C C . ARG A 1 152 ? -73.834 -40.912 71.030 1.00 63.28 152 ARG A C 1
ATOM 1207 O O . ARG A 1 152 ? -74.584 -40.918 71.998 1.00 63.28 152 ARG A O 1
ATOM 1214 N N . SER A 1 153 ? -74.265 -41.091 69.779 1.00 55.56 153 SER A N 1
ATOM 1215 C CA . SER A 1 153 ? -75.653 -41.439 69.434 1.00 55.56 153 SER A CA 1
ATOM 1216 C C . SER A 1 153 ? -76.001 -42.915 69.697 1.00 55.56 153 SER A C 1
ATOM 1218 O O . SER A 1 153 ? -77.138 -43.238 70.028 1.00 55.56 153 SER A O 1
ATOM 1220 N N . GLY A 1 154 ? -75.021 -43.821 69.642 1.00 57.25 154 GLY A N 1
ATOM 1221 C CA . GLY A 1 154 ? -75.179 -45.221 70.045 1.00 57.25 154 GLY A CA 1
ATOM 1222 C C . GLY A 1 154 ? -75.316 -45.375 71.563 1.00 57.25 154 GLY A C 1
ATOM 1223 O O . GLY A 1 154 ? -76.110 -46.182 72.035 1.00 57.25 154 GLY A O 1
ATOM 1224 N N . ALA A 1 155 ? -74.626 -44.533 72.341 1.00 48.94 155 ALA A N 1
ATOM 1225 C CA . ALA A 1 155 ? -74.751 -44.489 73.799 1.00 48.94 155 ALA A CA 1
ATOM 1226 C C . ALA A 1 155 ? -76.128 -43.993 74.291 1.00 48.94 155 ALA A C 1
ATOM 1228 O O . ALA A 1 155 ? -76.484 -44.233 75.442 1.00 48.94 155 ALA A O 1
ATOM 1229 N N . THR A 1 156 ? -76.927 -43.339 73.440 1.00 47.59 156 THR A N 1
ATOM 1230 C CA . THR A 1 156 ? -78.300 -42.910 73.771 1.00 47.59 156 THR A CA 1
ATOM 1231 C C . THR A 1 156 ? -79.375 -43.991 73.567 1.00 47.59 156 THR A C 1
ATOM 1233 O O . THR A 1 156 ? -80.547 -43.718 73.804 1.00 47.59 156 THR A O 1
ATOM 1236 N N . ALA A 1 157 ? -79.011 -45.217 73.165 1.00 39.66 157 ALA A N 1
ATOM 1237 C CA . ALA A 1 157 ? -79.950 -46.292 72.810 1.00 39.66 157 ALA A CA 1
ATOM 1238 C C . ALA A 1 157 ? -80.080 -47.440 73.848 1.00 39.66 157 ALA A C 1
ATOM 1240 O O . ALA A 1 157 ? -80.441 -48.554 73.475 1.00 39.66 157 ALA A O 1
ATOM 1241 N N . SER A 1 158 ? -79.823 -47.202 75.144 1.00 39.97 158 SER A N 1
ATOM 1242 C CA . SER A 1 158 ? -80.085 -48.174 76.233 1.00 39.97 158 SER A CA 1
ATOM 1243 C C . SER A 1 158 ? -81.017 -47.576 77.313 1.00 39.97 158 SER A C 1
ATOM 1245 O O . SER A 1 158 ? -80.927 -46.370 77.556 1.00 39.97 158 SER A O 1
ATOM 1247 N N . PRO A 1 159 ? -81.942 -48.345 77.940 1.00 45.50 159 PRO A N 1
ATOM 1248 C CA . PRO A 1 159 ? -83.103 -47.798 78.653 1.00 45.50 159 PRO A CA 1
ATOM 1249 C C . PRO A 1 159 ? -82.786 -47.307 80.081 1.00 45.50 159 PRO A C 1
ATOM 1251 O O . PRO A 1 159 ? -82.089 -47.967 80.845 1.00 45.50 159 PRO A O 1
ATOM 1254 N N . HIS A 1 160 ? -83.350 -46.146 80.426 1.00 44.12 160 HIS A N 1
ATOM 1255 C CA . HIS A 1 160 ? -83.220 -45.364 81.672 1.00 44.12 160 HIS A CA 1
ATOM 1256 C C . HIS A 1 160 ? -83.598 -46.070 82.999 1.00 44.12 160 HIS A C 1
ATOM 1258 O O . HIS A 1 160 ? -84.361 -47.034 83.003 1.00 44.12 160 HIS A O 1
ATOM 1264 N N . PRO A 1 161 ? -83.256 -45.436 84.146 1.00 41.88 161 PRO A N 1
ATOM 1265 C CA . PRO A 1 161 ? -84.291 -45.057 85.114 1.00 41.88 161 PRO A CA 1
ATOM 1266 C C . PRO A 1 161 ? -84.314 -43.542 85.420 1.00 41.88 161 PRO A C 1
ATOM 1268 O O . PRO A 1 161 ? -83.357 -42.809 85.192 1.00 41.88 161 PRO A O 1
ATOM 1271 N N . SER A 1 162 ? -85.487 -43.094 85.861 1.00 40.38 162 SER A N 1
ATOM 1272 C CA . SER A 1 162 ? -86.122 -41.767 85.745 1.00 40.38 162 SER A CA 1
ATOM 1273 C C . SER A 1 162 ? -85.871 -40.782 86.936 1.00 40.38 162 SER A C 1
ATOM 1275 O O . SER A 1 162 ? -84.934 -41.006 87.691 1.00 40.38 162 SER A O 1
ATOM 1277 N N . PRO A 1 163 ? -86.653 -39.688 87.150 1.00 64.25 163 PRO A N 1
ATOM 1278 C CA . PRO A 1 163 ? -86.319 -38.278 86.858 1.00 64.25 163 PRO A CA 1
ATOM 1279 C C . PRO A 1 163 ? -86.292 -37.339 88.106 1.00 64.25 163 PRO A C 1
ATOM 1281 O O . PRO A 1 163 ? -86.571 -37.775 89.221 1.00 64.25 163 PRO A O 1
ATOM 1284 N N . PRO A 1 164 ? -86.012 -36.024 87.936 1.00 41.41 164 PRO A N 1
ATOM 1285 C CA . PRO A 1 164 ? -87.038 -35.003 88.245 1.00 41.41 164 PRO A CA 1
ATOM 1286 C C . PRO A 1 164 ? -87.122 -33.863 87.182 1.00 41.41 164 PRO A C 1
ATOM 1288 O O . PRO A 1 164 ? -86.234 -33.751 86.337 1.00 41.41 164 PRO A O 1
ATOM 1291 N N . PRO A 1 165 ? -88.192 -33.030 87.155 1.00 54.84 165 PRO A N 1
ATOM 1292 C CA . PRO A 1 165 ? -88.435 -32.002 86.116 1.00 54.84 165 PRO A CA 1
ATOM 1293 C C . PRO A 1 165 ? -87.719 -30.670 86.470 1.00 54.84 165 PRO A C 1
ATOM 1295 O O . PRO A 1 165 ? -87.057 -30.644 87.509 1.00 54.84 165 PRO A O 1
ATOM 1298 N N . PRO A 1 166 ? -87.878 -29.510 85.770 1.00 48.91 166 PRO A N 1
ATOM 1299 C CA . PRO A 1 166 ? -88.529 -29.146 84.485 1.00 48.91 166 PRO A CA 1
ATOM 1300 C C . PRO A 1 166 ? -87.547 -28.351 83.544 1.00 48.91 166 PRO A C 1
ATOM 1302 O O . PRO A 1 166 ? -86.407 -28.102 83.914 1.00 48.91 166 PRO A O 1
ATOM 1305 N N . ARG A 1 167 ? -87.839 -27.896 82.309 1.00 39.62 167 ARG A N 1
ATOM 1306 C CA . ARG A 1 167 ? -88.548 -26.634 81.959 1.00 39.62 167 ARG A CA 1
ATOM 1307 C C . ARG A 1 167 ? -88.378 -26.332 80.443 1.00 39.62 167 ARG A C 1
ATOM 1309 O O . ARG A 1 167 ? -87.264 -25.997 80.043 1.00 39.62 167 ARG A O 1
ATOM 1316 N N . PRO A 1 168 ? -89.442 -26.267 79.613 1.00 51.91 168 PRO A N 1
ATOM 1317 C CA . PRO A 1 168 ? -89.375 -25.579 78.311 1.00 51.91 168 PRO A CA 1
ATOM 1318 C C . PRO A 1 168 ? -89.223 -24.050 78.466 1.00 51.91 168 PRO A C 1
ATOM 1320 O O . PRO A 1 168 ? -88.942 -23.342 77.501 1.00 51.91 168 PRO A O 1
ATOM 1323 N N . ALA A 1 169 ? -89.333 -23.536 79.697 1.00 50.25 169 ALA A N 1
ATOM 1324 C CA . ALA A 1 169 ? -89.139 -22.129 80.004 1.00 50.25 169 ALA A CA 1
ATOM 1325 C C . ALA A 1 169 ? -87.699 -21.650 79.767 1.00 50.25 169 ALA A C 1
ATOM 1327 O O . ALA A 1 169 ? -87.547 -20.543 79.303 1.00 50.25 169 ALA A O 1
ATOM 1328 N N . ALA A 1 170 ? -86.634 -22.433 79.983 1.00 51.91 170 ALA A N 1
ATOM 1329 C CA . ALA A 1 170 ? -85.265 -21.893 79.881 1.00 51.91 170 ALA A CA 1
ATOM 1330 C C . ALA A 1 170 ? -84.797 -21.635 78.434 1.00 51.91 170 ALA A C 1
ATOM 1332 O O . ALA A 1 170 ? -84.012 -20.718 78.197 1.00 51.91 170 ALA A O 1
ATOM 1333 N N . ALA A 1 171 ? -85.286 -22.414 77.464 1.00 53.53 171 ALA A N 1
ATOM 1334 C CA . ALA A 1 171 ? -85.017 -22.187 76.044 1.00 53.53 171 ALA A CA 1
ATOM 1335 C C . ALA A 1 171 ? -85.889 -21.047 75.501 1.00 53.53 171 ALA A C 1
ATOM 1337 O O . ALA A 1 171 ? -85.349 -20.096 74.948 1.00 53.53 171 ALA A O 1
ATOM 1338 N N . ALA A 1 172 ? -87.198 -21.062 75.792 1.00 55.91 172 ALA A N 1
ATOM 1339 C CA . ALA A 1 172 ? -88.106 -19.966 75.454 1.00 55.91 172 ALA A CA 1
ATOM 1340 C C . ALA A 1 172 ? -87.745 -18.654 76.171 1.00 55.91 172 ALA A C 1
ATOM 1342 O O . ALA A 1 172 ? -87.978 -17.577 75.640 1.00 55.91 172 ALA A O 1
ATOM 1343 N N . GLU A 1 173 ? -87.143 -18.721 77.357 1.00 56.47 173 GLU A N 1
ATOM 1344 C CA . GLU A 1 173 ? -86.643 -17.572 78.105 1.00 56.47 173 GLU A CA 1
ATOM 1345 C C . GLU A 1 173 ? -85.245 -17.165 77.653 1.00 56.47 173 GLU A C 1
ATOM 1347 O O . GLU A 1 173 ? -84.967 -15.980 77.656 1.00 56.47 173 GLU A O 1
ATOM 1352 N N . ARG A 1 174 ? -84.382 -18.067 77.163 1.00 63.00 174 ARG A N 1
ATOM 1353 C CA . ARG A 1 174 ? -83.174 -17.656 76.424 1.00 63.00 174 ARG A CA 1
ATOM 1354 C C . ARG A 1 174 ? -83.525 -17.006 75.099 1.00 63.00 174 ARG A C 1
ATOM 1356 O O . ARG A 1 174 ? -82.857 -16.051 74.738 1.00 63.00 174 ARG A O 1
ATOM 1363 N N . ASP A 1 175 ? -84.549 -17.474 74.398 1.00 64.69 175 ASP A N 1
ATOM 1364 C CA . ASP A 1 175 ? -84.995 -16.883 73.137 1.00 64.69 175 ASP A CA 1
ATOM 1365 C C . ASP A 1 175 ? -85.775 -15.591 73.361 1.00 64.69 175 ASP A C 1
ATOM 1367 O O . ASP A 1 175 ? -85.509 -14.615 72.668 1.00 64.69 175 ASP A O 1
ATOM 1371 N N . ARG A 1 176 ? -86.612 -15.509 74.406 1.00 68.00 176 ARG A N 1
ATOM 1372 C CA . ARG A 1 176 ? -87.179 -14.237 74.879 1.00 68.00 176 ARG A CA 1
ATOM 1373 C C . ARG A 1 176 ? -86.101 -13.298 75.386 1.00 68.00 176 ARG A C 1
ATOM 1375 O O . ARG A 1 176 ? -86.184 -12.130 75.065 1.00 68.00 176 ARG A O 1
ATOM 1382 N N . ARG A 1 177 ? -85.073 -13.764 76.100 1.00 70.81 177 ARG A N 1
ATOM 1383 C CA . ARG A 1 177 ? -83.939 -12.927 76.525 1.00 70.81 177 ARG A CA 1
ATOM 1384 C C . ARG A 1 177 ? -83.084 -12.518 75.338 1.00 70.81 177 ARG A C 1
ATOM 1386 O O . ARG A 1 177 ? -82.652 -11.390 75.316 1.00 70.81 177 ARG A O 1
ATOM 1393 N N . ARG A 1 178 ? -82.888 -13.355 74.317 1.00 75.56 178 ARG A N 1
ATOM 1394 C CA . ARG A 1 178 ? -82.206 -12.975 73.066 1.00 75.56 178 ARG A CA 1
ATOM 1395 C C . ARG A 1 178 ? -83.032 -12.001 72.232 1.00 75.56 178 ARG A C 1
ATOM 1397 O O . ARG A 1 178 ? -82.458 -11.146 71.579 1.00 75.56 178 ARG A O 1
ATOM 1404 N N . ALA A 1 179 ? -84.356 -12.123 72.231 1.00 72.50 179 ALA A N 1
ATOM 1405 C CA . ALA A 1 179 ? -85.257 -11.174 71.583 1.00 72.50 179 ALA A CA 1
ATOM 1406 C C . ALA A 1 179 ? -85.385 -9.869 72.384 1.00 72.50 179 ALA A C 1
ATOM 1408 O O . ALA A 1 179 ? -85.425 -8.807 71.790 1.00 72.50 179 ALA A O 1
ATOM 1409 N N . GLN A 1 180 ? -85.374 -9.930 73.717 1.00 72.94 180 GLN A N 1
ATOM 1410 C CA . GLN A 1 180 ? -85.311 -8.768 74.606 1.00 72.94 180 GLN A CA 1
ATOM 1411 C C . GLN A 1 180 ? -83.937 -8.107 74.568 1.00 72.94 180 GLN A C 1
ATOM 1413 O O . GLN A 1 180 ? -83.882 -6.899 74.680 1.00 72.94 180 GLN A O 1
ATOM 1418 N N . ILE A 1 181 ? -82.845 -8.859 74.397 1.00 74.38 181 ILE A N 1
ATOM 1419 C CA . ILE A 1 181 ? -81.491 -8.325 74.207 1.00 74.38 181 ILE A CA 1
ATOM 1420 C C . ILE A 1 181 ? -81.395 -7.690 72.830 1.00 74.38 181 ILE A C 1
ATOM 1422 O O . ILE A 1 181 ? -80.957 -6.561 72.774 1.00 74.38 181 ILE A O 1
ATOM 1426 N N . ARG A 1 182 ? -81.888 -8.329 71.761 1.00 73.31 182 ARG A N 1
ATOM 1427 C CA . ARG A 1 182 ? -81.945 -7.702 70.431 1.00 73.31 182 ARG A CA 1
ATOM 1428 C C . ARG A 1 182 ? -82.846 -6.473 70.404 1.00 73.31 182 ARG A C 1
ATOM 1430 O O . ARG A 1 182 ? -82.416 -5.442 69.931 1.00 73.31 182 ARG A O 1
ATOM 1437 N N . GLY A 1 183 ? -84.032 -6.531 71.007 1.00 75.50 183 GLY A N 1
ATOM 1438 C CA . GLY A 1 183 ? -84.903 -5.362 71.153 1.00 75.50 183 GLY A CA 1
ATOM 1439 C C . GLY A 1 183 ? -84.319 -4.300 72.090 1.00 75.50 183 GLY A C 1
ATOM 1440 O O . GLY A 1 183 ? -84.538 -3.113 71.886 1.00 75.50 183 GLY A O 1
ATOM 1441 N N . ALA A 1 184 ? -83.537 -4.689 73.103 1.00 74.56 184 ALA A N 1
ATOM 1442 C CA . ALA A 1 184 ? -82.800 -3.754 73.945 1.00 74.56 184 ALA A CA 1
ATOM 1443 C C . ALA A 1 184 ? -81.606 -3.156 73.199 1.00 74.56 184 ALA A C 1
ATOM 1445 O O . ALA A 1 184 ? -81.353 -1.980 73.386 1.00 74.56 184 ALA A O 1
ATOM 1446 N N . GLU A 1 185 ? -80.911 -3.917 72.356 1.00 73.06 185 GLU A N 1
ATOM 1447 C CA . GLU A 1 185 ? -79.822 -3.484 71.478 1.00 73.06 185 GLU A CA 1
ATOM 1448 C C . GLU A 1 185 ? -80.355 -2.532 70.417 1.00 73.06 185 GLU A C 1
ATOM 1450 O O . GLU A 1 185 ? -79.825 -1.441 70.314 1.00 73.06 185 GLU A O 1
ATOM 1455 N N . GLU A 1 186 ? -81.463 -2.857 69.754 1.00 76.94 186 GLU A N 1
ATOM 1456 C CA . GLU A 1 186 ? -82.188 -1.966 68.843 1.00 76.94 186 GLU A CA 1
ATOM 1457 C C . GLU A 1 186 ? -82.673 -0.717 69.586 1.00 76.94 186 GLU A C 1
ATOM 1459 O O . GLU A 1 186 ? -82.407 0.388 69.141 1.00 76.94 186 GLU A O 1
ATOM 1464 N N . SER A 1 187 ? -83.258 -0.836 70.786 1.00 72.31 187 SER A N 1
ATOM 1465 C CA . SER A 1 187 ? -83.638 0.339 71.589 1.00 72.31 187 SER A CA 1
ATOM 1466 C C . SER A 1 187 ? -82.430 1.126 72.109 1.00 72.31 187 SER A C 1
ATOM 1468 O O . SER A 1 187 ? -82.548 2.311 72.399 1.00 72.31 187 SER A O 1
ATOM 1470 N N . LEU A 1 188 ? -81.267 0.489 72.275 1.00 72.38 188 LEU A N 1
ATOM 1471 C CA . LEU A 1 188 ? -80.012 1.122 72.671 1.00 72.38 188 LEU A CA 1
ATOM 1472 C C . LEU A 1 188 ? -79.333 1.755 71.467 1.00 72.38 188 LEU A C 1
ATOM 1474 O O . LEU A 1 188 ? -78.660 2.753 71.656 1.00 72.38 188 LEU A O 1
ATOM 1478 N N . GLU A 1 189 ? -79.508 1.223 70.266 1.00 75.94 189 GLU A N 1
ATOM 1479 C CA . GLU A 1 189 ? -79.085 1.807 69.000 1.00 75.94 189 GLU A CA 1
ATOM 1480 C C . GLU A 1 189 ? -79.990 2.973 68.628 1.00 75.94 189 GLU A C 1
ATOM 1482 O O . GLU A 1 189 ? -79.474 4.029 68.298 1.00 75.94 189 GLU A O 1
ATOM 1487 N N . GLU A 1 190 ? -81.303 2.864 68.818 1.00 76.62 190 GLU A N 1
ATOM 1488 C CA . GLU A 1 190 ? -82.256 3.969 68.733 1.00 76.62 190 GLU A CA 1
ATOM 1489 C C . GLU A 1 190 ? -81.983 5.010 69.814 1.00 76.62 190 GLU A C 1
ATOM 1491 O O . GLU A 1 190 ? -81.960 6.198 69.518 1.00 76.62 190 GLU A O 1
ATOM 1496 N N . ARG A 1 191 ? -81.710 4.605 71.063 1.00 74.75 191 ARG A N 1
ATOM 1497 C CA . ARG A 1 191 ? -81.316 5.538 72.127 1.00 74.75 191 ARG A CA 1
ATOM 1498 C C . ARG A 1 191 ? -79.950 6.128 71.875 1.00 74.75 191 ARG A C 1
ATOM 1500 O O . ARG A 1 191 ? -79.797 7.283 72.212 1.00 74.75 191 ARG A O 1
ATOM 1507 N N . ARG A 1 192 ? -78.982 5.405 71.302 1.00 75.81 192 ARG A N 1
ATOM 1508 C CA . ARG A 1 192 ? -77.662 5.925 70.903 1.00 75.81 192 ARG A CA 1
ATOM 1509 C C . ARG A 1 192 ? -77.798 6.868 69.725 1.00 75.81 192 ARG A C 1
ATOM 1511 O O . ARG A 1 192 ? -77.203 7.924 69.778 1.00 75.81 192 ARG A O 1
ATOM 1518 N N . ALA A 1 193 ? -78.614 6.555 68.729 1.00 76.38 193 ALA A N 1
ATOM 1519 C CA . ALA A 1 193 ? -78.940 7.450 67.629 1.00 76.38 193 ALA A CA 1
ATOM 1520 C C . ALA A 1 193 ? -79.698 8.681 68.140 1.00 76.38 193 ALA A C 1
ATOM 1522 O O . ALA A 1 193 ? -79.408 9.789 67.714 1.00 76.38 193 ALA A O 1
ATOM 1523 N N . ALA A 1 194 ? -80.593 8.524 69.118 1.00 74.62 194 ALA A N 1
ATOM 1524 C CA . ALA A 1 194 ? -81.254 9.625 69.808 1.00 74.62 194 ALA A CA 1
ATOM 1525 C C . ALA A 1 194 ? -80.299 10.391 70.732 1.00 74.62 194 ALA A C 1
ATOM 1527 O O . ALA A 1 194 ? -80.489 11.586 70.893 1.00 74.62 194 ALA A O 1
ATOM 1528 N N . LEU A 1 195 ? -79.273 9.753 71.307 1.00 72.75 195 LEU A N 1
ATOM 1529 C CA . LEU A 1 195 ? -78.231 10.382 72.126 1.00 72.75 195 LEU A CA 1
ATOM 1530 C C . LEU A 1 195 ? -77.218 11.102 71.252 1.00 72.75 195 LEU A C 1
ATOM 1532 O O . LEU A 1 195 ? -76.761 12.152 71.649 1.00 72.75 195 LEU A O 1
ATOM 1536 N N . GLU A 1 196 ? -76.890 10.588 70.073 1.00 75.62 196 GLU A N 1
ATOM 1537 C CA . GLU A 1 196 ? -76.065 11.259 69.072 1.00 75.62 196 GLU A CA 1
ATOM 1538 C C . GLU A 1 196 ? -76.857 12.384 68.403 1.00 75.62 196 GLU A C 1
ATOM 1540 O O . GLU A 1 196 ? -76.325 13.467 68.218 1.00 75.62 196 GLU A O 1
ATOM 1545 N N . ALA A 1 197 ? -78.160 12.217 68.165 1.00 75.69 197 ALA A N 1
ATOM 1546 C CA . ALA A 1 197 ? -79.039 13.309 67.755 1.00 75.69 197 ALA A CA 1
ATOM 1547 C C . ALA A 1 197 ? -79.251 14.329 68.885 1.00 75.69 197 ALA A C 1
ATOM 1549 O O . ALA A 1 197 ? -79.349 15.521 68.616 1.00 75.69 197 ALA A O 1
ATOM 1550 N N . ALA A 1 198 ? -79.307 13.898 70.149 1.00 70.94 198 ALA A N 1
ATOM 1551 C CA . ALA A 1 198 ? -79.384 14.779 71.309 1.00 70.94 198 ALA A CA 1
ATOM 1552 C C . ALA A 1 198 ? -78.047 15.464 71.567 1.00 70.94 198 ALA A C 1
ATOM 1554 O O . ALA A 1 198 ? -78.073 16.635 71.877 1.00 70.94 198 ALA A O 1
ATOM 1555 N N . LYS A 1 199 ? -76.903 14.804 71.368 1.00 71.50 199 LYS A N 1
ATOM 1556 C CA . LYS A 1 199 ? -75.560 15.396 71.404 1.00 71.50 199 LYS A CA 1
ATOM 1557 C C . LYS A 1 199 ? -75.338 16.328 70.231 1.00 71.50 199 LYS A C 1
ATOM 1559 O O . LYS A 1 199 ? -74.723 17.352 70.427 1.00 71.50 199 LYS A O 1
ATOM 1564 N N . ALA A 1 200 ? -75.871 16.042 69.048 1.00 74.88 200 ALA A N 1
ATOM 1565 C CA . ALA A 1 200 ? -75.853 16.970 67.923 1.00 74.88 200 ALA A CA 1
ATOM 1566 C C . ALA A 1 200 ? -76.760 18.177 68.198 1.00 74.88 200 ALA A C 1
ATOM 1568 O O . ALA A 1 200 ? -76.386 19.302 67.897 1.00 74.88 200 ALA A O 1
ATOM 1569 N N . LYS A 1 201 ? -77.921 17.974 68.838 1.00 74.00 201 LYS A N 1
ATOM 1570 C CA . LYS A 1 201 ? -78.785 19.063 69.324 1.00 74.00 201 LYS A CA 1
ATOM 1571 C C . LYS A 1 201 ? -78.181 19.817 70.504 1.00 74.00 201 LYS A C 1
ATOM 1573 O O . LYS A 1 201 ? -78.447 20.999 70.619 1.00 74.00 201 LYS A O 1
ATOM 1578 N N . LEU A 1 202 ? -77.402 19.164 71.361 1.00 67.12 202 LEU A N 1
ATOM 1579 C CA . LEU A 1 202 ? -76.753 19.742 72.536 1.00 67.12 202 LEU A CA 1
ATOM 1580 C C . LEU A 1 202 ? -75.452 20.430 72.135 1.00 67.12 202 LEU A C 1
ATOM 1582 O O . LEU A 1 202 ? -75.195 21.484 72.663 1.00 67.12 202 LEU A O 1
ATOM 1586 N N . ALA A 1 203 ? -74.742 19.954 71.113 1.00 69.00 203 ALA A N 1
ATOM 1587 C CA . ALA A 1 203 ? -73.662 20.660 70.429 1.00 69.00 203 ALA A CA 1
ATOM 1588 C C . ALA A 1 203 ? -74.205 21.842 69.614 1.00 69.00 203 ALA A C 1
ATOM 1590 O O . ALA A 1 203 ? -73.603 22.902 69.614 1.00 69.00 203 ALA A O 1
ATOM 1591 N N . ALA A 1 204 ? -75.380 21.718 68.984 1.00 67.50 204 ALA A N 1
ATOM 1592 C CA . ALA A 1 204 ? -76.066 22.851 68.359 1.00 67.50 204 ALA A CA 1
ATOM 1593 C C . ALA A 1 204 ? -76.636 23.832 69.400 1.00 67.50 204 ALA A C 1
ATOM 1595 O O . ALA A 1 204 ? -76.687 25.029 69.139 1.00 67.50 204 ALA A O 1
ATOM 1596 N N . ALA A 1 205 ? -77.052 23.349 70.577 1.00 64.38 205 ALA A N 1
ATOM 1597 C CA . ALA A 1 205 ? -77.499 24.167 71.702 1.00 64.38 205 ALA A CA 1
ATOM 1598 C C . ALA A 1 205 ? -76.326 24.752 72.492 1.00 64.38 205 ALA A C 1
ATOM 1600 O O . ALA A 1 205 ? -76.501 25.811 73.059 1.00 64.38 205 ALA A O 1
ATOM 1601 N N . GLU A 1 206 ? -75.154 24.120 72.499 1.00 63.75 206 GLU A N 1
ATOM 1602 C CA . GLU A 1 206 ? -73.887 24.633 73.021 1.00 63.75 206 GLU A CA 1
ATOM 1603 C C . GLU A 1 206 ? -73.304 25.631 72.034 1.00 63.75 206 GLU A C 1
ATOM 1605 O O . GLU A 1 206 ? -72.904 26.689 72.462 1.00 63.75 206 GLU A O 1
ATOM 1610 N N . GLU A 1 207 ? -73.370 25.415 70.720 1.00 61.41 207 GLU A N 1
ATOM 1611 C CA . GLU A 1 207 ? -73.067 26.459 69.738 1.00 61.41 207 GLU A CA 1
ATOM 1612 C C . GLU A 1 207 ? -74.074 27.615 69.824 1.00 61.41 207 GLU A C 1
ATOM 1614 O O . GLU A 1 207 ? -73.682 28.770 69.684 1.00 61.41 207 GLU A O 1
ATOM 1619 N N . ALA A 1 208 ? -75.359 27.350 70.089 1.00 57.38 208 ALA A N 1
ATOM 1620 C CA . ALA A 1 208 ? -76.360 28.391 70.325 1.00 57.38 208 ALA A CA 1
ATOM 1621 C C . ALA A 1 208 ? -76.212 29.061 71.703 1.00 57.38 208 ALA A C 1
ATOM 1623 O O . ALA A 1 208 ? -76.487 30.251 71.803 1.00 57.38 208 ALA A O 1
ATOM 1624 N N . ALA A 1 209 ? -75.745 28.346 72.733 1.00 53.53 209 ALA A N 1
ATOM 1625 C CA . ALA A 1 209 ? -75.472 28.849 74.079 1.00 53.53 209 ALA A CA 1
ATOM 1626 C C . ALA A 1 209 ? -74.093 29.498 74.182 1.00 53.53 209 ALA A C 1
ATOM 1628 O O . ALA A 1 209 ? -73.917 30.358 75.023 1.00 53.53 209 ALA A O 1
ATOM 1629 N N . SER A 1 210 ? -73.141 29.177 73.308 1.00 58.56 210 SER A N 1
ATOM 1630 C CA . SER A 1 210 ? -71.910 29.931 73.072 1.00 58.56 210 SER A CA 1
ATOM 1631 C C . SER A 1 210 ? -72.254 31.200 72.306 1.00 58.56 210 SER A C 1
ATOM 1633 O O . SER A 1 210 ? -71.898 32.275 72.758 1.00 58.56 210 SER A O 1
ATOM 1635 N N . ARG A 1 211 ? -73.103 31.128 71.268 1.00 53.91 211 ARG A N 1
ATOM 1636 C CA . ARG A 1 211 ? -73.672 32.324 70.613 1.00 53.91 211 ARG A CA 1
ATOM 1637 C C . ARG A 1 211 ? -74.581 33.150 71.541 1.00 53.91 211 ARG A C 1
ATOM 1639 O O . ARG A 1 211 ? -74.740 34.343 71.295 1.00 53.91 211 ARG A O 1
ATOM 1646 N N . SER A 1 212 ? -75.177 32.569 72.590 1.00 49.62 212 SER A N 1
ATOM 1647 C CA . SER A 1 212 ? -75.936 33.306 73.617 1.00 49.62 212 SER A CA 1
ATOM 1648 C C . SER A 1 212 ? -75.081 33.724 74.817 1.00 49.62 212 SER A C 1
ATOM 1650 O O . SER A 1 212 ? -75.402 34.727 75.433 1.00 49.62 212 SER A O 1
ATOM 1652 N N . SER A 1 213 ? -73.992 33.019 75.130 1.00 49.22 213 SER A N 1
ATOM 1653 C CA . SER A 1 213 ? -72.979 33.362 76.144 1.00 49.22 213 SER A CA 1
ATOM 1654 C C . SER A 1 213 ? -72.095 34.508 75.656 1.00 49.22 213 SER A C 1
ATOM 1656 O O . SER A 1 213 ? -71.781 35.404 76.431 1.00 49.22 213 SER A O 1
ATOM 1658 N N . ASP A 1 214 ? -71.803 34.557 74.355 1.00 50.44 214 ASP A N 1
ATOM 1659 C CA . ASP A 1 214 ? -71.195 35.708 73.679 1.00 50.44 214 ASP A CA 1
ATOM 1660 C C . ASP A 1 214 ? -72.155 36.921 73.638 1.00 50.44 214 ASP A C 1
ATOM 1662 O O . ASP A 1 214 ? -71.718 38.049 73.429 1.00 50.44 214 ASP A O 1
ATOM 1666 N N . ASN A 1 215 ? -73.454 36.713 73.915 1.00 52.09 215 ASN A N 1
ATOM 1667 C CA . ASN A 1 215 ? -74.485 37.753 74.053 1.00 52.09 215 ASN A CA 1
ATOM 1668 C C . ASN A 1 215 ? -75.007 37.949 75.502 1.00 52.09 215 ASN A C 1
ATOM 1670 O O . ASN A 1 215 ? -75.902 38.765 75.707 1.00 52.09 215 ASN A O 1
ATOM 1674 N N . LEU A 1 216 ? -74.450 37.259 76.510 1.00 43.84 216 LEU A N 1
ATOM 1675 C CA . LEU A 1 216 ? -74.826 37.353 77.939 1.00 43.84 216 LEU A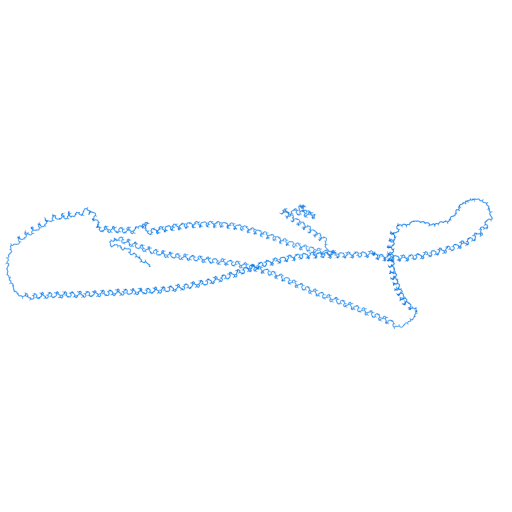 CA 1
ATOM 1676 C C . LEU A 1 216 ? -73.612 37.663 78.840 1.00 43.84 216 LEU A C 1
ATOM 1678 O O . LEU A 1 216 ? -73.562 37.294 80.009 1.00 43.84 216 LEU A O 1
ATOM 1682 N N . GLY A 1 217 ? -72.629 38.387 78.296 1.00 42.88 217 GLY A N 1
ATOM 1683 C CA . GLY A 1 217 ? -71.645 39.159 79.069 1.00 42.88 217 GLY A CA 1
ATOM 1684 C C . GLY A 1 217 ? -72.138 40.566 79.442 1.00 42.88 217 GLY A C 1
ATOM 1685 O O . GLY A 1 217 ? -71.433 41.317 80.116 1.00 42.88 217 GLY A O 1
ATOM 1686 N N . SER A 1 218 ? -73.345 40.943 79.015 1.00 44.97 218 SER A N 1
ATOM 1687 C CA . SER A 1 218 ? -74.014 42.186 79.383 1.00 44.97 218 SER A CA 1
ATOM 1688 C C . SER A 1 218 ? -75.280 41.870 80.182 1.00 44.97 218 SER A C 1
ATOM 1690 O O . SER A 1 218 ? -76.249 41.355 79.639 1.00 44.97 218 SER A O 1
ATOM 1692 N N . LEU A 1 219 ? -75.266 42.279 81.458 1.00 40.41 219 LEU A N 1
ATOM 1693 C CA . LEU A 1 219 ? -76.362 42.265 82.443 1.00 40.41 219 LEU A CA 1
ATOM 1694 C C . LEU A 1 219 ? -76.500 40.966 83.259 1.00 40.41 219 LEU A C 1
ATOM 1696 O O . LEU A 1 219 ? -77.123 40.019 82.807 1.00 40.41 219 LEU A O 1
ATOM 1700 N N . GLU A 1 220 ? -76.001 40.980 84.506 1.00 32.31 220 GLU A N 1
ATOM 1701 C CA . GLU A 1 220 ? -76.824 40.669 85.692 1.00 32.31 220 GLU A CA 1
ATOM 1702 C C . GLU A 1 220 ? -76.105 40.922 87.040 1.00 32.31 220 GLU A C 1
ATOM 1704 O O . GLU A 1 220 ? -75.191 40.222 87.464 1.00 32.31 220 GLU A O 1
ATOM 1709 N N . ALA A 1 221 ? -76.588 41.950 87.737 1.00 32.03 221 ALA A N 1
ATOM 1710 C CA . ALA A 1 221 ? -76.954 41.984 89.161 1.00 32.03 221 ALA A CA 1
ATOM 1711 C C . ALA A 1 221 ? -78.196 42.919 89.236 1.00 32.03 221 ALA A C 1
ATOM 1713 O O . ALA A 1 221 ? -78.293 43.755 88.328 1.00 32.03 221 ALA A O 1
ATOM 1714 N N . PRO A 1 222 ? -79.115 42.908 90.245 1.00 46.06 222 PRO A N 1
ATOM 1715 C CA . PRO A 1 222 ? -79.009 42.330 91.601 1.00 46.06 222 PRO A CA 1
ATOM 1716 C C . PRO A 1 222 ? -80.320 41.772 92.282 1.00 46.06 222 PRO A C 1
ATOM 1718 O O . PRO A 1 222 ? -81.432 42.029 91.839 1.00 46.06 222 PRO A O 1
ATOM 1721 N N . ARG A 1 223 ? -80.143 41.205 93.503 1.00 31.45 223 ARG A N 1
ATOM 1722 C CA . ARG A 1 223 ? -80.929 41.371 94.779 1.00 31.45 223 ARG A CA 1
ATOM 1723 C C . ARG A 1 223 ? -82.191 40.539 95.172 1.00 31.45 223 ARG A C 1
ATOM 1725 O O . ARG A 1 223 ? -83.125 40.387 94.401 1.00 31.45 223 ARG A O 1
ATOM 1732 N N . ALA A 1 224 ? -82.247 40.320 96.512 1.00 30.28 224 ALA A N 1
ATOM 1733 C CA . ALA A 1 224 ? -83.393 40.242 97.469 1.00 30.28 224 ALA A CA 1
ATOM 1734 C C . ALA A 1 224 ? -83.920 38.814 97.831 1.00 30.28 224 ALA A C 1
ATOM 1736 O O . ALA A 1 224 ? -83.871 37.943 96.980 1.00 30.28 224 ALA A O 1
ATOM 1737 N N . PHE A 1 225 ? -84.443 38.441 99.021 1.00 29.92 225 PHE A N 1
ATOM 1738 C CA . PHE A 1 225 ? -84.762 39.079 100.318 1.00 29.92 225 PHE A CA 1
ATOM 1739 C C . PHE A 1 225 ? -85.177 37.973 101.350 1.00 29.92 225 PHE A C 1
ATOM 1741 O O . PHE A 1 225 ? -85.694 36.946 100.918 1.00 29.92 225 PHE A O 1
ATOM 1748 N N . LEU A 1 226 ? -85.070 38.260 102.665 1.00 29.88 226 LEU A N 1
ATOM 1749 C CA . LEU A 1 226 ? -85.866 37.772 103.835 1.00 29.88 226 LEU A CA 1
ATOM 1750 C C . LEU A 1 226 ? -85.226 36.851 104.907 1.00 29.88 226 LEU A C 1
ATOM 1752 O O . LEU A 1 226 ? -85.126 35.639 104.764 1.00 29.88 226 LEU A O 1
ATOM 1756 N N . ASP A 1 227 ? -84.943 37.513 106.032 1.00 28.12 227 ASP A N 1
ATOM 1757 C CA . ASP A 1 227 ? -84.863 37.126 107.462 1.00 28.12 227 ASP A CA 1
ATOM 1758 C C . ASP A 1 227 ? -86.281 37.286 108.118 1.00 28.12 227 ASP A C 1
ATOM 1760 O O . ASP A 1 227 ? -87.191 37.639 107.354 1.00 28.12 227 ASP A O 1
ATOM 1764 N N . PRO A 1 228 ? -86.568 37.233 109.461 1.00 55.25 228 PRO A N 1
ATOM 1765 C CA . PRO A 1 228 ? -85.868 36.820 110.721 1.00 55.25 228 PRO A CA 1
ATOM 1766 C C . PRO A 1 228 ? -86.865 36.022 111.671 1.00 55.25 228 PRO A C 1
ATOM 1768 O O . PRO A 1 228 ? -87.742 35.373 111.096 1.00 55.25 228 PRO A O 1
ATOM 1771 N N . PRO A 1 229 ? -86.904 36.039 113.050 1.00 39.12 229 PRO A N 1
ATOM 1772 C CA . PRO A 1 229 ? -86.071 36.676 114.100 1.00 39.12 229 PRO A CA 1
ATOM 1773 C C . PRO A 1 229 ? -85.729 35.867 115.390 1.00 39.12 229 PRO A C 1
ATOM 1775 O O . PRO A 1 229 ? -86.266 34.803 115.680 1.00 39.12 229 PRO A O 1
ATOM 1778 N N . SER A 1 230 ? -84.823 36.452 116.186 1.00 45.22 230 SER A N 1
ATOM 1779 C CA . SER A 1 230 ? -84.439 36.166 117.590 1.00 45.22 230 SER A CA 1
ATOM 1780 C C . SER A 1 230 ? -85.419 36.792 118.621 1.00 45.22 230 SER A C 1
ATOM 1782 O O . SER A 1 230 ? -86.326 37.510 118.188 1.00 45.22 230 SER A O 1
ATOM 1784 N N . PRO A 1 231 ? -85.315 36.540 119.961 1.00 38.31 231 PRO A N 1
ATOM 1785 C CA . PRO A 1 231 ? -84.507 37.404 120.864 1.00 38.31 231 PRO A CA 1
ATOM 1786 C C . PRO A 1 231 ? -83.915 36.758 122.169 1.00 38.31 231 PRO A C 1
ATOM 1788 O O . PRO A 1 231 ? -84.273 35.651 122.556 1.00 38.31 231 PRO A O 1
ATOM 1791 N N . CYS A 1 232 ? -82.995 37.505 122.812 1.00 26.14 232 CYS A N 1
ATOM 1792 C CA . CYS A 1 232 ? -82.119 37.301 124.008 1.00 26.14 232 CYS A CA 1
ATOM 1793 C C . CYS A 1 232 ? -82.855 37.144 125.386 1.00 26.14 232 CYS A C 1
ATOM 1795 O O . CYS A 1 232 ? -84.073 36.975 125.329 1.00 26.14 232 CYS A O 1
ATOM 1797 N N . PRO A 1 233 ? -82.279 37.340 126.622 1.00 40.84 233 PRO A N 1
ATOM 1798 C CA . PRO A 1 233 ? -80.888 37.436 127.181 1.00 40.84 233 PRO A CA 1
ATOM 1799 C C . PRO A 1 233 ? -80.647 36.689 128.564 1.00 40.84 233 PRO A C 1
ATOM 1801 O O . PRO A 1 233 ? -81.548 36.022 129.063 1.00 40.84 233 PRO A O 1
ATOM 1804 N N . ASP A 1 234 ? -79.442 36.807 129.178 1.00 35.72 234 ASP A N 1
ATOM 1805 C CA . ASP A 1 234 ? -78.938 36.279 130.504 1.00 35.72 234 ASP A CA 1
ATOM 1806 C C . ASP A 1 234 ? -79.652 36.862 131.778 1.00 35.72 234 ASP A C 1
ATOM 1808 O O . ASP A 1 234 ? -80.618 37.597 131.558 1.00 35.72 234 ASP A O 1
ATOM 1812 N N . PRO A 1 235 ? -79.224 36.760 133.093 1.00 47.97 235 PRO A N 1
ATOM 1813 C CA . PRO A 1 235 ? -78.249 35.971 133.930 1.00 47.97 235 PRO A CA 1
ATOM 1814 C C . PRO A 1 235 ? -78.882 35.509 135.325 1.00 47.97 235 PRO A C 1
ATOM 1816 O O . PRO A 1 235 ? -80.049 35.133 135.299 1.00 47.97 235 PRO A O 1
ATOM 1819 N N . PRO A 1 236 ? -78.331 35.688 136.574 1.00 46.62 236 PRO A N 1
ATOM 1820 C CA . PRO A 1 236 ? -77.215 35.091 137.368 1.00 46.62 236 PRO A CA 1
ATOM 1821 C C . PRO A 1 236 ? -77.624 34.277 138.666 1.00 46.62 236 PRO A C 1
ATOM 1823 O O . PRO A 1 236 ? -78.796 34.093 138.974 1.00 46.62 236 PRO A O 1
ATOM 1826 N N . SER A 1 237 ? -76.633 33.817 139.461 1.00 44.41 237 SER A N 1
ATOM 1827 C CA . SER A 1 237 ? -76.675 33.139 140.802 1.00 44.41 237 SER A CA 1
ATOM 1828 C C . SER A 1 237 ? -77.311 33.936 141.976 1.00 44.41 237 SER A C 1
ATOM 1830 O O . SER A 1 237 ? -77.256 35.165 141.900 1.00 44.41 237 SER A O 1
ATOM 1832 N N . PRO A 1 238 ? -77.815 33.322 143.094 1.00 39.31 238 PRO A N 1
ATOM 1833 C CA . PRO A 1 238 ? -77.070 33.265 144.395 1.00 39.31 238 PRO A CA 1
ATOM 1834 C C . PRO A 1 238 ? -77.445 32.123 145.417 1.00 39.31 238 PRO A C 1
ATOM 1836 O O . PRO A 1 238 ? -78.406 31.384 145.235 1.00 39.31 238 PRO A O 1
ATOM 1839 N N . CYS A 1 239 ? -76.663 31.994 146.512 1.00 29.92 239 CYS A N 1
ATOM 1840 C CA . CYS A 1 239 ? -76.781 31.065 147.676 1.00 29.92 239 CYS A CA 1
ATOM 1841 C C . CYS A 1 239 ? -77.895 31.449 148.717 1.00 29.92 239 CYS A C 1
ATOM 1843 O O . CYS A 1 239 ? -78.592 32.431 148.492 1.00 29.92 239 CYS A O 1
ATOM 1845 N N . PRO A 1 240 ? -77.984 30.848 149.939 1.00 51.09 240 PRO A N 1
ATOM 1846 C CA . PRO A 1 240 ? -78.629 29.579 150.326 1.00 51.09 240 PRO A CA 1
ATOM 1847 C C . PRO A 1 240 ? -79.788 29.719 151.372 1.00 51.09 240 PRO A C 1
ATOM 1849 O O . PRO A 1 240 ? -79.987 30.775 151.959 1.00 51.09 240 PRO A O 1
ATOM 1852 N N . ALA A 1 241 ? -80.441 28.580 151.682 1.00 35.34 241 ALA A N 1
ATOM 1853 C CA . ALA A 1 241 ? -81.260 28.243 152.875 1.00 35.34 241 ALA A CA 1
ATOM 1854 C C . ALA A 1 241 ? -82.791 28.514 152.885 1.00 35.34 241 ALA A C 1
ATOM 1856 O O . ALA A 1 241 ? -83.255 29.524 153.397 1.00 35.34 241 ALA A O 1
ATOM 1857 N N . ALA A 1 242 ? -83.580 27.501 152.490 1.00 34.34 242 ALA A N 1
ATOM 1858 C CA . ALA A 1 242 ? -84.839 27.101 153.147 1.00 34.34 242 ALA A CA 1
ATOM 1859 C C . ALA A 1 242 ? -85.210 25.666 152.713 1.00 34.34 242 ALA A C 1
ATOM 1861 O O . ALA A 1 242 ? -85.481 25.393 151.549 1.00 34.34 242 ALA A O 1
ATOM 1862 N N . SER A 1 243 ? -85.144 24.739 153.665 1.00 48.78 243 SER A N 1
ATOM 1863 C CA . SER A 1 243 ? -85.074 23.288 153.482 1.00 48.78 243 SER A CA 1
ATOM 1864 C C . SER A 1 243 ? -86.427 22.569 153.622 1.00 48.78 243 SER A C 1
ATOM 1866 O O . SER A 1 243 ? -87.220 22.914 154.494 1.00 48.78 243 SER A O 1
ATOM 1868 N N . ARG A 1 244 ? -86.559 21.455 152.876 1.00 48.72 244 ARG A N 1
ATOM 1869 C CA . ARG A 1 244 ? -87.285 20.197 153.200 1.00 48.72 244 ARG A CA 1
ATOM 1870 C C . ARG A 1 244 ? -88.761 19.987 152.829 1.00 48.72 244 ARG A C 1
ATOM 1872 O O . ARG A 1 244 ? -89.271 18.923 153.153 1.00 48.72 244 ARG A O 1
ATOM 1879 N N . GLN A 1 245 ? -89.433 20.868 152.086 1.00 49.41 245 GLN A N 1
ATOM 1880 C CA . GLN A 1 245 ? -90.794 20.560 151.580 1.00 49.41 245 GLN A CA 1
ATOM 1881 C C . GLN A 1 245 ? -90.936 20.489 150.044 1.00 49.41 245 GLN A C 1
ATOM 1883 O O . GLN A 1 245 ? -91.976 20.056 149.560 1.00 49.41 245 GLN A O 1
ATOM 1888 N N . MET A 1 246 ? -89.890 20.804 149.267 1.00 48.44 24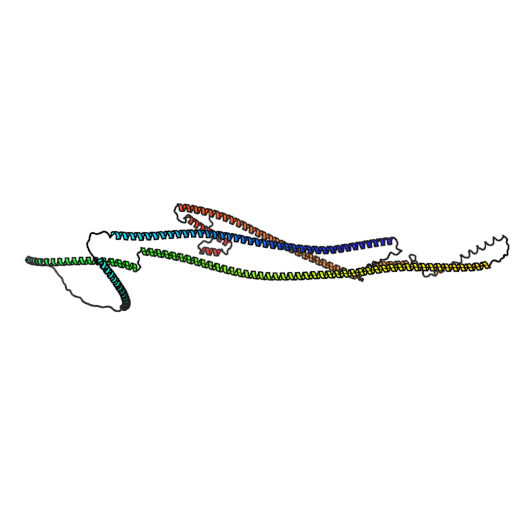6 MET A N 1
ATOM 1889 C CA . MET A 1 246 ? -89.924 20.737 147.789 1.00 48.44 246 MET A CA 1
ATOM 1890 C C . MET A 1 246 ? -89.404 19.408 147.200 1.00 48.44 246 MET A C 1
ATOM 1892 O O . MET A 1 246 ? -89.727 19.073 146.061 1.00 48.44 246 MET A O 1
ATOM 1896 N N . ASP A 1 247 ? -88.654 18.610 147.967 1.00 53.53 247 ASP A N 1
ATOM 1897 C CA . ASP A 1 247 ? -87.980 17.406 147.449 1.00 53.53 247 ASP A CA 1
ATOM 1898 C C . ASP A 1 247 ? -88.942 16.244 147.121 1.00 53.53 247 ASP A C 1
ATOM 1900 O O . ASP A 1 247 ? -88.660 15.428 146.241 1.00 53.53 247 ASP A O 1
ATOM 1904 N N . GLU A 1 248 ? -90.125 16.185 147.743 1.00 56.56 248 GLU A N 1
ATOM 1905 C CA . GLU A 1 248 ? -91.110 15.128 147.454 1.00 56.56 248 GLU A CA 1
ATOM 1906 C C . GLU A 1 248 ? -91.894 15.364 146.152 1.00 56.56 248 GLU A C 1
ATOM 1908 O O . GLU A 1 248 ? -92.304 14.403 145.491 1.00 56.56 248 GLU A O 1
ATOM 1913 N N . LEU A 1 249 ? -92.063 16.624 145.730 1.00 53.97 249 LEU A N 1
ATOM 1914 C CA . LEU A 1 249 ? -92.761 16.957 144.484 1.00 53.97 249 LEU A CA 1
ATOM 1915 C C . LEU A 1 249 ? -91.858 16.773 143.250 1.00 53.97 249 LEU A C 1
ATOM 1917 O O . LEU A 1 249 ? -92.325 16.268 142.226 1.00 53.97 249 LEU A O 1
ATOM 1921 N N . HIS A 1 250 ? -90.548 17.024 143.362 1.00 58.19 250 HIS A N 1
ATOM 1922 C CA . HIS A 1 250 ? -89.591 16.785 142.270 1.00 58.19 250 HIS A CA 1
ATOM 1923 C C . HIS A 1 250 ? -89.384 15.294 141.937 1.00 58.19 250 HIS A C 1
ATOM 1925 O O . HIS A 1 250 ? -89.162 14.939 140.774 1.00 58.19 250 HIS A O 1
ATOM 1931 N N . ALA A 1 251 ? -89.516 14.389 142.914 1.00 60.75 251 ALA A N 1
ATOM 1932 C CA . ALA A 1 251 ? -89.333 12.953 142.687 1.00 60.75 251 ALA A CA 1
ATOM 1933 C C . ALA A 1 251 ? -90.405 12.342 141.758 1.00 60.75 251 ALA A C 1
ATOM 1935 O O . ALA A 1 251 ? -90.104 11.454 140.954 1.00 60.75 251 ALA A O 1
ATOM 1936 N N . ARG A 1 252 ? -91.654 12.832 141.821 1.00 59.66 252 ARG A N 1
ATOM 1937 C CA . ARG A 1 252 ? -92.766 12.322 140.994 1.00 59.66 252 ARG A CA 1
ATOM 1938 C C . ARG A 1 252 ? -92.726 12.849 139.558 1.00 59.66 252 ARG A C 1
ATOM 1940 O O . ARG A 1 252 ? -93.040 12.100 138.631 1.00 59.66 252 ARG A O 1
ATOM 1947 N N . GLU A 1 253 ? -92.282 14.086 139.347 1.00 56.69 253 GLU A N 1
ATOM 1948 C CA . GLU A 1 253 ? -92.099 14.635 137.995 1.00 56.69 253 GLU A CA 1
ATOM 1949 C C . GLU A 1 253 ? -90.882 14.026 137.274 1.00 56.69 253 GLU A C 1
ATOM 1951 O O . GLU A 1 253 ? -90.954 13.726 136.078 1.00 56.69 253 GLU A O 1
ATOM 1956 N N . GLY A 1 254 ? -89.807 13.704 138.005 1.00 59.22 254 GLY A N 1
ATOM 1957 C CA . GLY A 1 254 ? -88.624 13.038 137.448 1.00 59.22 254 GLY A CA 1
ATOM 1958 C C . GLY A 1 254 ? -88.889 11.635 136.879 1.00 59.22 254 GLY A C 1
ATOM 1959 O O . GLY A 1 254 ? -88.244 11.225 135.911 1.00 59.22 254 GLY A O 1
ATOM 1960 N N . ALA A 1 255 ? -89.865 10.897 137.422 1.00 62.22 255 ALA A N 1
ATOM 1961 C CA . ALA A 1 255 ? -90.216 9.562 136.930 1.00 62.22 255 ALA A CA 1
ATOM 1962 C C . ALA A 1 255 ? -90.911 9.601 135.553 1.00 62.22 255 ALA A C 1
ATOM 1964 O O . ALA A 1 255 ? -90.555 8.830 134.661 1.00 62.22 255 ALA A O 1
ATOM 1965 N N . ARG A 1 256 ? -91.839 10.546 135.333 1.00 59.25 256 ARG A N 1
ATOM 1966 C CA . ARG A 1 256 ? -92.544 10.707 134.042 1.00 59.25 256 ARG A CA 1
ATOM 1967 C C . ARG A 1 256 ? -91.626 11.219 132.927 1.00 59.25 256 ARG A C 1
ATOM 1969 O O . ARG A 1 256 ? -91.785 10.832 131.769 1.00 59.25 256 ARG A O 1
ATOM 1976 N N . LEU A 1 257 ? -90.634 12.043 133.267 1.00 58.09 257 LEU A N 1
ATOM 1977 C CA . LEU A 1 257 ? -89.616 12.499 132.317 1.00 58.09 257 LEU A CA 1
ATOM 1978 C C . LEU A 1 257 ? -88.648 11.374 131.914 1.00 58.09 257 LEU A C 1
ATOM 1980 O O . LEU A 1 257 ? -88.259 11.299 130.749 1.00 58.09 257 LEU A O 1
ATOM 1984 N N . LYS A 1 258 ? -88.324 10.444 132.825 1.00 62.78 258 LYS A N 1
ATOM 1985 C CA . LYS A 1 258 ? -87.478 9.278 132.516 1.00 62.78 258 LYS A CA 1
ATOM 1986 C C . LYS A 1 258 ? -88.110 8.322 131.502 1.00 62.78 258 LYS A C 1
ATOM 1988 O O . LYS A 1 258 ? -87.391 7.814 130.645 1.00 62.78 258 LYS A O 1
ATOM 1993 N N . GLU A 1 259 ? -89.420 8.083 131.545 1.00 65.12 259 GLU A N 1
ATOM 1994 C CA . GLU A 1 259 ? -90.070 7.210 130.551 1.00 65.12 259 GLU A CA 1
ATOM 1995 C C . GLU A 1 259 ? -90.155 7.847 129.160 1.00 65.12 259 GLU A C 1
ATOM 1997 O O . GLU A 1 259 ? -89.847 7.192 128.164 1.00 65.12 259 GLU A O 1
ATOM 2002 N N . ARG A 1 260 ? -90.465 9.148 129.075 1.00 60.59 260 ARG A N 1
ATOM 2003 C CA . ARG A 1 260 ? -90.427 9.880 127.797 1.00 60.59 260 ARG A CA 1
ATOM 2004 C C . ARG A 1 260 ? -89.014 9.947 127.211 1.00 60.59 260 ARG A C 1
ATOM 2006 O O . ARG A 1 260 ? -88.857 9.809 126.001 1.00 60.59 260 ARG A O 1
ATOM 2013 N N . ALA A 1 261 ? -87.988 10.084 128.052 1.00 61.44 261 ALA A N 1
ATOM 2014 C CA . ALA A 1 261 ? -86.591 10.045 127.621 1.00 61.44 261 ALA A CA 1
ATOM 2015 C C . ALA A 1 261 ? -86.177 8.662 127.088 1.00 61.44 261 ALA A C 1
ATOM 2017 O O . ALA A 1 261 ? -85.458 8.587 126.094 1.00 61.44 261 ALA A O 1
ATOM 2018 N N . LYS A 1 262 ? -86.670 7.568 127.685 1.00 66.12 262 LYS A N 1
ATOM 2019 C CA . LYS A 1 262 ? -86.436 6.204 127.179 1.00 66.12 262 LYS A CA 1
ATOM 2020 C C . LYS A 1 262 ? -87.115 5.961 125.827 1.00 66.12 262 LYS A C 1
ATOM 2022 O O . LYS A 1 262 ? -86.475 5.429 124.924 1.00 66.12 262 LYS A O 1
ATOM 2027 N N . ALA A 1 263 ? -88.361 6.405 125.651 1.00 66.31 263 ALA A N 1
ATOM 2028 C CA . ALA A 1 263 ? -89.063 6.309 124.367 1.00 66.31 263 ALA A CA 1
ATOM 2029 C C . ALA A 1 263 ? -88.398 7.167 123.268 1.00 66.31 263 ALA A C 1
ATOM 2031 O O . ALA A 1 263 ? -88.257 6.723 122.129 1.00 66.31 263 ALA A O 1
ATOM 2032 N N . ALA A 1 264 ? -87.916 8.365 123.615 1.00 63.19 264 ALA A N 1
ATOM 2033 C CA . ALA A 1 264 ? -87.137 9.210 122.708 1.00 63.19 264 ALA A CA 1
ATOM 2034 C C . ALA A 1 264 ? -85.754 8.611 122.373 1.00 63.19 264 ALA A C 1
ATOM 2036 O O . ALA A 1 264 ? -85.269 8.777 121.255 1.00 63.19 264 ALA A O 1
ATOM 2037 N N . GLY A 1 265 ? -85.133 7.892 123.315 1.00 68.38 265 GLY A N 1
ATOM 2038 C CA . GLY A 1 265 ? -83.888 7.151 123.102 1.00 68.38 265 GLY A CA 1
ATOM 2039 C C . GLY A 1 265 ? -84.050 6.002 122.106 1.00 68.38 265 GLY A C 1
ATOM 2040 O O . GLY A 1 265 ? -83.278 5.913 121.158 1.00 68.38 265 GLY A O 1
ATOM 2041 N N . ALA A 1 266 ? -85.109 5.199 122.247 1.00 71.62 266 ALA A N 1
ATOM 2042 C CA . ALA A 1 266 ? -85.395 4.087 121.337 1.00 71.62 266 ALA A CA 1
ATOM 2043 C C . ALA A 1 266 ? -85.669 4.552 119.892 1.00 71.62 266 ALA A C 1
ATOM 2045 O O . ALA A 1 266 ? -85.194 3.939 118.938 1.00 71.62 266 ALA A O 1
ATOM 2046 N N . LEU A 1 267 ? -86.383 5.671 119.715 1.00 70.06 267 LEU A N 1
ATOM 2047 C CA . LEU A 1 267 ? -86.599 6.270 118.391 1.00 70.06 267 LEU A CA 1
ATOM 2048 C C . LEU A 1 267 ? -85.304 6.826 117.784 1.00 70.06 267 LEU A C 1
ATOM 2050 O O . LEU A 1 267 ? -85.081 6.678 116.585 1.00 70.06 267 LEU A O 1
ATOM 2054 N N . ARG A 1 268 ? -84.424 7.429 118.595 1.00 70.75 268 ARG A N 1
ATOM 2055 C CA . ARG A 1 268 ? -83.101 7.876 118.133 1.00 70.75 268 ARG A CA 1
ATOM 2056 C C . ARG A 1 268 ? -82.229 6.705 117.697 1.00 70.75 268 ARG A C 1
ATOM 2058 O O . ARG A 1 268 ? -81.630 6.786 116.634 1.00 70.75 268 ARG A O 1
ATOM 2065 N N . GLU A 1 269 ? -82.181 5.621 118.464 1.00 73.00 269 GLU A N 1
ATOM 2066 C CA . GLU A 1 269 ? -81.409 4.429 118.090 1.00 73.00 269 GLU A CA 1
ATOM 2067 C C . GLU A 1 269 ? -81.937 3.770 116.811 1.00 73.00 269 GLU A C 1
ATOM 2069 O O . GLU A 1 269 ? -81.141 3.403 115.949 1.00 73.00 269 GLU A O 1
ATOM 2074 N N . ALA A 1 270 ? -83.259 3.694 116.628 1.00 74.31 270 ALA A N 1
ATOM 2075 C CA . ALA A 1 270 ? -83.855 3.199 115.387 1.00 74.31 270 ALA A CA 1
ATOM 2076 C C . ALA A 1 270 ? -83.494 4.082 114.178 1.00 74.31 270 ALA A C 1
ATOM 2078 O O . ALA A 1 270 ? -83.095 3.559 113.138 1.00 74.31 270 ALA A O 1
ATOM 2079 N N . LEU A 1 271 ? -83.541 5.411 114.333 1.00 71.75 271 LEU A N 1
ATOM 2080 C CA . LEU A 1 271 ? -83.118 6.355 113.294 1.00 71.75 271 LEU A CA 1
ATOM 2081 C C . LEU A 1 271 ? -81.611 6.252 112.999 1.00 71.75 271 LEU A C 1
ATOM 2083 O O . LEU A 1 271 ? -81.212 6.302 111.835 1.00 71.75 271 LEU A O 1
ATOM 2087 N N . TYR A 1 272 ? -80.758 6.053 114.009 1.00 78.12 272 TYR A N 1
ATOM 2088 C CA . TYR A 1 272 ? -79.321 5.827 113.803 1.00 78.12 272 TYR A CA 1
ATOM 2089 C C . TYR A 1 272 ? -79.040 4.492 113.100 1.00 78.12 272 TYR A C 1
ATOM 2091 O O . TYR A 1 272 ? -78.195 4.429 112.210 1.00 78.12 272 TYR A O 1
ATOM 2099 N N . ALA A 1 273 ? -79.779 3.434 113.429 1.00 77.56 273 ALA A N 1
ATOM 2100 C CA . ALA A 1 273 ? -79.660 2.147 112.752 1.00 77.56 273 ALA A CA 1
ATOM 2101 C C . ALA A 1 273 ? -80.136 2.210 111.289 1.00 77.56 273 ALA A C 1
ATOM 2103 O O . ALA A 1 273 ? -79.514 1.622 110.403 1.00 77.56 273 ALA A O 1
ATOM 2104 N N . GLU A 1 274 ? -81.218 2.938 111.012 1.00 76.31 274 GLU A N 1
ATOM 2105 C CA . GLU A 1 274 ? -81.751 3.111 109.659 1.00 76.31 274 GLU A CA 1
ATOM 2106 C C . GLU A 1 274 ? -80.847 4.005 108.799 1.00 76.31 274 GLU A C 1
ATOM 2108 O O . GLU A 1 274 ? -80.541 3.662 107.658 1.00 76.31 274 GLU A O 1
ATOM 2113 N N . THR A 1 275 ? -80.313 5.090 109.367 1.00 73.44 275 THR A N 1
ATOM 2114 C CA . THR A 1 275 ? -79.300 5.928 108.704 1.00 73.44 275 THR A CA 1
ATOM 2115 C C . THR A 1 275 ? -77.992 5.175 108.454 1.00 73.44 275 THR A C 1
ATOM 2117 O O . THR A 1 275 ? -77.435 5.318 107.368 1.00 73.44 275 THR A O 1
ATOM 2120 N N . ALA A 1 276 ? -77.541 4.312 109.370 1.00 77.12 276 ALA A N 1
ATOM 2121 C CA . ALA A 1 276 ? -76.375 3.450 109.159 1.00 77.12 276 ALA A CA 1
ATOM 2122 C C . ALA A 1 276 ? -76.606 2.409 108.047 1.00 77.12 276 ALA A C 1
ATOM 2124 O O . ALA A 1 276 ? -75.743 2.211 107.191 1.00 77.12 276 ALA A O 1
ATOM 2125 N N . ARG A 1 277 ? -77.791 1.781 107.992 1.00 76.44 277 ARG A N 1
ATOM 2126 C CA . ARG A 1 277 ? -78.169 0.868 106.894 1.00 76.44 277 ARG A CA 1
ATOM 2127 C C . ARG A 1 277 ? -78.235 1.586 105.550 1.00 76.44 277 ARG A C 1
ATOM 2129 O O . ARG A 1 277 ? -77.723 1.076 104.557 1.00 76.44 277 ARG A O 1
ATOM 2136 N N . LEU A 1 278 ? -78.826 2.779 105.519 1.00 75.81 278 LEU A N 1
ATOM 2137 C CA . LEU A 1 278 ? -78.871 3.618 104.322 1.00 75.81 278 LEU A CA 1
ATOM 2138 C C . LEU A 1 278 ? -77.470 4.068 103.891 1.00 75.81 278 LEU A C 1
ATOM 2140 O O . LEU A 1 278 ? -77.204 4.149 102.697 1.00 75.81 278 LEU A O 1
ATOM 2144 N N . GLN A 1 279 ? -76.559 4.330 104.830 1.00 74.88 279 GLN A N 1
ATOM 2145 C CA . GLN A 1 279 ? -75.159 4.637 104.528 1.00 74.88 279 GLN A CA 1
ATOM 2146 C C . GLN A 1 279 ? -74.415 3.433 103.937 1.00 74.88 279 GLN A C 1
ATOM 2148 O O . GLN A 1 279 ? -73.719 3.606 102.941 1.00 74.88 279 GLN A O 1
ATOM 2153 N N . ALA A 1 280 ? -74.609 2.224 104.470 1.00 75.81 280 ALA A N 1
ATOM 2154 C CA . ALA A 1 280 ? -74.013 1.006 103.916 1.00 75.81 280 ALA A CA 1
ATOM 2155 C C . ALA A 1 280 ? -74.533 0.700 102.497 1.00 75.81 280 ALA A C 1
ATOM 2157 O O . ALA A 1 280 ? -73.744 0.498 101.577 1.00 75.81 280 ALA A O 1
ATOM 2158 N N . ALA A 1 281 ? -75.850 0.782 102.278 1.00 76.75 281 ALA A N 1
ATOM 2159 C CA . ALA A 1 281 ? -76.442 0.601 100.950 1.00 76.75 281 ALA A CA 1
ATOM 2160 C C . ALA A 1 281 ? -75.963 1.671 99.949 1.00 76.75 281 ALA A C 1
ATOM 2162 O O . ALA A 1 281 ? -75.720 1.378 98.779 1.00 76.75 281 ALA A O 1
ATOM 2163 N N . ARG A 1 282 ? -75.771 2.918 100.404 1.00 74.19 282 ARG A N 1
ATOM 2164 C CA . ARG A 1 282 ? -75.160 3.978 99.587 1.00 74.19 282 ARG A CA 1
ATOM 2165 C C . ARG A 1 282 ? -73.715 3.651 99.229 1.00 74.19 282 ARG A C 1
ATOM 2167 O O . ARG A 1 282 ? -73.341 3.865 98.086 1.00 74.19 282 ARG A O 1
ATOM 2174 N N . GLN A 1 283 ? -72.921 3.122 100.157 1.00 79.75 283 GLN A N 1
ATOM 2175 C CA . GLN A 1 283 ? -71.540 2.726 99.875 1.00 79.75 283 GLN A CA 1
ATOM 2176 C C . GLN A 1 283 ? -71.475 1.617 98.819 1.00 79.75 283 GLN A C 1
ATOM 2178 O O . GLN A 1 283 ? -70.676 1.722 97.898 1.00 79.75 283 GLN A O 1
ATOM 2183 N N . GLU A 1 284 ? -72.352 0.612 98.863 1.00 83.00 284 GLU A N 1
ATOM 2184 C CA . GLU A 1 284 ? -72.402 -0.446 97.838 1.00 83.00 284 GLU A CA 1
ATOM 2185 C C . GLU A 1 284 ? -72.781 0.086 96.446 1.00 83.00 284 GLU A C 1
ATOM 2187 O O . GLU A 1 284 ? -72.164 -0.272 95.436 1.00 83.00 284 GLU A O 1
ATOM 2192 N N . VAL A 1 285 ? -73.768 0.985 96.376 1.00 84.69 285 VAL A N 1
ATOM 2193 C CA . VAL A 1 285 ? -74.143 1.647 95.116 1.00 84.69 285 VAL A CA 1
ATOM 2194 C C . VAL A 1 285 ? -73.002 2.530 94.603 1.00 84.69 285 VAL A C 1
ATOM 2196 O O . VAL A 1 285 ? -72.733 2.535 93.405 1.00 84.69 285 VAL A O 1
ATOM 2199 N N . LEU A 1 286 ? -72.283 3.219 95.492 1.00 83.69 286 LEU A N 1
ATOM 2200 C CA . LEU A 1 286 ? -71.108 4.007 95.121 1.00 83.69 286 LEU A CA 1
ATOM 2201 C C . LEU A 1 286 ? -69.974 3.115 94.605 1.00 83.69 286 LEU A C 1
ATOM 2203 O O . LEU A 1 286 ? -69.465 3.382 93.528 1.00 83.69 286 LEU A O 1
ATOM 2207 N N . TYR A 1 287 ? -69.656 1.997 95.262 1.00 89.75 287 TYR A N 1
ATOM 2208 C CA . TYR A 1 287 ? -68.626 1.066 94.784 1.00 89.75 287 TYR A CA 1
ATOM 2209 C C . TYR A 1 287 ? -68.963 0.444 93.425 1.00 89.75 287 TYR A C 1
ATOM 2211 O O . TYR A 1 287 ? -68.091 0.296 92.567 1.00 89.75 287 TYR A O 1
ATOM 2219 N N . THR A 1 288 ? -70.226 0.070 93.206 1.00 89.25 288 THR A N 1
ATOM 2220 C CA . THR A 1 288 ? -70.661 -0.479 91.913 1.00 89.25 288 THR A CA 1
ATOM 2221 C C . THR A 1 288 ? -70.645 0.581 90.813 1.00 89.25 288 THR A C 1
ATOM 2223 O O . THR A 1 288 ? -70.205 0.286 89.698 1.00 89.25 288 THR A O 1
ATOM 2226 N N . ALA A 1 289 ? -71.049 1.816 91.124 1.00 85.31 289 AL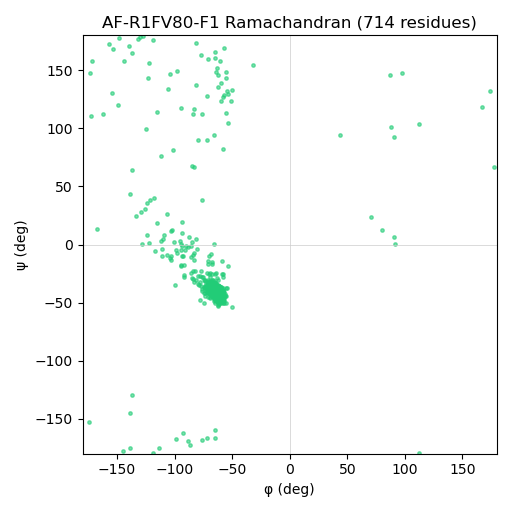A 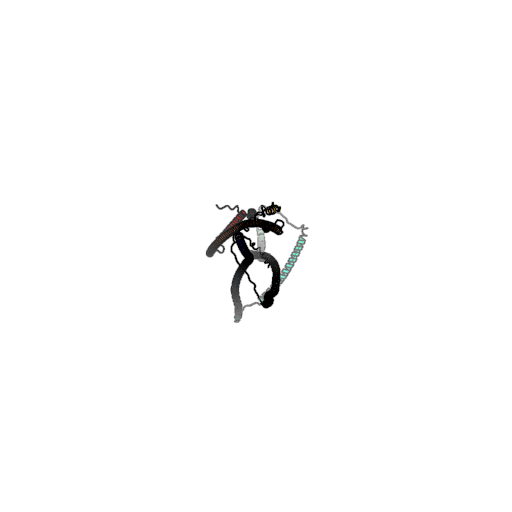A N 1
ATOM 2227 C CA . ALA A 1 289 ? -70.936 2.952 90.218 1.00 85.31 289 ALA A CA 1
ATOM 2228 C C . ALA A 1 289 ? -69.469 3.282 89.910 1.00 85.31 289 ALA A C 1
ATOM 2230 O O . ALA A 1 289 ? -69.129 3.416 88.740 1.00 85.31 289 ALA A O 1
ATOM 2231 N N . ASP A 1 290 ? -68.588 3.314 90.912 1.00 87.81 290 ASP A N 1
ATOM 2232 C CA . ASP A 1 290 ? -67.155 3.589 90.767 1.00 87.81 290 ASP A CA 1
ATOM 2233 C C . ASP A 1 290 ? -66.459 2.526 89.915 1.00 87.81 290 ASP A C 1
ATOM 2235 O O . ASP A 1 290 ? -65.661 2.849 89.034 1.00 87.81 290 ASP A O 1
ATOM 2239 N N . PHE A 1 291 ? -66.803 1.250 90.100 1.00 92.00 291 PHE A N 1
ATOM 2240 C CA . PHE A 1 291 ? -66.284 0.172 89.262 1.00 92.00 291 PHE A CA 1
ATOM 2241 C C . PHE A 1 291 ? -66.717 0.322 87.796 1.00 92.00 291 PHE A C 1
ATOM 2243 O O . PHE A 1 291 ? -65.907 0.173 86.875 1.00 92.00 291 PHE A O 1
ATOM 2250 N N . GLN A 1 292 ? -67.989 0.656 87.551 1.00 91.56 292 GLN A N 1
ATOM 2251 C CA . GLN A 1 292 ? -68.471 0.936 86.198 1.00 91.56 292 GLN A CA 1
ATOM 2252 C C . GLN A 1 292 ? -67.827 2.196 85.614 1.00 91.56 292 GLN A C 1
ATOM 2254 O O . GLN A 1 292 ? -67.486 2.203 84.429 1.00 91.56 292 GLN A O 1
ATOM 2259 N N . LEU A 1 293 ? -67.597 3.221 86.439 1.00 84.94 293 LEU A N 1
ATOM 2260 C CA . LEU A 1 293 ? -66.910 4.450 86.062 1.00 84.94 293 LEU A CA 1
ATOM 2261 C C . LEU A 1 293 ? -65.482 4.141 85.607 1.00 84.94 293 LEU A C 1
ATOM 2263 O O . LEU A 1 293 ? -65.094 4.563 84.525 1.00 84.94 293 LEU A O 1
ATOM 2267 N N . GLN A 1 294 ? -64.734 3.327 86.353 1.00 87.06 294 GLN A N 1
ATOM 2268 C CA . GLN A 1 294 ? -63.378 2.900 85.990 1.00 87.06 294 GLN A CA 1
ATOM 2269 C C . GLN A 1 294 ? -63.353 2.068 84.702 1.00 87.06 294 GLN A C 1
ATOM 2271 O O . GLN A 1 294 ? -62.466 2.230 83.857 1.00 87.06 294 GLN A O 1
ATOM 2276 N N . LEU A 1 295 ? -64.339 1.187 84.509 1.00 88.19 295 LEU A N 1
ATOM 2277 C CA . LEU A 1 295 ? -64.457 0.406 83.280 1.00 88.19 295 LEU A CA 1
ATOM 2278 C C . LEU A 1 295 ? -64.759 1.306 82.073 1.00 88.19 295 LEU A C 1
ATOM 2280 O O . LEU A 1 295 ? -64.153 1.134 81.013 1.00 88.19 295 LEU A O 1
ATOM 2284 N N . MET A 1 296 ? -65.676 2.264 82.225 1.00 84.50 296 MET A N 1
ATOM 2285 C CA . MET A 1 296 ? -65.982 3.249 81.188 1.00 84.50 296 MET A CA 1
ATOM 2286 C C . MET A 1 296 ? -64.790 4.164 80.924 1.00 84.50 296 MET A C 1
ATOM 2288 O O . MET A 1 296 ? -64.455 4.370 79.766 1.00 84.50 296 MET A O 1
ATOM 2292 N N . GLN A 1 297 ? -64.077 4.617 81.953 1.00 82.06 297 GLN A N 1
ATOM 2293 C CA . GLN A 1 297 ? -62.855 5.411 81.819 1.00 82.06 297 GLN A CA 1
ATOM 2294 C C . GLN A 1 297 ? -61.769 4.659 81.046 1.00 82.06 297 GLN A C 1
ATOM 2296 O O . GLN A 1 297 ? -61.146 5.243 80.169 1.00 82.06 297 GLN A O 1
ATOM 2301 N N . ARG A 1 298 ? -61.582 3.351 81.272 1.00 80.88 298 ARG A N 1
ATOM 2302 C CA . ARG A 1 298 ? -60.647 2.529 80.477 1.00 80.88 298 ARG A CA 1
ATOM 2303 C C . ARG A 1 298 ? -61.083 2.368 79.021 1.00 80.88 298 ARG A C 1
ATOM 2305 O O . ARG A 1 298 ? -60.239 2.380 78.127 1.00 80.88 298 ARG A O 1
ATOM 2312 N N . LYS A 1 299 ? -62.383 2.206 78.763 1.00 84.19 299 LYS A N 1
ATOM 2313 C CA . LYS A 1 299 ? -62.917 2.109 77.393 1.00 84.19 299 LYS A CA 1
ATOM 2314 C C . LYS A 1 299 ? -62.827 3.441 76.655 1.00 84.19 299 LYS A C 1
ATOM 2316 O O . LYS A 1 299 ? -62.422 3.449 75.499 1.00 84.19 299 LYS A O 1
ATOM 2321 N N . VAL A 1 300 ? -63.143 4.544 77.331 1.00 81.12 300 VAL A N 1
ATOM 2322 C CA . VAL A 1 300 ? -62.979 5.905 76.813 1.00 81.12 300 VAL A CA 1
ATOM 2323 C C . VAL A 1 300 ? -61.503 6.188 76.572 1.00 81.12 300 VAL A C 1
ATOM 2325 O O . VAL A 1 300 ? -61.189 6.607 75.475 1.00 81.12 300 VAL A O 1
ATOM 2328 N N . ALA A 1 301 ? -60.591 5.850 77.490 1.00 78.25 301 ALA A N 1
ATOM 2329 C CA . ALA A 1 301 ? -59.146 5.995 77.288 1.00 78.25 301 ALA A CA 1
ATOM 2330 C C . ALA A 1 301 ? -58.648 5.243 76.039 1.00 78.25 301 ALA A C 1
ATOM 2332 O O . ALA A 1 301 ? -57.893 5.794 75.245 1.00 78.25 301 ALA A O 1
ATOM 2333 N N . ARG A 1 302 ? -59.128 4.014 75.799 1.00 77.06 302 ARG A N 1
ATOM 2334 C CA . ARG A 1 302 ? -58.819 3.277 74.560 1.00 77.06 302 ARG A CA 1
ATOM 2335 C C . ARG A 1 302 ? -59.420 3.941 73.319 1.00 77.06 302 ARG A C 1
ATOM 2337 O O . ARG A 1 302 ? -58.752 4.005 72.291 1.00 77.06 302 ARG A O 1
ATOM 2344 N N . ALA A 1 303 ? -60.656 4.433 73.407 1.00 74.19 303 ALA A N 1
ATOM 2345 C CA . ALA A 1 303 ? -61.339 5.119 72.309 1.00 74.19 303 ALA A CA 1
ATOM 2346 C C . ALA A 1 303 ? -60.728 6.498 71.993 1.00 74.19 303 ALA A C 1
ATOM 2348 O O . ALA A 1 303 ? -60.688 6.890 70.833 1.00 74.19 303 ALA A O 1
ATOM 2349 N N . THR A 1 304 ? -60.196 7.202 72.995 1.00 73.06 304 THR A N 1
ATOM 2350 C CA . THR A 1 304 ? -59.467 8.471 72.850 1.00 73.06 304 THR A CA 1
ATOM 2351 C C . THR A 1 304 ? -58.000 8.272 72.450 1.00 73.06 304 THR A C 1
ATOM 2353 O O . THR A 1 304 ? -57.255 9.242 72.354 1.00 73.06 304 THR A O 1
ATOM 2356 N N . GLY A 1 305 ? -57.575 7.030 72.179 1.00 68.62 305 GLY A N 1
ATOM 2357 C CA . GLY A 1 305 ? -56.251 6.708 71.638 1.00 68.62 305 GLY A CA 1
ATOM 2358 C C . GLY A 1 305 ? -55.168 6.427 72.682 1.00 68.62 305 GLY A C 1
ATOM 2359 O O . GLY A 1 305 ? -54.039 6.100 72.315 1.00 68.62 305 GLY A O 1
ATOM 2360 N N . VAL A 1 306 ? -55.491 6.476 73.976 1.00 72.25 306 VAL A N 1
ATOM 2361 C CA . VAL A 1 306 ? -54.582 6.083 75.058 1.00 72.25 306 VAL A CA 1
ATOM 2362 C C . VAL A 1 306 ? -54.584 4.559 75.172 1.00 72.25 306 VAL A C 1
ATOM 2364 O O . VAL A 1 306 ? -55.388 3.942 75.875 1.00 72.25 306 VAL A O 1
ATOM 2367 N N . ARG A 1 307 ? -53.676 3.934 74.420 1.00 69.69 307 ARG A N 1
ATOM 2368 C CA . ARG A 1 307 ? -53.392 2.495 74.510 1.00 69.69 307 ARG A CA 1
ATOM 2369 C C . ARG A 1 307 ? -52.543 2.167 75.735 1.00 69.69 307 ARG A C 1
ATOM 2371 O O . ARG A 1 307 ? -51.922 3.064 76.307 1.00 69.69 307 ARG A O 1
ATOM 2378 N N . SER A 1 308 ? -52.509 0.887 76.114 1.00 78.44 308 SER A N 1
ATOM 2379 C CA . SER A 1 308 ? -51.595 0.407 77.162 1.00 78.44 308 SER A CA 1
ATOM 2380 C C . SER A 1 308 ? -50.151 0.769 76.803 1.00 78.44 308 SER A C 1
ATOM 2382 O O . SER A 1 308 ? -49.810 0.821 75.620 1.00 78.44 308 SER A O 1
ATOM 2384 N N . ALA A 1 309 ? -49.300 1.012 77.802 1.00 78.44 309 ALA A N 1
ATOM 2385 C CA . ALA A 1 309 ? -47.896 1.351 77.568 1.00 78.44 309 ALA A CA 1
ATOM 2386 C C . ALA A 1 309 ? -47.192 0.284 76.706 1.00 78.44 309 ALA A C 1
ATOM 2388 O O . ALA A 1 309 ? -46.445 0.635 75.799 1.00 78.44 309 ALA A O 1
ATOM 2389 N N . GLU A 1 310 ? -47.526 -0.992 76.916 1.00 80.12 310 GLU A N 1
ATOM 2390 C CA . GLU A 1 310 ? -47.020 -2.139 76.148 1.00 80.12 310 GLU A CA 1
ATOM 2391 C C . GLU A 1 310 ? -47.429 -2.065 74.665 1.00 80.12 310 GLU A C 1
ATOM 2393 O O . GLU A 1 310 ? -46.571 -2.030 73.783 1.00 80.12 310 GLU A O 1
ATOM 2398 N N . GLU A 1 311 ? -48.723 -1.897 74.375 1.00 81.69 311 GLU A N 1
ATOM 2399 C CA . GLU A 1 311 ? -49.234 -1.738 73.002 1.00 81.69 311 GLU A CA 1
ATOM 2400 C C . GLU A 1 311 ? -48.625 -0.508 72.302 1.00 81.69 311 GLU A C 1
ATOM 2402 O O . GLU A 1 311 ? -48.340 -0.539 71.107 1.00 81.69 311 GLU A O 1
ATOM 2407 N N . GLN A 1 312 ? -48.395 0.593 73.028 1.00 84.62 312 GLN A N 1
ATOM 2408 C CA . GLN A 1 312 ? -47.717 1.765 72.466 1.00 84.62 312 GLN A CA 1
ATOM 2409 C C . GLN A 1 312 ? -46.249 1.485 72.144 1.00 84.62 312 GLN A C 1
ATOM 2411 O O . GLN A 1 312 ? -45.753 1.985 71.134 1.00 84.62 312 GLN A O 1
ATOM 2416 N N . THR A 1 313 ? -45.541 0.720 72.978 1.00 85.75 313 THR A N 1
ATOM 2417 C CA . THR A 1 313 ? -44.152 0.336 72.697 1.00 85.75 313 THR A CA 1
ATOM 2418 C C . THR A 1 313 ? -44.050 -0.604 71.500 1.00 85.75 313 THR A C 1
ATOM 2420 O O . THR A 1 313 ? -43.180 -0.397 70.658 1.00 85.75 313 THR A O 1
ATOM 2423 N N . GLU A 1 314 ? -44.977 -1.552 71.355 1.00 88.88 314 GLU A N 1
ATOM 2424 C CA . GLU A 1 314 ? -45.049 -2.458 70.202 1.00 88.88 314 GLU A CA 1
ATOM 2425 C C . GLU A 1 314 ? -45.383 -1.718 68.903 1.00 88.88 314 GLU A C 1
ATOM 2427 O O . GLU A 1 314 ? -44.753 -1.939 67.874 1.00 88.88 314 GLU A O 1
ATOM 2432 N N . LEU A 1 315 ? -46.335 -0.784 68.927 1.00 86.75 315 LEU A N 1
ATOM 2433 C CA . LEU A 1 315 ? -46.659 0.004 67.735 1.00 86.75 315 LEU A CA 1
ATOM 2434 C C . LEU A 1 315 ? -45.522 0.953 67.364 1.00 86.75 315 LEU A C 1
ATOM 2436 O O . LEU A 1 315 ? -45.231 1.120 66.184 1.00 86.75 315 LEU A O 1
ATOM 2440 N N . LYS A 1 316 ? -44.847 1.559 68.349 1.00 90.06 316 LYS A N 1
ATOM 2441 C CA . LYS A 1 316 ? -43.666 2.398 68.100 1.00 90.06 316 LYS A CA 1
ATOM 2442 C C . LYS A 1 316 ? -42.509 1.581 67.531 1.00 90.06 316 LYS A C 1
ATOM 2444 O O . LYS A 1 316 ? -41.834 2.068 66.629 1.00 90.06 316 LYS A O 1
ATOM 2449 N N . SER A 1 317 ? -42.296 0.351 68.005 1.00 91.88 317 SER A N 1
ATOM 2450 C CA . SER A 1 317 ? -41.272 -0.529 67.438 1.00 91.88 317 SER A CA 1
ATOM 2451 C C . SER A 1 317 ? -41.632 -0.953 66.012 1.00 91.88 317 SER A C 1
ATOM 2453 O O . SER A 1 317 ? -40.780 -0.865 65.132 1.00 91.88 317 SER A O 1
ATOM 2455 N N . GLN A 1 318 ? -42.897 -1.287 65.737 1.00 95.38 318 GLN A N 1
ATOM 2456 C CA . GLN A 1 318 ? -43.376 -1.584 64.382 1.00 95.38 318 GLN A CA 1
ATOM 2457 C C . GLN A 1 318 ? -43.230 -0.378 63.443 1.00 95.38 318 GLN A C 1
ATOM 2459 O O . GLN A 1 318 ? -42.692 -0.522 62.347 1.00 95.38 318 GLN A O 1
ATOM 2464 N N . ILE A 1 319 ? -43.618 0.823 63.880 1.00 93.69 319 ILE A N 1
ATOM 2465 C CA . ILE A 1 319 ? -43.422 2.068 63.121 1.00 93.69 319 ILE A CA 1
ATOM 2466 C C . ILE A 1 319 ? -41.936 2.287 62.833 1.00 93.69 319 ILE A C 1
ATOM 2468 O O . ILE A 1 319 ? -41.590 2.570 61.692 1.00 93.69 319 ILE A O 1
ATOM 2472 N N . ALA A 1 320 ? -41.054 2.085 63.815 1.00 94.44 320 ALA A N 1
ATOM 2473 C CA . ALA A 1 320 ? -39.613 2.212 63.612 1.00 94.44 320 ALA A CA 1
ATOM 2474 C C . ALA A 1 320 ? -39.077 1.176 62.608 1.00 94.44 320 ALA A C 1
ATOM 2476 O O . ALA A 1 320 ? -38.257 1.515 61.756 1.00 94.44 320 ALA A O 1
ATOM 2477 N N . THR A 1 321 ? -39.554 -0.075 62.652 1.00 94.81 321 THR A N 1
ATOM 2478 C CA . THR A 1 321 ? -39.163 -1.091 61.660 1.00 94.81 321 THR A CA 1
ATOM 2479 C C . THR A 1 321 ? -39.646 -0.741 60.254 1.00 94.81 321 THR A C 1
ATOM 2481 O O . THR A 1 321 ? -38.862 -0.836 59.312 1.00 94.81 321 THR A O 1
ATOM 2484 N N . LEU A 1 322 ? -40.888 -0.269 60.108 1.00 93.69 322 LEU A N 1
ATOM 2485 C CA . LEU A 1 322 ? -41.457 0.141 58.823 1.00 93.69 322 LEU A CA 1
ATOM 2486 C C . LEU A 1 322 ? -40.781 1.405 58.277 1.00 93.69 322 LEU A C 1
ATOM 2488 O O . LEU A 1 322 ? -40.514 1.483 57.083 1.00 93.69 322 LEU A O 1
ATOM 2492 N N . GLN A 1 323 ? -40.440 2.366 59.138 1.00 95.31 323 GLN A N 1
ATOM 2493 C CA . GLN A 1 323 ? -39.651 3.544 58.767 1.00 95.31 323 GLN A CA 1
ATOM 2494 C C . GLN A 1 323 ? -38.267 3.137 58.265 1.00 95.31 323 GLN A C 1
ATOM 2496 O O . GLN A 1 323 ? -37.846 3.586 57.204 1.00 95.31 323 GLN A O 1
ATOM 2501 N N . ARG A 1 324 ? -37.600 2.210 58.960 1.00 95.44 324 ARG A N 1
ATOM 2502 C CA . ARG A 1 324 ? -36.294 1.693 58.538 1.00 95.44 324 ARG A CA 1
ATOM 2503 C C . ARG A 1 324 ? -36.370 0.958 57.200 1.00 95.44 324 ARG A C 1
ATOM 2505 O O . ARG A 1 324 ? -35.491 1.133 56.364 1.00 95.44 324 ARG A O 1
ATOM 2512 N N . GLN A 1 325 ? -37.422 0.169 56.974 1.00 95.25 325 GLN A N 1
ATOM 2513 C CA . GLN A 1 325 ? -37.666 -0.490 55.686 1.00 95.25 325 GLN A CA 1
ATOM 2514 C C . GLN A 1 325 ? -37.936 0.525 54.570 1.00 95.25 325 GLN A C 1
ATOM 2516 O O . GLN A 1 325 ? -37.387 0.384 53.481 1.00 95.25 325 GLN A O 1
ATOM 2521 N N . LEU A 1 326 ? -38.722 1.572 54.837 1.00 95.31 326 LEU A N 1
ATOM 2522 C CA . LEU A 1 326 ? -38.996 2.640 53.875 1.00 95.31 326 LEU A CA 1
ATOM 2523 C C . LEU A 1 326 ? -37.727 3.428 53.525 1.00 95.31 326 LEU A C 1
ATOM 2525 O O . LEU A 1 326 ? -37.497 3.736 52.359 1.00 95.31 326 LEU A O 1
ATOM 2529 N N . GLU A 1 327 ? -36.880 3.725 54.508 1.00 94.94 327 GLU A N 1
ATOM 2530 C CA . GLU A 1 327 ? -35.588 4.382 54.297 1.00 94.94 327 GLU A CA 1
ATOM 2531 C C . GLU A 1 327 ? -34.628 3.501 53.493 1.00 94.94 327 GLU A C 1
ATOM 2533 O O . GLU A 1 327 ? -33.991 3.988 52.559 1.00 94.94 327 GLU A O 1
ATOM 2538 N N . GLN A 1 328 ? -34.561 2.200 53.796 1.00 95.38 328 GLN A N 1
ATOM 2539 C CA . GLN A 1 328 ? -33.774 1.230 53.029 1.00 95.38 328 GLN A CA 1
ATOM 2540 C C . GLN A 1 328 ? -34.262 1.142 51.581 1.00 95.38 328 GLN A C 1
ATOM 2542 O O . GLN A 1 328 ? -33.461 1.262 50.655 1.00 95.38 328 GLN A O 1
ATOM 2547 N N . GLN A 1 329 ? -35.573 1.005 51.367 1.00 95.31 329 GLN A N 1
ATOM 2548 C CA . GLN A 1 329 ? -36.156 0.986 50.026 1.00 95.31 329 GLN A CA 1
ATOM 2549 C C . GLN A 1 329 ? -35.919 2.312 49.295 1.00 95.31 329 GLN A C 1
ATOM 2551 O O . GLN A 1 329 ? -35.504 2.308 48.137 1.00 95.31 329 GLN A O 1
ATOM 2556 N N . GLY A 1 330 ? -36.060 3.448 49.979 1.00 96.31 330 GLY A N 1
ATOM 2557 C CA . GLY A 1 330 ? -35.741 4.769 49.442 1.00 96.31 330 GLY A CA 1
ATOM 2558 C C . GLY A 1 330 ? -34.269 4.916 49.046 1.00 96.31 330 GLY A C 1
ATOM 2559 O O . GLY A 1 330 ? -33.972 5.479 47.993 1.00 96.31 330 GLY A O 1
ATOM 2560 N N . ALA A 1 331 ? -33.341 4.368 49.834 1.00 95.56 331 ALA A N 1
ATOM 2561 C CA . ALA A 1 331 ? -31.918 4.342 49.508 1.00 95.56 331 ALA A CA 1
ATOM 2562 C C . ALA A 1 331 ? -31.631 3.457 48.285 1.00 95.56 331 ALA A C 1
ATOM 2564 O O . ALA A 1 331 ? -30.911 3.887 47.383 1.00 95.56 331 ALA A O 1
ATOM 2565 N N . THR A 1 332 ? -32.243 2.268 48.202 1.00 94.12 332 THR A N 1
ATOM 2566 C CA . THR A 1 332 ? -32.098 1.393 47.024 1.00 94.12 332 THR A CA 1
ATOM 2567 C C . THR A 1 332 ? -32.672 2.031 45.761 1.00 94.12 332 THR A C 1
ATOM 2569 O O . THR A 1 332 ? -32.017 2.005 44.726 1.00 94.12 332 THR A O 1
ATOM 2572 N N . ALA A 1 333 ? -33.830 2.694 45.840 1.00 95.19 333 ALA A N 1
ATOM 2573 C CA . ALA A 1 333 ? -34.432 3.394 44.709 1.00 95.19 333 ALA A CA 1
ATOM 2574 C C . ALA A 1 333 ? -33.574 4.579 44.238 1.00 95.19 333 ALA A C 1
ATOM 2576 O O . ALA A 1 333 ? -33.400 4.774 43.036 1.00 95.19 333 ALA A O 1
ATOM 2577 N N . ARG A 1 334 ? -32.983 5.348 45.167 1.00 96.62 334 ARG A N 1
ATOM 2578 C CA . ARG A 1 334 ? -32.034 6.422 44.824 1.00 96.62 334 ARG A CA 1
ATOM 2579 C C . ARG A 1 334 ? -30.802 5.864 44.117 1.00 96.62 334 ARG A C 1
ATOM 2581 O O . ARG A 1 334 ? -30.466 6.354 43.043 1.00 96.62 334 ARG A O 1
ATOM 2588 N N . MET A 1 335 ? -30.201 4.809 44.665 1.00 94.56 335 MET A N 1
ATOM 2589 C CA . MET A 1 335 ? -29.042 4.136 44.074 1.00 94.56 335 MET A CA 1
ATOM 2590 C C . MET A 1 335 ? -29.347 3.614 42.661 1.00 94.56 335 MET A C 1
ATOM 2592 O O . MET A 1 335 ? -28.606 3.920 41.728 1.00 94.56 335 MET A O 1
ATOM 2596 N N . LEU A 1 336 ? -30.478 2.927 42.473 1.00 94.81 336 LEU A N 1
ATOM 2597 C CA . LEU A 1 336 ? -30.911 2.446 41.159 1.00 94.81 336 LEU A CA 1
ATOM 2598 C C . LEU A 1 336 ? -31.169 3.603 40.183 1.00 94.81 336 LEU A C 1
ATOM 2600 O O . LEU A 1 336 ? -30.747 3.531 39.035 1.00 94.81 336 LEU A O 1
ATOM 2604 N N . SER A 1 337 ? -31.771 4.707 40.636 1.00 96.25 337 SER A N 1
ATOM 2605 C CA . SER A 1 337 ? -31.996 5.887 39.786 1.00 96.25 337 SER A CA 1
ATOM 2606 C C . SER A 1 337 ? -30.691 6.570 39.355 1.00 96.25 337 SER A C 1
ATOM 2608 O O . SER A 1 337 ? -30.596 7.118 38.256 1.00 96.25 337 SER A O 1
ATOM 2610 N N . GLU A 1 338 ? -29.659 6.547 40.202 1.00 96.81 338 GLU A N 1
ATOM 2611 C CA . GLU A 1 338 ? -28.331 7.046 39.850 1.00 96.81 338 GLU A CA 1
ATOM 2612 C C . GLU A 1 338 ? -27.640 6.121 38.851 1.00 96.81 338 GLU A C 1
ATOM 2614 O O . GLU A 1 338 ? -27.038 6.607 37.892 1.00 96.81 338 GLU A O 1
ATOM 2619 N N . GLN A 1 339 ? -27.759 4.804 39.033 1.00 94.44 339 GLN A N 1
ATOM 2620 C CA . GLN A 1 339 ? -27.258 3.817 38.078 1.00 94.44 339 GLN A CA 1
ATOM 2621 C C . GLN A 1 339 ? -27.956 3.942 36.720 1.00 94.44 339 GLN A C 1
ATOM 2623 O O . GLN A 1 339 ? -27.278 3.998 35.698 1.00 94.44 339 GLN A O 1
ATOM 2628 N N . GLU A 1 340 ? -29.279 4.095 36.691 1.00 94.81 340 GLU A N 1
ATOM 2629 C CA . GLU A 1 340 ? -30.049 4.309 35.463 1.00 94.81 340 GLU A CA 1
ATOM 2630 C C . GLU A 1 340 ? -29.602 5.587 34.738 1.00 94.81 340 GLU A C 1
ATOM 2632 O O . GLU A 1 340 ? -29.387 5.581 33.526 1.00 94.81 340 GLU A O 1
ATOM 2637 N N . LYS A 1 341 ? -29.360 6.681 35.475 1.00 97.50 341 LYS A N 1
ATOM 2638 C CA . LYS A 1 341 ? -28.813 7.922 34.901 1.00 97.50 341 LYS A CA 1
ATOM 2639 C C . LYS A 1 341 ? -27.406 7.729 34.333 1.00 97.50 341 LYS A C 1
ATOM 2641 O O . LYS A 1 341 ? -27.121 8.260 33.257 1.00 97.50 341 LYS A O 1
ATOM 2646 N N . ARG A 1 342 ? -26.530 6.991 35.028 1.00 97.25 342 ARG A N 1
ATOM 2647 C CA . ARG A 1 342 ? -25.172 6.670 34.547 1.00 97.25 342 ARG A CA 1
ATOM 2648 C C . ARG A 1 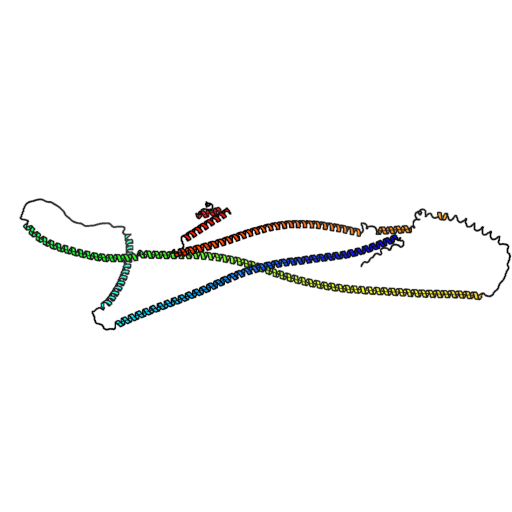342 ? -25.237 5.858 33.255 1.00 97.25 342 ARG A C 1
ATOM 2650 O O . ARG A 1 342 ? -24.683 6.304 32.254 1.00 97.25 342 ARG A O 1
ATOM 2657 N N . LEU A 1 343 ? -26.007 4.771 33.244 1.00 95.25 343 LEU A N 1
ATOM 2658 C CA . LEU A 1 343 ? -26.199 3.914 32.071 1.00 95.25 343 LEU A CA 1
ATOM 2659 C C . LEU A 1 343 ? -26.847 4.669 30.904 1.00 95.25 343 LEU A C 1
ATOM 2661 O O . LEU A 1 343 ? -26.397 4.552 29.770 1.00 95.25 343 LEU A O 1
ATOM 2665 N N . SER A 1 344 ? -27.842 5.522 31.161 1.00 97.38 344 SER A N 1
ATOM 2666 C CA . SER A 1 344 ? -28.432 6.394 30.135 1.00 97.38 344 SER A CA 1
ATOM 2667 C C . SER A 1 344 ? -27.387 7.337 29.522 1.00 97.38 344 SER A C 1
ATOM 2669 O O . SER A 1 344 ? -27.373 7.557 28.310 1.00 97.38 344 SER A O 1
ATOM 2671 N N . ASN A 1 345 ? -26.496 7.911 30.333 1.00 96.88 345 ASN A N 1
ATOM 2672 C CA . ASN A 1 345 ? -25.440 8.792 29.835 1.00 96.88 345 ASN A CA 1
ATOM 2673 C C . ASN A 1 345 ? -24.361 8.025 29.059 1.00 96.88 345 ASN A C 1
ATOM 2675 O O . ASN A 1 345 ? -23.879 8.523 28.042 1.00 96.88 345 ASN A O 1
ATOM 2679 N N . GLU A 1 346 ? -24.003 6.822 29.499 1.00 95.62 346 GLU A N 1
ATOM 2680 C CA . GLU A 1 346 ? -23.100 5.924 28.774 1.00 95.62 346 GLU A CA 1
ATOM 2681 C C . GLU A 1 346 ? -23.694 5.500 27.431 1.00 95.62 346 GLU A C 1
ATOM 2683 O O . GLU A 1 346 ? -23.025 5.623 26.408 1.00 95.62 346 GLU A O 1
ATOM 2688 N N . LEU A 1 347 ? -24.976 5.136 27.400 1.00 96.19 347 LEU A N 1
ATOM 2689 C CA . LEU A 1 347 ? -25.703 4.800 26.179 1.00 96.19 347 LEU A CA 1
ATOM 2690 C C . LEU A 1 347 ? -25.764 5.985 25.204 1.00 96.19 347 LEU A C 1
ATOM 2692 O O . LEU A 1 347 ? -25.555 5.812 24.007 1.00 96.19 347 LEU A O 1
ATOM 2696 N N . LYS A 1 348 ? -25.966 7.213 25.697 1.00 97.62 348 LYS A N 1
ATOM 2697 C CA . LYS A 1 348 ? -25.885 8.425 24.861 1.00 97.62 348 LYS A CA 1
ATOM 2698 C C . LYS A 1 348 ? -24.483 8.650 24.291 1.00 97.62 348 LYS A C 1
ATOM 2700 O O . LYS A 1 348 ? -24.360 9.050 23.138 1.00 97.62 348 LYS A O 1
ATOM 2705 N N . ARG A 1 349 ? -23.426 8.410 25.076 1.00 96.62 349 ARG A N 1
ATOM 2706 C CA . ARG A 1 349 ? -22.033 8.509 24.601 1.00 96.62 349 ARG A CA 1
ATOM 2707 C C . ARG A 1 349 ? -21.722 7.435 23.560 1.00 96.62 349 ARG A C 1
ATOM 2709 O O . ARG A 1 349 ? -21.081 7.749 22.566 1.00 96.62 349 ARG A O 1
ATOM 2716 N N . ALA A 1 350 ? -22.191 6.207 23.771 1.00 93.00 350 ALA A N 1
ATOM 2717 C CA . ALA A 1 350 ? -22.031 5.108 22.825 1.00 93.00 350 ALA A CA 1
ATOM 2718 C C . ALA A 1 350 ? -22.724 5.415 21.490 1.00 93.00 350 ALA A C 1
ATOM 2720 O O . ALA A 1 350 ? -22.083 5.310 20.454 1.00 93.00 350 ALA A O 1
ATOM 2721 N N . ARG A 1 351 ? -23.970 5.911 21.521 1.00 97.38 351 ARG A N 1
ATOM 2722 C CA . ARG A 1 351 ? -24.698 6.329 20.309 1.00 97.38 351 ARG A CA 1
ATOM 2723 C C . ARG A 1 351 ? -23.988 7.437 19.532 1.00 97.38 351 ARG A C 1
ATOM 2725 O O . ARG A 1 351 ? -23.898 7.358 18.319 1.00 97.38 351 ARG A O 1
ATOM 2732 N N . ARG A 1 352 ? -23.424 8.442 20.212 1.00 97.06 352 ARG A N 1
ATOM 2733 C CA . ARG A 1 352 ? -22.635 9.491 19.534 1.00 97.06 352 ARG A CA 1
ATOM 2734 C C . ARG A 1 352 ? -21.384 8.934 18.859 1.00 97.06 352 ARG A C 1
ATOM 2736 O O . ARG A 1 352 ? -21.077 9.325 17.745 1.00 97.06 352 ARG A O 1
ATOM 2743 N N . ARG A 1 353 ? -20.685 8.004 19.517 1.00 95.00 353 ARG A N 1
ATOM 2744 C CA . ARG A 1 353 ? -19.526 7.322 18.918 1.00 95.00 353 ARG A CA 1
ATOM 2745 C C . ARG A 1 353 ? -19.933 6.477 17.716 1.00 95.00 353 ARG A C 1
ATOM 2747 O O . ARG A 1 353 ? -19.211 6.449 16.733 1.00 95.00 353 ARG A O 1
ATOM 2754 N N . GLU A 1 354 ? -21.074 5.800 17.793 1.00 95.75 354 GLU A N 1
ATOM 2755 C CA . GLU A 1 354 ? -21.640 5.047 16.672 1.00 95.75 354 GLU A CA 1
ATOM 2756 C C . GLU A 1 354 ? -21.940 5.976 15.489 1.00 95.75 354 GLU A C 1
ATOM 2758 O O . GLU A 1 354 ? -21.500 5.704 14.378 1.00 95.75 354 GLU A O 1
ATOM 2763 N N . GLU A 1 355 ? -22.589 7.119 15.730 1.00 97.12 355 GLU A N 1
ATOM 2764 C CA . GLU A 1 355 ? -22.830 8.143 14.709 1.00 97.12 355 GLU A CA 1
ATOM 2765 C C . GLU A 1 355 ? -21.513 8.651 14.093 1.00 97.12 355 GLU A C 1
ATOM 2767 O O . GLU A 1 355 ? -21.371 8.644 12.872 1.00 97.12 355 GLU A O 1
ATOM 2772 N N . GLU A 1 356 ? -20.516 9.011 14.906 1.00 96.56 356 GLU A N 1
ATOM 2773 C CA . GLU A 1 356 ? -19.185 9.429 14.435 1.00 96.56 356 GLU A CA 1
ATOM 2774 C C . GLU A 1 356 ? -18.544 8.359 13.538 1.00 96.56 356 GLU A C 1
ATOM 2776 O O . GLU A 1 356 ? -18.157 8.653 12.405 1.00 96.56 356 GLU A O 1
ATOM 2781 N N . VAL A 1 357 ? -18.517 7.101 13.987 1.00 96.75 357 VAL A N 1
ATOM 2782 C CA . VAL A 1 357 ? -17.979 5.979 13.206 1.00 96.75 357 VAL A CA 1
ATOM 2783 C C . VAL A 1 357 ? -18.758 5.791 11.906 1.00 96.75 357 VAL A C 1
ATOM 2785 O O . VAL A 1 357 ? -18.139 5.657 10.857 1.00 96.75 357 VAL A O 1
ATOM 2788 N N . THR A 1 358 ? -20.092 5.863 11.919 1.00 97.25 358 THR A N 1
ATOM 2789 C CA . THR A 1 358 ? -20.898 5.725 10.692 1.00 97.25 358 THR A CA 1
ATOM 2790 C C . THR A 1 358 ? -20.624 6.844 9.683 1.00 97.25 358 THR A C 1
ATOM 2792 O O . THR A 1 358 ? -20.615 6.601 8.475 1.00 97.25 358 THR A O 1
ATOM 2795 N N . THR A 1 359 ? -20.349 8.068 10.152 1.00 97.62 359 THR A N 1
ATOM 2796 C CA . THR A 1 359 ? -19.969 9.174 9.264 1.00 97.62 359 THR A CA 1
ATOM 2797 C C . THR A 1 359 ? -18.575 8.985 8.673 1.00 97.62 359 THR A C 1
ATOM 2799 O O . THR A 1 359 ? -18.384 9.261 7.488 1.00 97.62 359 THR A O 1
ATOM 2802 N N . GLU A 1 360 ? -17.618 8.469 9.448 1.00 95.25 360 GLU A N 1
ATOM 2803 C CA . GLU A 1 360 ? -16.286 8.136 8.938 1.00 95.25 360 GLU A CA 1
ATOM 2804 C C . GLU A 1 360 ? -16.335 6.944 7.974 1.00 95.25 360 GLU A C 1
ATOM 2806 O O . GLU A 1 360 ? -15.712 6.989 6.917 1.00 95.25 360 GLU A O 1
ATOM 2811 N N . GLU A 1 361 ? -17.152 5.923 8.246 1.00 97.06 361 GLU A N 1
ATOM 2812 C CA . GLU A 1 361 ? -17.403 4.831 7.301 1.00 97.06 361 GLU A CA 1
ATOM 2813 C C . GLU A 1 361 ? -17.962 5.349 5.975 1.00 97.06 361 GLU A C 1
ATOM 2815 O O . GLU A 1 361 ? -17.503 4.938 4.912 1.00 97.06 361 GLU A O 1
ATOM 2820 N N . ALA A 1 362 ? -18.932 6.265 6.013 1.00 97.12 362 ALA A N 1
ATOM 2821 C CA . ALA A 1 362 ? -19.493 6.859 4.804 1.00 97.12 362 ALA A CA 1
ATOM 2822 C C . ALA A 1 362 ? -18.445 7.671 4.020 1.00 97.12 362 ALA A C 1
ATOM 2824 O O . ALA A 1 362 ? -18.399 7.585 2.792 1.00 97.12 362 ALA A O 1
ATOM 2825 N N . ARG A 1 363 ? -17.572 8.417 4.713 1.00 97.62 363 ARG A N 1
ATOM 2826 C CA . ARG A 1 363 ? -16.453 9.147 4.090 1.00 97.62 363 ARG A CA 1
ATOM 2827 C C . ARG A 1 363 ? -15.445 8.204 3.446 1.00 97.62 363 ARG A C 1
ATOM 2829 O O . ARG A 1 363 ? -15.056 8.427 2.303 1.00 97.62 363 ARG A O 1
ATOM 2836 N N . LEU A 1 364 ? -15.043 7.152 4.158 1.00 96.56 364 LEU A N 1
ATOM 2837 C CA . LEU A 1 364 ? -14.101 6.158 3.653 1.00 96.56 364 LEU A CA 1
ATOM 2838 C C . LEU A 1 364 ? -14.687 5.386 2.470 1.00 96.56 364 LEU A C 1
ATOM 2840 O O . LEU A 1 364 ? -13.987 5.199 1.482 1.00 96.56 364 LEU A O 1
ATOM 2844 N N . ARG A 1 365 ? -15.973 5.009 2.511 1.00 97.94 365 ARG A N 1
ATOM 2845 C CA . ARG A 1 365 ? -16.666 4.396 1.365 1.00 97.94 365 ARG A CA 1
ATOM 2846 C C . ARG A 1 365 ? -16.662 5.320 0.148 1.00 97.94 365 ARG A C 1
ATOM 2848 O O . ARG A 1 365 ? -16.248 4.891 -0.918 1.00 97.94 365 ARG A O 1
ATOM 2855 N N . ALA A 1 366 ? -16.997 6.601 0.317 1.00 97.06 366 ALA A N 1
ATOM 2856 C CA . ALA A 1 366 ? -16.941 7.567 -0.782 1.00 97.06 366 ALA A CA 1
ATOM 2857 C C . ALA A 1 366 ? -15.518 7.750 -1.350 1.00 97.06 366 ALA A C 1
ATOM 2859 O O . ALA A 1 366 ? -15.351 7.931 -2.556 1.00 97.06 366 ALA A O 1
ATOM 2860 N N . ALA A 1 367 ? -14.487 7.690 -0.500 1.00 97.62 367 ALA A N 1
ATOM 2861 C CA . ALA A 1 367 ? -13.093 7.735 -0.938 1.00 97.62 367 ALA A CA 1
ATOM 2862 C C . ALA A 1 367 ? -12.683 6.466 -1.707 1.00 97.62 367 ALA A C 1
ATOM 2864 O O . ALA A 1 367 ? -11.993 6.570 -2.721 1.00 97.62 367 ALA A O 1
ATOM 2865 N N . ILE A 1 368 ? -13.130 5.286 -1.263 1.00 96.94 368 ILE A N 1
ATOM 2866 C CA . ILE A 1 368 ? -12.921 4.015 -1.969 1.00 96.94 368 ILE A CA 1
ATOM 2867 C C . ILE A 1 368 ? -13.589 4.070 -3.345 1.00 96.94 368 ILE A C 1
ATOM 2869 O O . ILE A 1 368 ? -12.911 3.838 -4.342 1.00 96.94 368 ILE A O 1
ATOM 2873 N N . ASP A 1 369 ? -14.860 4.469 -3.416 1.00 96.69 369 ASP A N 1
ATOM 2874 C CA . ASP A 1 369 ? -15.608 4.564 -4.675 1.00 96.69 369 ASP A CA 1
ATOM 2875 C C . ASP A 1 369 ? -14.915 5.506 -5.679 1.00 96.69 369 ASP A C 1
ATOM 2877 O O . ASP A 1 369 ? -14.833 5.212 -6.874 1.00 96.69 369 ASP A O 1
ATOM 2881 N N . ALA A 1 370 ? -14.364 6.632 -5.209 1.00 95.94 370 ALA A N 1
ATOM 2882 C CA . ALA A 1 370 ? -13.602 7.552 -6.053 1.00 95.94 370 ALA A CA 1
ATOM 2883 C C . ALA A 1 370 ? -12.338 6.891 -6.634 1.00 95.94 370 ALA A C 1
ATOM 2885 O O . ALA A 1 370 ? -12.103 6.950 -7.843 1.00 95.94 370 ALA A O 1
ATOM 2886 N N . VAL A 1 371 ? -11.561 6.201 -5.792 1.00 96.06 371 VAL A N 1
ATOM 2887 C CA . VAL A 1 371 ? -10.355 5.473 -6.220 1.00 96.06 371 VAL A CA 1
ATOM 2888 C C . VAL A 1 371 ? -10.703 4.318 -7.165 1.00 96.06 371 VAL A C 1
ATOM 2890 O O . VAL A 1 371 ? -9.964 4.042 -8.111 1.00 96.06 371 VAL A O 1
ATOM 2893 N N . GLU A 1 372 ? -11.833 3.642 -6.965 1.00 97.19 372 GLU A N 1
ATOM 2894 C CA . GLU A 1 372 ? -12.314 2.603 -7.877 1.00 97.19 372 GLU A CA 1
ATOM 2895 C C . GLU A 1 372 ? -12.632 3.166 -9.265 1.00 97.19 372 GLU A C 1
ATOM 2897 O O . GLU A 1 372 ? -12.230 2.581 -10.277 1.00 97.19 372 GLU A O 1
ATOM 2902 N N . VAL A 1 373 ? -13.287 4.328 -9.336 1.00 97.31 373 VAL A N 1
ATOM 2903 C CA . VAL A 1 373 ? -13.536 5.015 -10.609 1.00 97.31 373 VAL A CA 1
ATOM 2904 C C . VAL A 1 373 ? -12.216 5.357 -11.299 1.00 97.31 373 VAL A C 1
ATOM 2906 O O . VAL A 1 373 ? -12.060 5.016 -12.477 1.00 97.31 373 VAL A O 1
ATOM 2909 N N . ASP A 1 374 ? -11.247 5.928 -10.586 1.00 94.88 374 ASP A N 1
ATOM 2910 C CA . ASP A 1 374 ? -9.927 6.257 -11.138 1.00 94.88 374 ASP A CA 1
ATOM 2911 C C . ASP A 1 374 ? -9.193 5.012 -11.653 1.00 94.88 374 ASP A C 1
ATOM 2913 O O . ASP A 1 374 ? -8.680 5.006 -12.777 1.00 94.88 374 ASP A O 1
ATOM 2917 N N . ASN A 1 375 ? -9.235 3.908 -10.904 1.00 95.69 375 ASN A N 1
ATOM 2918 C CA . ASN A 1 375 ? -8.689 2.625 -11.341 1.00 95.69 375 ASN A CA 1
ATOM 2919 C C . ASN A 1 375 ? -9.364 2.124 -12.624 1.00 95.69 375 ASN A C 1
ATOM 2921 O O . ASN A 1 375 ? -8.687 1.657 -13.544 1.00 95.69 375 ASN A O 1
ATOM 2925 N N . THR A 1 376 ? -10.690 2.248 -12.744 1.00 97.81 376 THR A N 1
ATOM 2926 C CA . THR A 1 376 ? -11.393 1.842 -13.972 1.00 97.81 376 THR A CA 1
ATOM 2927 C C . THR A 1 376 ? -11.021 2.724 -15.168 1.00 97.81 376 THR A C 1
ATOM 2929 O O . THR A 1 376 ? -10.943 2.232 -16.300 1.00 97.81 376 THR A O 1
ATOM 2932 N N . LEU A 1 377 ? -10.770 4.018 -14.946 1.00 96.75 377 LEU A N 1
ATOM 2933 C CA . LEU A 1 377 ? -10.322 4.952 -15.978 1.00 96.75 377 LEU A CA 1
ATOM 2934 C C . LEU A 1 377 ? -8.891 4.638 -16.421 1.00 96.75 377 LEU A C 1
ATOM 2936 O O . LEU A 1 377 ? -8.655 4.519 -17.626 1.00 96.75 377 LEU A O 1
ATOM 2940 N N . ALA A 1 378 ? -7.979 4.406 -15.477 1.00 94.00 378 ALA A N 1
ATOM 2941 C CA . ALA A 1 378 ? -6.607 3.992 -15.753 1.00 94.00 378 ALA A CA 1
ATOM 2942 C C . ALA A 1 378 ? -6.569 2.666 -16.533 1.00 94.00 378 ALA A C 1
ATOM 2944 O O . ALA A 1 378 ? -5.907 2.565 -17.564 1.00 94.00 378 ALA A O 1
ATOM 2945 N N . GLN A 1 379 ? -7.371 1.668 -16.143 1.00 96.12 379 GLN A N 1
ATOM 2946 C CA . GLN A 1 379 ? -7.491 0.410 -16.892 1.00 96.12 379 GLN A CA 1
ATOM 2947 C C . GLN A 1 379 ? -7.992 0.621 -18.328 1.00 96.12 379 GLN A C 1
ATOM 2949 O O . GLN A 1 379 ? -7.521 -0.040 -19.258 1.00 96.12 379 GLN A O 1
ATOM 2954 N N . LYS A 1 380 ? -8.952 1.531 -18.542 1.00 97.19 380 LYS A N 1
ATOM 2955 C CA . LYS A 1 380 ? -9.427 1.881 -19.891 1.00 97.19 380 LYS A CA 1
ATOM 2956 C C . LYS A 1 380 ? -8.340 2.584 -20.706 1.00 97.19 380 LYS A C 1
ATOM 2958 O O . LYS A 1 380 ? -8.228 2.301 -21.896 1.00 97.19 380 LYS A O 1
ATOM 2963 N N . GLN A 1 381 ? -7.555 3.471 -20.096 1.00 95.56 381 GLN A N 1
ATOM 2964 C CA . GLN A 1 381 ? -6.429 4.141 -20.753 1.00 95.56 381 GLN A CA 1
ATOM 2965 C C . GLN A 1 381 ? -5.348 3.136 -21.160 1.00 95.56 381 GLN A C 1
ATOM 2967 O O . GLN A 1 381 ? -5.002 3.086 -22.336 1.00 95.56 381 GLN A O 1
ATOM 2972 N N . ILE A 1 382 ? -4.940 2.242 -20.255 1.00 96.25 382 ILE A N 1
ATOM 2973 C CA . ILE A 1 382 ? -3.973 1.171 -20.545 1.00 96.25 382 ILE A CA 1
ATOM 2974 C C . ILE A 1 382 ? -4.444 0.307 -21.721 1.00 96.25 382 ILE A C 1
ATOM 2976 O O . ILE A 1 382 ? -3.667 -0.001 -22.623 1.00 96.25 382 ILE A O 1
ATOM 2980 N N . LYS A 1 383 ? -5.732 -0.068 -21.761 1.00 97.62 383 LYS A N 1
ATOM 2981 C CA . LYS A 1 383 ? -6.292 -0.839 -22.885 1.00 97.62 383 LYS A CA 1
ATOM 2982 C C . LYS A 1 383 ? -6.231 -0.070 -24.208 1.00 97.62 383 LYS A C 1
ATOM 2984 O O . LYS A 1 383 ? -5.900 -0.670 -25.227 1.00 97.62 383 LYS A O 1
ATOM 2989 N N . LYS A 1 384 ? -6.529 1.233 -24.200 1.00 97.69 384 LYS A N 1
ATOM 2990 C CA . LYS A 1 384 ? -6.434 2.088 -25.395 1.00 97.69 384 LYS A CA 1
ATOM 2991 C C . LYS A 1 384 ? -4.992 2.224 -25.880 1.00 97.69 384 LYS A C 1
ATOM 2993 O O . LYS A 1 384 ? -4.739 2.037 -27.063 1.00 97.69 384 LYS A O 1
ATOM 2998 N N . GLU A 1 385 ? -4.050 2.492 -24.982 1.00 94.19 385 GLU A N 1
ATOM 2999 C CA . GLU A 1 385 ? -2.626 2.591 -25.325 1.00 94.19 385 GLU A CA 1
ATOM 3000 C C . GLU A 1 385 ? -2.074 1.257 -25.840 1.00 94.19 385 GLU A C 1
ATOM 3002 O O . GLU A 1 385 ? -1.313 1.225 -26.806 1.00 94.19 385 GLU A O 1
ATOM 3007 N N . ALA A 1 386 ? -2.506 0.132 -25.264 1.00 96.00 386 ALA A N 1
ATOM 3008 C CA . ALA A 1 386 ? -2.141 -1.192 -25.754 1.00 96.00 386 ALA A CA 1
ATOM 3009 C C . ALA A 1 386 ? -2.652 -1.444 -27.184 1.00 96.00 386 ALA A C 1
ATOM 3011 O O . ALA A 1 386 ? -1.900 -1.974 -28.004 1.00 96.00 386 ALA A O 1
ATOM 3012 N N . GLN A 1 387 ? -3.890 -1.041 -27.496 1.00 97.31 387 GLN A N 1
ATOM 3013 C CA . GLN A 1 387 ? -4.444 -1.114 -28.854 1.00 97.31 387 GLN A CA 1
ATOM 3014 C C . GLN A 1 387 ? -3.663 -0.222 -29.826 1.00 97.31 387 GLN A C 1
ATOM 3016 O O . GLN A 1 387 ? -3.229 -0.700 -30.871 1.00 97.31 387 GLN A O 1
ATOM 3021 N N . GLN A 1 388 ? -3.379 1.027 -29.450 1.00 96.19 388 GLN A N 1
ATOM 3022 C CA . GLN A 1 388 ? -2.570 1.941 -30.266 1.00 96.19 388 GLN A CA 1
ATOM 3023 C C . GLN A 1 388 ? -1.162 1.391 -30.522 1.00 96.19 388 GLN A C 1
ATOM 3025 O O . GLN A 1 388 ? -0.649 1.475 -31.636 1.00 96.19 388 GLN A O 1
ATOM 3030 N N . ARG A 1 389 ? -0.539 0.768 -29.514 1.00 96.50 389 ARG A N 1
ATOM 3031 C CA . ARG A 1 389 ? 0.759 0.104 -29.677 1.00 96.50 389 ARG A CA 1
ATOM 3032 C C . ARG A 1 389 ? 0.670 -1.058 -30.664 1.00 96.50 389 ARG A C 1
ATOM 3034 O O . ARG A 1 389 ? 1.556 -1.195 -31.499 1.00 96.50 389 ARG A O 1
ATOM 3041 N N . GLN A 1 390 ? -0.376 -1.881 -30.581 1.00 94.19 390 GLN A N 1
ATOM 3042 C CA . GLN A 1 390 ? -0.597 -2.986 -31.521 1.00 94.19 390 GLN A CA 1
ATOM 3043 C C . GLN A 1 390 ? -0.772 -2.470 -32.956 1.00 94.19 390 GLN A C 1
ATOM 3045 O O . GLN A 1 390 ? -0.104 -2.958 -33.867 1.00 94.19 390 GLN A O 1
ATOM 3050 N N . GLU A 1 391 ? -1.588 -1.437 -33.159 1.00 95.88 391 GLU A N 1
ATOM 3051 C CA . GLU A 1 391 ? -1.768 -0.791 -34.464 1.00 95.88 391 GLU A CA 1
ATOM 3052 C C . GLU A 1 391 ? -0.446 -0.232 -35.010 1.00 95.88 391 GLU A C 1
ATOM 3054 O O . GLU A 1 391 ? -0.099 -0.486 -36.164 1.00 95.88 391 GLU A O 1
ATOM 3059 N N . ALA A 1 392 ? 0.342 0.445 -34.169 1.00 94.88 392 ALA A N 1
ATOM 3060 C CA . ALA A 1 392 ? 1.654 0.963 -34.546 1.00 94.88 392 ALA A CA 1
ATOM 3061 C C . ALA A 1 392 ? 2.641 -0.157 -34.917 1.00 94.88 392 ALA A C 1
ATOM 3063 O O . ALA A 1 392 ? 3.385 -0.019 -35.889 1.00 94.88 392 ALA A O 1
ATOM 3064 N N . THR A 1 393 ? 2.635 -1.284 -34.194 1.00 94.38 393 THR A N 1
ATOM 3065 C CA . THR A 1 393 ? 3.476 -2.441 -34.546 1.00 94.38 393 THR A CA 1
ATOM 3066 C C . THR A 1 393 ? 3.085 -3.046 -35.892 1.00 94.38 393 THR A C 1
ATOM 3068 O O . THR A 1 393 ? 3.960 -3.294 -36.718 1.00 94.38 393 THR A O 1
ATOM 3071 N N . VAL A 1 394 ? 1.784 -3.191 -36.167 1.00 97.81 394 VAL A N 1
ATOM 3072 C CA . VAL A 1 394 ? 1.298 -3.685 -37.463 1.00 97.81 394 VAL A CA 1
ATOM 3073 C C . VAL A 1 394 ? 1.676 -2.718 -38.585 1.00 97.81 394 VAL A C 1
ATOM 3075 O O . VAL A 1 394 ? 2.167 -3.152 -39.625 1.00 97.81 394 VAL A O 1
ATOM 3078 N N . ALA A 1 395 ? 1.520 -1.408 -38.375 1.00 95.50 395 ALA A N 1
ATOM 3079 C CA . ALA A 1 395 ? 1.931 -0.396 -39.346 1.00 95.50 395 ALA A CA 1
ATOM 3080 C C . ALA A 1 395 ? 3.441 -0.457 -39.639 1.00 95.50 395 ALA A C 1
ATOM 3082 O O . ALA A 1 395 ? 3.849 -0.415 -40.800 1.00 95.50 395 ALA A O 1
ATOM 3083 N N . ALA A 1 396 ? 4.277 -0.621 -38.609 1.00 95.38 396 ALA A N 1
ATOM 3084 C CA . ALA A 1 396 ? 5.720 -0.778 -38.778 1.00 95.38 396 ALA A CA 1
ATOM 3085 C C . ALA A 1 396 ? 6.076 -2.043 -39.577 1.00 95.38 396 ALA A C 1
ATOM 3087 O O . ALA A 1 396 ? 6.953 -2.000 -40.442 1.00 95.38 396 ALA A O 1
ATOM 3088 N N . ASP A 1 397 ? 5.387 -3.158 -39.335 1.00 96.56 397 ASP A N 1
ATOM 3089 C CA . ASP A 1 397 ? 5.609 -4.398 -40.079 1.00 96.56 397 ASP A CA 1
ATOM 3090 C C . ASP A 1 397 ? 5.141 -4.300 -41.538 1.00 96.56 397 ASP A C 1
ATOM 3092 O O . ASP A 1 397 ? 5.835 -4.790 -42.433 1.00 96.56 397 ASP A O 1
ATOM 3096 N N . LEU A 1 398 ? 4.042 -3.592 -41.816 1.00 96.06 398 LEU A N 1
ATOM 3097 C CA . LEU A 1 398 ? 3.621 -3.274 -43.186 1.00 96.06 398 LEU A CA 1
ATOM 3098 C C . LEU A 1 398 ? 4.688 -2.454 -43.924 1.00 96.06 398 LEU A C 1
ATOM 3100 O O . LEU A 1 398 ? 5.089 -2.828 -45.027 1.00 96.06 398 LEU A O 1
ATOM 3104 N N . LEU A 1 399 ? 5.227 -1.408 -43.291 1.00 96.25 399 LEU A N 1
ATOM 3105 C CA . LEU A 1 399 ? 6.313 -0.608 -43.865 1.00 96.25 399 LEU A CA 1
ATOM 3106 C C . LEU A 1 399 ? 7.581 -1.443 -44.092 1.00 96.25 399 LEU A C 1
ATOM 3108 O O . LEU A 1 399 ? 8.239 -1.313 -45.123 1.00 96.25 399 LEU A O 1
ATOM 3112 N N . ARG A 1 400 ? 7.921 -2.360 -43.178 1.00 96.38 400 ARG A N 1
ATOM 3113 C CA . ARG A 1 400 ? 9.042 -3.297 -43.377 1.00 96.38 400 ARG A CA 1
ATOM 3114 C C . ARG A 1 400 ? 8.821 -4.198 -44.589 1.00 96.38 400 ARG A C 1
ATOM 3116 O O . ARG A 1 400 ? 9.777 -4.472 -45.316 1.00 96.38 400 ARG A O 1
ATOM 3123 N N . LEU A 1 401 ? 7.594 -4.664 -44.819 1.00 96.56 401 LEU A N 1
ATOM 3124 C CA . LEU A 1 401 ? 7.257 -5.447 -46.009 1.00 96.56 401 LEU A CA 1
ATOM 3125 C C . LEU A 1 401 ? 7.369 -4.609 -47.287 1.00 96.56 401 LEU A C 1
ATOM 3127 O O . LEU A 1 401 ? 7.891 -5.103 -48.284 1.00 96.56 401 LEU A O 1
ATOM 3131 N N . GLU A 1 402 ? 6.942 -3.349 -47.269 1.00 95.56 402 GLU A N 1
ATOM 3132 C CA . GLU A 1 402 ? 7.121 -2.433 -48.402 1.00 95.56 402 GLU A CA 1
ATOM 3133 C C . GLU A 1 402 ? 8.598 -2.181 -48.706 1.00 95.56 402 GLU A C 1
ATOM 3135 O O . GLU A 1 402 ? 9.018 -2.299 -49.857 1.00 95.56 402 GLU A O 1
ATOM 3140 N N . VAL A 1 403 ? 9.416 -1.935 -47.680 1.00 97.19 403 VAL A N 1
ATOM 3141 C CA . VAL A 1 403 ? 10.870 -1.787 -47.834 1.00 97.19 403 VAL A CA 1
ATOM 3142 C C . VAL A 1 403 ? 11.489 -3.049 -48.433 1.00 97.19 403 VAL A C 1
ATOM 3144 O O . VAL A 1 403 ? 12.325 -2.941 -49.327 1.00 97.19 403 VAL A O 1
ATOM 3147 N N . LYS A 1 404 ? 11.075 -4.248 -47.999 1.00 97.25 404 LYS A N 1
ATOM 3148 C CA . LYS A 1 404 ? 11.542 -5.511 -48.599 1.00 97.25 404 LYS A CA 1
ATOM 3149 C C . LYS A 1 404 ? 11.169 -5.609 -50.079 1.00 97.25 404 LYS A C 1
ATOM 3151 O O . LYS A 1 404 ? 12.052 -5.857 -50.892 1.00 97.25 404 LYS A O 1
ATOM 3156 N N . LYS A 1 405 ? 9.915 -5.316 -50.442 1.00 97.62 405 LYS A N 1
ATOM 3157 C CA . LYS A 1 405 ? 9.464 -5.305 -51.846 1.00 97.62 405 LYS A CA 1
ATOM 3158 C C . LYS A 1 405 ? 10.259 -4.316 -52.700 1.00 97.62 405 LYS A C 1
ATOM 3160 O O . LYS A 1 405 ? 10.655 -4.644 -53.814 1.00 97.62 405 LYS A O 1
ATOM 3165 N N . LEU A 1 406 ? 10.514 -3.110 -52.187 1.00 96.75 406 LEU A N 1
ATOM 3166 C CA . LEU A 1 406 ? 11.314 -2.102 -52.886 1.00 96.75 406 LEU A CA 1
ATOM 3167 C C . LEU A 1 406 ? 12.774 -2.534 -53.032 1.00 96.75 406 LEU A C 1
ATOM 3169 O O . LEU A 1 406 ? 13.366 -2.319 -54.088 1.00 96.75 406 LEU A O 1
ATOM 3173 N N . ARG A 1 407 ? 13.346 -3.178 -52.008 1.00 97.25 407 ARG A N 1
ATOM 3174 C CA . ARG A 1 407 ? 14.692 -3.758 -52.081 1.00 97.25 407 ARG A CA 1
ATOM 3175 C C . ARG A 1 407 ? 14.761 -4.851 -53.139 1.00 97.25 407 ARG A C 1
ATOM 3177 O O . ARG A 1 407 ? 15.642 -4.774 -53.983 1.00 97.25 407 ARG A O 1
ATOM 3184 N N . GLU A 1 408 ? 13.834 -5.802 -53.153 1.00 97.56 408 GLU A N 1
ATOM 3185 C CA . GLU A 1 408 ? 13.775 -6.862 -54.170 1.00 97.56 408 GLU A CA 1
ATOM 3186 C C . GLU A 1 408 ? 13.605 -6.288 -55.582 1.00 97.56 408 GLU A C 1
ATOM 3188 O O . GLU A 1 408 ? 14.301 -6.702 -56.505 1.00 97.56 408 GLU A O 1
ATOM 3193 N N . ALA A 1 409 ? 12.747 -5.277 -55.755 1.00 96.69 409 ALA A N 1
ATOM 3194 C CA . ALA A 1 409 ? 12.589 -4.589 -57.034 1.00 96.69 409 ALA A CA 1
ATOM 3195 C C . ALA A 1 409 ? 13.873 -3.865 -57.471 1.00 96.69 409 ALA A C 1
ATOM 3197 O O . ALA A 1 409 ? 14.203 -3.862 -58.658 1.00 96.69 409 ALA A O 1
ATOM 3198 N N . LEU A 1 410 ? 14.602 -3.257 -56.530 1.00 97.62 410 LEU A N 1
ATOM 3199 C CA . LEU A 1 410 ? 15.903 -2.651 -56.800 1.00 97.62 410 LEU A CA 1
ATOM 3200 C C . LEU A 1 410 ? 16.930 -3.715 -57.196 1.00 97.62 410 LEU A C 1
ATOM 3202 O O . LEU A 1 410 ? 17.593 -3.528 -58.208 1.00 97.62 410 LEU A O 1
ATOM 3206 N N . HIS A 1 411 ? 17.004 -4.834 -56.468 1.00 96.44 411 HIS A N 1
ATOM 3207 C CA . HIS A 1 411 ? 17.919 -5.940 -56.771 1.00 96.44 411 HIS A CA 1
ATOM 3208 C C . HIS A 1 411 ? 17.619 -6.538 -58.154 1.00 96.44 411 HIS A C 1
ATOM 3210 O O . HIS A 1 411 ? 18.514 -6.709 -58.971 1.00 96.44 411 HIS A O 1
ATOM 3216 N N . GLY A 1 412 ? 16.340 -6.732 -58.492 1.00 97.38 412 GLY A N 1
ATOM 3217 C CA . GLY A 1 412 ? 15.951 -7.174 -59.832 1.00 97.38 412 GLY A CA 1
ATOM 3218 C C . GLY A 1 412 ? 16.364 -6.190 -60.935 1.00 97.38 412 GLY A C 1
ATOM 3219 O O . GLY A 1 412 ? 16.756 -6.606 -62.025 1.00 97.38 412 GLY A O 1
ATOM 3220 N N . ARG A 1 413 ? 16.324 -4.875 -60.668 1.00 96.62 413 ARG A N 1
ATOM 3221 C CA . ARG A 1 413 ? 16.829 -3.858 -61.608 1.00 96.62 413 ARG A CA 1
ATOM 3222 C C . ARG A 1 413 ? 18.352 -3.869 -61.702 1.00 96.62 413 ARG A C 1
ATOM 3224 O O . ARG A 1 413 ? 18.859 -3.750 -62.814 1.00 96.62 413 ARG A O 1
ATOM 3231 N N . THR A 1 414 ? 19.069 -4.007 -60.587 1.00 96.25 414 THR A N 1
ATOM 3232 C CA . THR A 1 414 ? 20.536 -4.077 -60.597 1.00 96.25 414 THR A CA 1
ATOM 3233 C C . THR A 1 414 ? 21.008 -5.312 -61.346 1.00 96.25 414 THR A C 1
ATOM 3235 O O . THR A 1 414 ? 21.842 -5.176 -62.231 1.00 96.25 414 THR A O 1
ATOM 3238 N N . ASP A 1 415 ? 20.410 -6.480 -61.104 1.00 97.06 415 ASP A N 1
ATOM 3239 C CA . ASP A 1 415 ? 20.734 -7.717 -61.823 1.00 97.06 415 ASP A CA 1
ATOM 3240 C C . ASP A 1 415 ? 20.465 -7.577 -63.328 1.00 97.06 415 ASP A C 1
ATOM 3242 O O . ASP A 1 415 ? 21.256 -8.029 -64.158 1.00 97.06 415 ASP A O 1
ATOM 3246 N N . GLY A 1 416 ? 19.379 -6.887 -63.697 1.00 96.75 416 GLY A N 1
ATOM 3247 C CA . GLY A 1 416 ? 19.087 -6.539 -65.086 1.00 96.75 416 GLY A CA 1
ATOM 3248 C C . GLY A 1 416 ? 20.172 -5.663 -65.724 1.00 96.75 416 GLY A C 1
ATOM 3249 O O . GLY A 1 416 ? 20.610 -5.948 -66.839 1.00 96.75 416 GLY A O 1
ATOM 3250 N N . VAL A 1 417 ? 20.634 -4.623 -65.023 1.00 96.88 417 VAL A N 1
ATOM 3251 C CA . VAL A 1 417 ? 21.727 -3.750 -65.489 1.00 96.88 417 VAL A CA 1
ATOM 3252 C C . VAL A 1 417 ? 23.035 -4.531 -65.603 1.00 96.88 417 VAL A C 1
ATOM 3254 O O . VAL A 1 417 ? 23.647 -4.504 -66.669 1.00 96.88 417 VAL A O 1
ATOM 3257 N N . PHE A 1 418 ? 23.409 -5.309 -64.583 1.00 95.19 418 PHE A N 1
ATOM 3258 C CA . PHE A 1 418 ? 24.593 -6.172 -64.617 1.00 95.19 418 PHE A CA 1
ATOM 3259 C C . PHE A 1 418 ? 24.547 -7.169 -65.784 1.00 95.19 418 PHE A C 1
ATOM 3261 O O . PHE A 1 418 ? 25.547 -7.379 -66.473 1.00 95.19 418 PHE A O 1
ATOM 3268 N N . GLY A 1 419 ? 23.381 -7.758 -66.066 1.00 96.38 419 GLY A N 1
ATOM 3269 C CA . GLY A 1 419 ? 23.186 -8.641 -67.215 1.00 96.38 419 GLY A CA 1
ATOM 3270 C C . GLY A 1 419 ? 23.406 -7.932 -68.558 1.00 96.38 419 GLY A C 1
ATOM 3271 O O . GLY A 1 419 ? 24.067 -8.477 -69.448 1.00 96.38 419 GLY A O 1
ATOM 3272 N N . LEU A 1 420 ? 22.894 -6.705 -68.707 1.00 95.94 420 LEU A N 1
ATOM 3273 C CA . LEU A 1 420 ? 23.099 -5.883 -69.904 1.00 95.94 420 LEU A CA 1
ATOM 3274 C C . LEU A 1 420 ? 24.556 -5.442 -70.064 1.00 95.94 420 LEU A C 1
ATOM 3276 O O . LEU A 1 420 ? 25.075 -5.463 -71.180 1.00 95.94 420 LEU A O 1
ATOM 3280 N N . GLU A 1 421 ? 25.224 -5.078 -68.974 1.00 95.25 421 GLU A N 1
ATOM 3281 C CA . GLU A 1 421 ? 26.643 -4.725 -68.967 1.00 95.25 421 GLU A CA 1
ATOM 3282 C C . GLU A 1 421 ? 27.509 -5.912 -69.372 1.00 95.25 421 GLU A C 1
ATOM 3284 O O . GLU A 1 421 ? 28.322 -5.785 -70.284 1.00 95.25 421 GLU A O 1
ATOM 3289 N N . ASN A 1 422 ? 27.269 -7.095 -68.803 1.00 95.81 422 ASN A N 1
ATOM 3290 C CA . ASN A 1 422 ? 27.965 -8.313 -69.212 1.00 95.81 422 ASN A CA 1
ATOM 3291 C C . ASN A 1 422 ? 27.728 -8.607 -70.703 1.00 95.81 422 ASN A C 1
ATOM 3293 O O . ASN A 1 422 ? 28.668 -8.878 -71.452 1.00 95.81 422 ASN A O 1
ATOM 3297 N N . ARG A 1 423 ? 26.485 -8.467 -71.186 1.00 95.31 423 ARG A N 1
ATOM 3298 C CA . ARG A 1 423 ? 26.177 -8.660 -72.609 1.00 95.31 423 ARG A CA 1
ATOM 3299 C C . ARG A 1 423 ? 26.884 -7.639 -73.503 1.00 95.31 423 ARG A C 1
ATOM 3301 O O . ARG A 1 423 ? 27.383 -8.012 -74.564 1.00 95.31 423 ARG A O 1
ATOM 3308 N N . LYS A 1 424 ? 26.942 -6.371 -73.092 1.00 96.31 424 LYS A N 1
ATOM 3309 C CA . LYS A 1 424 ? 27.682 -5.310 -73.786 1.00 96.31 424 LYS A CA 1
ATOM 3310 C C . LYS A 1 424 ? 29.170 -5.642 -73.844 1.00 96.31 424 LYS A C 1
ATOM 3312 O O . LYS A 1 424 ? 29.737 -5.578 -74.930 1.00 96.31 424 LYS A O 1
ATOM 3317 N N . SER A 1 425 ? 29.772 -6.049 -72.730 1.00 94.56 425 SER A N 1
ATOM 3318 C CA . SER A 1 425 ? 31.183 -6.440 -72.660 1.00 94.56 425 SER A CA 1
ATOM 3319 C C . SER A 1 425 ? 31.487 -7.639 -73.562 1.00 94.56 425 SER A C 1
ATOM 3321 O O . SER A 1 425 ? 32.433 -7.591 -74.343 1.00 94.56 425 SER A O 1
ATOM 3323 N N . GLN A 1 426 ? 30.639 -8.675 -73.563 1.00 94.44 426 GLN A N 1
ATOM 3324 C CA . GLN A 1 426 ? 30.760 -9.813 -74.488 1.00 94.44 426 GLN A CA 1
ATOM 3325 C C . GLN A 1 426 ? 30.704 -9.378 -75.958 1.00 94.44 426 GLN A C 1
ATOM 3327 O O . GLN A 1 426 ? 31.493 -9.841 -76.779 1.00 94.44 426 GLN A O 1
ATOM 3332 N N . LEU A 1 427 ? 29.775 -8.481 -76.305 1.00 95.50 427 LEU A N 1
ATOM 3333 C CA . LEU A 1 427 ? 29.672 -7.949 -77.663 1.00 95.50 427 LEU A CA 1
ATOM 3334 C C . LEU A 1 427 ? 30.883 -7.087 -78.028 1.00 95.50 427 LEU A C 1
ATOM 3336 O O . LEU A 1 427 ? 31.357 -7.178 -79.153 1.00 95.50 427 LEU A O 1
ATOM 3340 N N . GLN A 1 428 ? 31.404 -6.277 -77.106 1.00 95.19 428 GLN A N 1
ATOM 3341 C CA . GLN A 1 428 ? 32.610 -5.479 -77.332 1.00 95.19 428 GLN A CA 1
ATOM 3342 C C . GLN A 1 428 ? 33.829 -6.366 -77.592 1.00 95.19 428 GLN A C 1
ATOM 3344 O O . GLN A 1 428 ? 34.543 -6.117 -78.561 1.00 95.19 428 GLN A O 1
ATOM 3349 N N . LEU A 1 429 ? 34.019 -7.425 -76.798 1.00 94.38 429 LEU A N 1
ATOM 3350 C CA . LEU A 1 429 ? 35.080 -8.411 -77.014 1.00 94.38 429 LEU A CA 1
ATOM 3351 C C . LEU A 1 429 ? 34.927 -9.104 -78.373 1.00 94.38 429 LEU A C 1
ATOM 3353 O O . LEU A 1 429 ? 35.855 -9.080 -79.174 1.00 94.38 429 LEU A O 1
ATOM 3357 N N . SER A 1 430 ? 33.730 -9.604 -78.697 1.00 95.31 430 SER A N 1
ATOM 3358 C CA . SER A 1 430 ? 33.471 -10.245 -79.995 1.00 95.31 430 SER A CA 1
ATOM 3359 C C . SER A 1 430 ? 33.668 -9.293 -81.184 1.00 95.31 430 SER A C 1
ATOM 3361 O O . SER A 1 430 ? 34.135 -9.698 -82.249 1.00 95.31 430 SER A O 1
ATOM 3363 N N . MET A 1 431 ? 33.331 -8.009 -81.032 1.00 94.00 431 MET A N 1
ATOM 3364 C CA . MET A 1 431 ? 33.570 -7.003 -82.070 1.00 94.00 431 MET A CA 1
ATOM 3365 C C . MET A 1 431 ? 35.057 -6.671 -82.208 1.00 94.00 431 MET A C 1
ATOM 3367 O O . MET A 1 431 ? 35.512 -6.481 -83.333 1.00 94.00 431 MET A O 1
ATOM 3371 N N . ALA A 1 432 ? 35.812 -6.627 -81.108 1.00 93.62 432 ALA A N 1
ATOM 3372 C CA . ALA A 1 432 ? 37.261 -6.443 -81.137 1.00 93.62 432 ALA A CA 1
ATOM 3373 C C . ALA A 1 432 ? 37.963 -7.630 -81.819 1.00 93.62 432 ALA A C 1
ATOM 3375 O O . ALA A 1 432 ? 38.794 -7.416 -82.698 1.00 93.62 432 ALA A O 1
ATOM 3376 N N . GLU A 1 433 ? 37.562 -8.866 -81.508 1.00 93.12 433 GLU A N 1
ATOM 3377 C CA . GLU A 1 433 ? 38.048 -10.079 -82.181 1.00 93.12 433 GLU A CA 1
ATOM 3378 C C . GLU A 1 433 ? 37.787 -10.017 -83.689 1.00 93.12 433 GLU A C 1
ATOM 3380 O O . GLU A 1 433 ? 38.716 -10.138 -84.485 1.00 93.12 433 GLU A O 1
ATOM 3385 N N . ARG A 1 434 ? 36.548 -9.710 -84.099 1.00 93.56 434 ARG A N 1
ATOM 3386 C CA . ARG A 1 434 ? 36.208 -9.538 -85.522 1.00 93.56 434 ARG A CA 1
ATOM 3387 C C . ARG A 1 434 ? 37.006 -8.422 -86.191 1.00 93.56 434 ARG A C 1
ATOM 3389 O O . ARG A 1 434 ? 37.348 -8.536 -87.365 1.00 93.56 434 ARG A O 1
ATOM 3396 N N . GLN A 1 435 ? 37.283 -7.322 -85.490 1.00 93.75 435 GLN A N 1
ATOM 3397 C CA . GLN A 1 435 ? 38.111 -6.243 -86.030 1.00 93.75 435 GLN A CA 1
ATOM 3398 C C . GLN A 1 435 ? 39.548 -6.708 -86.268 1.00 93.75 435 GLN A C 1
ATOM 3400 O O . GLN A 1 435 ? 40.104 -6.390 -87.319 1.00 93.75 435 GLN A O 1
ATOM 3405 N N . GLU A 1 436 ? 40.136 -7.468 -85.344 1.00 92.88 436 GLU A N 1
ATOM 3406 C CA . GLU A 1 436 ? 41.467 -8.051 -85.532 1.00 92.88 436 GLU A CA 1
ATOM 3407 C C . GLU A 1 436 ? 41.484 -9.104 -86.647 1.00 92.88 436 GLU A C 1
ATOM 3409 O O . GLU A 1 436 ? 42.374 -9.077 -87.495 1.00 92.88 436 GLU A O 1
ATOM 3414 N N . GLU A 1 437 ? 40.461 -9.955 -86.751 1.00 94.12 437 GLU A N 1
ATOM 3415 C CA . GLU A 1 437 ? 40.307 -10.889 -87.875 1.00 94.12 437 GLU A CA 1
ATOM 3416 C C . GLU A 1 437 ? 40.264 -10.150 -89.221 1.00 94.12 437 GLU A C 1
ATOM 3418 O O . GLU A 1 437 ? 40.990 -10.498 -90.157 1.00 94.12 437 GLU A O 1
ATOM 3423 N N . ILE A 1 438 ? 39.460 -9.085 -89.324 1.00 93.69 438 ILE A N 1
ATOM 3424 C CA . ILE A 1 438 ? 39.389 -8.250 -90.529 1.00 93.69 438 ILE A CA 1
ATOM 3425 C C . ILE A 1 438 ? 40.748 -7.609 -90.815 1.00 93.69 438 ILE A C 1
ATOM 3427 O O . ILE A 1 438 ? 41.175 -7.618 -91.969 1.00 93.69 438 ILE A O 1
ATOM 3431 N N . LYS A 1 439 ? 41.454 -7.086 -89.804 1.00 95.50 439 LYS A N 1
ATOM 3432 C CA . LYS A 1 439 ? 42.798 -6.511 -89.981 1.00 95.50 439 LYS A CA 1
ATOM 3433 C C . LYS A 1 439 ? 43.759 -7.545 -90.562 1.00 95.50 439 LYS A C 1
ATOM 3435 O O . LYS A 1 439 ? 44.348 -7.282 -91.611 1.00 95.50 439 LYS A O 1
ATOM 3440 N N . VAL A 1 440 ? 43.825 -8.744 -89.984 1.00 95.25 440 VAL A N 1
ATOM 3441 C CA . VAL A 1 440 ? 44.658 -9.842 -90.496 1.00 95.25 440 VAL A CA 1
ATOM 3442 C C . VAL A 1 440 ? 44.280 -10.194 -91.937 1.00 95.25 440 VAL A C 1
ATOM 3444 O O . VAL A 1 440 ? 45.161 -10.280 -92.792 1.00 95.25 440 VAL A O 1
ATOM 3447 N N . HIS A 1 441 ? 42.989 -10.321 -92.262 1.00 92.50 441 HIS A N 1
ATOM 3448 C CA . HIS A 1 441 ? 42.550 -10.558 -93.641 1.00 92.50 441 HIS A CA 1
ATOM 3449 C C . HIS A 1 441 ? 42.962 -9.428 -94.590 1.00 92.50 441 HIS A C 1
ATOM 3451 O O . HIS A 1 441 ? 43.434 -9.698 -95.697 1.00 92.50 441 HIS A O 1
ATOM 3457 N N . THR A 1 442 ? 42.833 -8.167 -94.174 1.00 95.81 442 THR A N 1
ATOM 3458 C CA . THR A 1 442 ? 43.264 -7.025 -94.989 1.00 95.81 442 THR A CA 1
ATOM 3459 C C . THR A 1 442 ? 44.773 -7.015 -95.204 1.00 95.81 442 THR A C 1
ATOM 3461 O O . THR A 1 442 ? 45.220 -6.711 -96.308 1.00 95.81 442 THR A O 1
ATOM 3464 N N . ASP A 1 443 ? 45.563 -7.405 -94.206 1.00 94.44 443 ASP A N 1
ATOM 3465 C CA . ASP A 1 443 ? 47.017 -7.484 -94.317 1.00 94.44 443 ASP A CA 1
ATOM 3466 C C . ASP A 1 443 ? 47.460 -8.653 -95.198 1.00 94.44 443 ASP A C 1
ATOM 3468 O O . ASP A 1 443 ? 48.361 -8.488 -96.021 1.00 94.44 443 ASP A O 1
ATOM 3472 N N . VAL A 1 444 ? 46.770 -9.796 -95.129 1.00 94.19 444 VAL A N 1
ATOM 3473 C CA . VAL A 1 444 ? 46.966 -10.908 -96.070 1.00 94.19 444 VAL A CA 1
ATOM 3474 C C . VAL A 1 444 ? 46.646 -10.466 -97.498 1.00 94.19 444 VAL A C 1
ATOM 3476 O O . VAL A 1 444 ? 47.442 -10.718 -98.400 1.00 94.19 444 VAL A O 1
ATOM 3479 N N . LEU A 1 445 ? 45.535 -9.756 -97.722 1.00 94.12 445 LEU A N 1
ATOM 3480 C CA . LEU A 1 445 ? 45.186 -9.222 -99.044 1.00 94.12 445 LEU A CA 1
ATOM 3481 C C . LEU A 1 445 ? 46.216 -8.195 -99.538 1.00 94.12 445 LEU A C 1
ATOM 3483 O O . LEU A 1 445 ? 46.603 -8.231 -100.706 1.00 94.12 445 LEU A O 1
ATOM 3487 N N . ARG A 1 446 ? 46.723 -7.315 -98.664 1.00 94.81 446 ARG A N 1
ATOM 3488 C CA . ARG A 1 446 ? 47.821 -6.386 -98.991 1.00 94.81 446 ARG A CA 1
ATOM 3489 C C . ARG A 1 446 ? 49.103 -7.135 -99.349 1.00 94.81 446 ARG A C 1
ATOM 3491 O O . ARG A 1 446 ? 49.773 -6.760 -100.309 1.00 94.81 446 ARG A O 1
ATOM 3498 N N . ALA A 1 447 ? 49.441 -8.194 -98.616 1.00 92.00 447 ALA A N 1
ATOM 3499 C CA . ALA A 1 447 ? 50.606 -9.027 -98.893 1.00 92.00 447 ALA A CA 1
ATOM 3500 C C . ALA A 1 447 ? 50.464 -9.778 -100.227 1.00 92.00 447 ALA A C 1
ATOM 3502 O O . ALA A 1 447 ? 51.410 -9.797 -101.012 1.00 92.00 447 ALA A O 1
ATOM 3503 N N . GLN A 1 448 ? 49.282 -10.328 -100.525 1.00 91.56 448 GLN A N 1
ATOM 3504 C CA . GLN A 1 448 ? 48.971 -10.948 -101.818 1.00 91.56 448 GLN A CA 1
ATOM 3505 C C . GLN A 1 448 ? 49.064 -9.938 -102.966 1.00 91.56 448 GLN A C 1
ATOM 3507 O O . GLN A 1 448 ? 49.658 -10.238 -104.000 1.00 91.56 448 GLN A O 1
ATOM 3512 N N . LEU A 1 449 ? 48.541 -8.722 -102.776 1.00 92.38 449 LEU A N 1
ATOM 3513 C CA . LEU A 1 449 ? 48.638 -7.645 -103.761 1.00 92.38 449 LEU A CA 1
ATOM 3514 C C . LEU A 1 449 ? 50.100 -7.257 -104.009 1.00 92.38 449 LEU A C 1
ATOM 3516 O O . LEU A 1 449 ? 50.520 -7.185 -105.161 1.00 92.38 449 LEU A O 1
ATOM 3520 N N . LYS A 1 450 ? 50.903 -7.107 -102.950 1.00 94.75 450 LYS A N 1
ATOM 3521 C CA . LYS A 1 450 ? 52.343 -6.834 -103.057 1.00 94.75 450 LYS A CA 1
ATOM 3522 C C . LYS A 1 450 ? 53.097 -7.967 -103.758 1.00 94.75 450 LYS A C 1
ATOM 3524 O O . LYS A 1 450 ? 53.927 -7.696 -104.619 1.00 94.75 450 LYS A O 1
ATOM 3529 N N . ALA A 1 451 ? 52.790 -9.227 -103.447 1.00 91.81 451 ALA A N 1
ATOM 3530 C CA . ALA A 1 451 ? 53.381 -10.380 -104.124 1.00 91.81 451 ALA A CA 1
ATOM 3531 C C . ALA A 1 451 ? 53.039 -10.391 -105.625 1.00 91.81 451 ALA A C 1
ATOM 3533 O O . ALA A 1 451 ? 53.931 -10.555 -106.455 1.00 91.81 451 ALA A O 1
ATOM 3534 N N . ALA A 1 452 ? 51.781 -10.124 -105.987 1.00 90.12 452 ALA A N 1
ATOM 3535 C CA . ALA A 1 452 ? 51.352 -10.006 -107.380 1.00 90.12 452 ALA A CA 1
ATOM 3536 C C . ALA A 1 452 ? 52.008 -8.810 -108.100 1.00 90.12 452 ALA A C 1
ATOM 3538 O O . ALA A 1 452 ? 52.368 -8.897 -109.278 1.00 90.12 452 ALA A O 1
ATOM 3539 N N . GLU A 1 453 ? 52.208 -7.683 -107.413 1.00 91.44 453 GLU A N 1
ATOM 3540 C CA . GLU A 1 453 ? 52.959 -6.538 -107.934 1.00 91.44 453 GLU A CA 1
ATOM 3541 C C . GLU A 1 453 ? 54.438 -6.867 -108.144 1.00 91.44 453 GLU A C 1
ATOM 3543 O O . GLU A 1 453 ? 55.005 -6.517 -109.186 1.00 91.44 453 GLU A O 1
ATOM 3548 N N . ASP A 1 454 ? 55.054 -7.585 -107.207 1.00 90.25 454 ASP A N 1
ATOM 3549 C CA . ASP A 1 454 ? 56.426 -8.064 -107.310 1.00 90.25 454 ASP A CA 1
ATOM 3550 C C . ASP A 1 454 ? 56.570 -9.052 -108.472 1.00 90.25 454 ASP A C 1
ATOM 3552 O O . ASP A 1 454 ? 57.503 -8.916 -109.266 1.00 90.25 454 ASP A O 1
ATOM 3556 N N . GLU A 1 455 ? 55.630 -9.979 -108.657 1.00 88.50 455 GLU A N 1
ATOM 3557 C CA . GLU A 1 455 ? 55.551 -10.861 -109.826 1.00 88.50 455 GLU A CA 1
ATOM 3558 C C . GLU A 1 455 ? 55.378 -10.072 -111.126 1.00 88.50 455 GLU A C 1
ATOM 3560 O O . GLU A 1 455 ? 56.121 -10.294 -112.087 1.00 88.50 455 GLU A O 1
ATOM 3565 N N . ARG A 1 456 ? 54.483 -9.076 -111.162 1.00 86.06 456 ARG A N 1
ATOM 3566 C CA . ARG A 1 456 ? 54.330 -8.162 -112.305 1.00 86.06 456 ARG A CA 1
ATOM 3567 C C . ARG A 1 456 ? 55.631 -7.411 -112.586 1.00 86.06 456 ARG A C 1
ATOM 3569 O O . ARG A 1 456 ? 55.988 -7.211 -113.750 1.00 86.06 456 ARG A O 1
ATOM 3576 N N . SER A 1 457 ? 56.359 -6.992 -111.552 1.00 85.69 457 SER A N 1
ATOM 3577 C CA . SER A 1 457 ? 57.651 -6.314 -111.679 1.00 85.69 457 SER A CA 1
ATOM 3578 C C . SER A 1 457 ? 58.735 -7.261 -112.211 1.00 85.69 457 SER A C 1
ATOM 3580 O O . SER A 1 457 ? 59.481 -6.886 -113.120 1.00 85.69 457 SER A O 1
ATOM 3582 N N . ARG A 1 458 ? 58.780 -8.510 -111.728 1.00 85.56 458 ARG A N 1
ATOM 3583 C CA . ARG A 1 458 ? 59.670 -9.576 -112.209 1.00 85.56 458 ARG A CA 1
ATOM 3584 C C . ARG A 1 458 ? 59.365 -9.909 -113.666 1.00 85.56 458 ARG A C 1
ATOM 3586 O O . ARG A 1 458 ? 60.287 -9.928 -114.474 1.00 85.56 458 ARG A O 1
ATOM 3593 N N . ALA A 1 459 ? 58.095 -10.046 -114.040 1.00 78.25 459 ALA A N 1
ATOM 3594 C CA . ALA A 1 459 ? 57.664 -10.257 -115.419 1.00 78.25 459 ALA A CA 1
ATOM 3595 C C . ALA A 1 459 ? 58.029 -9.071 -116.333 1.00 78.25 459 ALA A C 1
ATOM 3597 O O . ALA A 1 459 ? 58.508 -9.272 -117.450 1.00 78.25 459 ALA A O 1
ATOM 3598 N N . LYS A 1 460 ? 57.883 -7.820 -115.866 1.00 81.88 460 LYS A N 1
ATOM 3599 C CA . LYS A 1 460 ? 58.364 -6.625 -116.588 1.00 81.88 460 LYS A CA 1
ATOM 3600 C C . LYS A 1 460 ? 59.884 -6.655 -116.787 1.00 81.88 460 LYS A C 1
ATOM 3602 O O . LYS A 1 460 ? 60.347 -6.382 -117.896 1.00 81.88 460 LYS A O 1
ATOM 3607 N N . LYS A 1 461 ? 60.653 -7.001 -115.749 1.00 79.94 461 LYS A N 1
ATOM 3608 C CA . LYS A 1 461 ? 62.119 -7.147 -115.814 1.00 79.94 461 LYS A CA 1
ATOM 3609 C C . LYS A 1 461 ? 62.528 -8.273 -116.768 1.00 79.94 461 LYS A C 1
ATOM 3611 O O . LYS A 1 461 ? 63.386 -8.048 -117.613 1.00 79.94 461 LYS A O 1
ATOM 3616 N N . ALA A 1 462 ? 61.868 -9.430 -116.718 1.00 75.62 462 ALA A N 1
ATOM 3617 C CA . ALA A 1 462 ? 62.085 -10.543 -117.641 1.00 75.62 462 ALA A CA 1
ATOM 3618 C C . ALA A 1 462 ? 61.763 -10.156 -119.095 1.00 75.62 462 ALA A C 1
ATOM 3620 O O . ALA A 1 462 ? 62.558 -10.429 -119.988 1.00 75.62 462 ALA A O 1
ATOM 3621 N N . ARG A 1 463 ? 60.671 -9.417 -119.350 1.00 71.44 463 ARG A N 1
ATOM 3622 C CA . ARG A 1 463 ? 60.386 -8.835 -120.678 1.00 71.44 463 ARG A CA 1
ATOM 3623 C C . ARG A 1 463 ? 61.468 -7.846 -121.128 1.00 71.44 463 ARG A C 1
ATOM 3625 O O . ARG A 1 463 ? 61.823 -7.825 -122.304 1.00 71.44 463 ARG A O 1
ATOM 3632 N N . ALA A 1 464 ? 62.008 -7.027 -120.224 1.00 73.44 464 ALA A N 1
ATOM 3633 C CA . ALA A 1 464 ? 63.118 -6.124 -120.534 1.00 73.44 464 ALA A CA 1
ATOM 3634 C C . ALA A 1 464 ? 64.427 -6.885 -120.831 1.00 73.44 464 ALA A C 1
ATOM 3636 O O . ALA A 1 464 ? 65.146 -6.514 -121.757 1.00 73.44 464 ALA A O 1
ATOM 3637 N N . ALA A 1 465 ? 64.703 -7.974 -120.109 1.00 68.81 465 ALA A N 1
ATOM 3638 C CA . ALA A 1 465 ? 65.818 -8.878 -120.383 1.00 68.81 465 ALA A CA 1
ATOM 3639 C C . ALA A 1 465 ? 65.636 -9.625 -121.717 1.00 68.81 465 ALA A C 1
ATOM 3641 O O . ALA A 1 465 ? 66.583 -9.717 -122.489 1.00 68.81 465 ALA A O 1
ATOM 3642 N N . GLY A 1 466 ? 64.414 -10.055 -122.049 1.00 68.81 466 GLY A N 1
ATOM 3643 C CA . GLY A 1 466 ? 64.069 -10.616 -123.358 1.00 68.81 466 GLY A CA 1
ATOM 3644 C C . GLY A 1 466 ? 64.304 -9.629 -124.507 1.00 68.81 466 GLY A C 1
ATOM 3645 O O . GLY A 1 466 ? 64.864 -10.007 -125.530 1.00 68.81 466 GLY A O 1
ATOM 3646 N N . ARG A 1 467 ? 63.991 -8.336 -124.321 1.00 66.62 467 ARG A N 1
ATOM 3647 C CA . ARG A 1 467 ? 64.364 -7.278 -125.284 1.00 66.62 467 ARG A CA 1
ATOM 3648 C C . ARG A 1 467 ? 65.882 -7.124 -125.429 1.00 66.62 467 ARG A C 1
ATOM 3650 O O . ARG A 1 467 ? 66.364 -6.953 -126.545 1.00 66.62 467 ARG A O 1
ATOM 3657 N N . ARG A 1 468 ? 66.637 -7.226 -124.328 1.00 58.75 468 ARG A N 1
ATOM 3658 C CA . ARG A 1 468 ? 68.112 -7.199 -124.352 1.00 58.75 468 ARG A CA 1
ATOM 3659 C C . ARG A 1 468 ? 68.711 -8.430 -125.046 1.00 58.75 468 ARG A C 1
ATOM 3661 O O . ARG A 1 468 ? 69.640 -8.281 -125.831 1.00 58.75 468 ARG A O 1
ATOM 3668 N N . LEU A 1 469 ? 68.158 -9.623 -124.836 1.00 55.84 469 LEU A N 1
ATOM 3669 C CA . LEU A 1 469 ? 68.555 -10.831 -125.569 1.00 55.84 469 LEU A CA 1
ATOM 3670 C C . LEU A 1 469 ? 68.193 -10.742 -127.059 1.00 55.84 469 LEU A C 1
ATOM 3672 O O . LEU A 1 469 ? 69.013 -11.107 -127.896 1.00 55.84 469 LEU A O 1
ATOM 3676 N N . GLY A 1 470 ? 67.045 -10.148 -127.402 1.00 56.84 470 GLY A N 1
ATOM 3677 C CA . GLY A 1 470 ? 66.709 -9.793 -128.784 1.00 56.84 470 GLY A CA 1
ATOM 3678 C C . GLY A 1 470 ? 67.777 -8.900 -129.427 1.00 56.84 470 GLY A C 1
ATOM 3679 O O . GLY A 1 470 ? 68.240 -9.201 -130.524 1.00 56.84 470 GLY A O 1
ATOM 3680 N N . SER A 1 471 ? 68.261 -7.878 -128.708 1.00 54.22 471 SER A N 1
ATOM 3681 C CA . SER A 1 471 ? 69.346 -7.009 -129.194 1.00 54.22 471 SER A CA 1
ATOM 3682 C C . SER A 1 471 ? 70.725 -7.683 -129.265 1.00 54.22 471 SER A C 1
ATOM 3684 O O . SER A 1 471 ? 71.542 -7.283 -130.085 1.00 54.22 471 SER A O 1
ATOM 3686 N N . ILE A 1 472 ? 70.989 -8.718 -128.459 1.00 51.16 472 ILE A N 1
ATOM 3687 C CA . ILE A 1 472 ? 72.269 -9.452 -128.464 1.00 51.16 472 ILE A CA 1
ATOM 3688 C C . ILE A 1 472 ? 72.278 -10.555 -129.540 1.00 51.16 472 ILE A C 1
ATOM 3690 O O . ILE A 1 472 ? 73.323 -10.827 -130.125 1.00 51.16 472 ILE A O 1
ATOM 3694 N N . SER A 1 473 ? 71.120 -11.122 -129.902 1.00 49.78 473 SER A N 1
ATOM 3695 C CA . SER A 1 473 ? 71.004 -12.059 -131.036 1.00 49.78 473 SER A CA 1
ATOM 3696 C C . SER A 1 473 ? 71.163 -11.397 -132.416 1.00 49.78 473 SER A C 1
ATOM 3698 O O . SER A 1 473 ? 71.451 -12.080 -133.394 1.00 49.78 473 SER A O 1
ATOM 3700 N N . ALA A 1 474 ? 71.039 -10.068 -132.499 1.00 48.03 474 ALA A N 1
ATOM 3701 C CA . ALA A 1 474 ? 71.192 -9.306 -133.740 1.00 48.03 474 ALA A CA 1
ATOM 3702 C C . ALA A 1 474 ? 72.641 -8.837 -134.021 1.00 48.03 474 ALA A C 1
ATOM 3704 O O . ALA A 1 474 ? 72.883 -8.201 -135.044 1.00 48.03 474 ALA A O 1
ATOM 3705 N N . GLY A 1 475 ? 73.607 -9.126 -133.135 1.00 49.56 475 GLY A N 1
ATOM 3706 C CA . GLY A 1 475 ? 74.945 -8.510 -133.150 1.00 49.56 475 GLY A CA 1
ATOM 3707 C C . GLY A 1 475 ? 76.139 -9.406 -133.510 1.00 49.56 475 GLY A C 1
ATOM 3708 O O . GLY A 1 475 ? 77.269 -8.927 -133.457 1.00 49.56 475 GLY A O 1
ATOM 3709 N N . SER A 1 476 ? 75.956 -10.684 -133.864 1.00 39.53 476 SER A N 1
ATOM 3710 C CA . SER A 1 476 ? 77.070 -11.602 -134.170 1.00 39.53 476 SER A CA 1
ATOM 3711 C C . SER A 1 476 ? 77.309 -11.812 -135.679 1.00 39.53 476 SER A C 1
ATOM 3713 O O . SER A 1 476 ? 76.950 -12.834 -136.258 1.00 39.53 476 SER A O 1
ATOM 3715 N N . ARG A 1 477 ? 78.011 -10.863 -136.320 1.00 35.91 477 ARG A N 1
ATOM 3716 C CA . ARG A 1 477 ? 78.856 -11.092 -137.518 1.00 35.91 477 ARG A CA 1
ATOM 3717 C C . ARG A 1 477 ? 80.036 -10.099 -137.503 1.00 35.91 477 ARG A C 1
ATOM 3719 O O . ARG A 1 477 ? 79.831 -8.898 -137.428 1.00 35.91 477 ARG A O 1
ATOM 3726 N N . ALA A 1 478 ? 81.246 -10.661 -137.484 1.00 29.59 478 ALA A N 1
ATOM 3727 C CA . ALA A 1 478 ? 82.586 -10.102 -137.201 1.00 29.59 478 ALA A CA 1
ATOM 3728 C C . ALA A 1 478 ? 83.151 -9.160 -138.320 1.00 29.59 478 ALA A C 1
ATOM 3730 O O . ALA A 1 478 ? 82.370 -8.869 -139.226 1.00 29.59 478 ALA A O 1
ATOM 3731 N N . PRO A 1 479 ? 84.461 -8.748 -138.395 1.00 45.59 479 PRO A N 1
ATOM 3732 C CA . PRO A 1 479 ? 85.651 -9.063 -137.568 1.00 45.59 479 PRO A CA 1
ATOM 3733 C C . PRO A 1 479 ? 86.711 -7.929 -137.330 1.00 45.59 479 PRO A C 1
ATOM 3735 O O . PRO A 1 479 ? 86.593 -6.789 -137.761 1.00 45.59 479 PRO A O 1
ATOM 3738 N N . SER A 1 480 ? 87.770 -8.334 -136.613 1.00 35.00 480 SER A N 1
ATOM 3739 C CA . SER A 1 480 ? 89.074 -7.744 -136.225 1.00 35.00 480 SER A CA 1
ATOM 3740 C C . SER A 1 480 ? 89.831 -6.752 -137.137 1.00 35.00 480 SER A C 1
ATOM 3742 O O . SER A 1 480 ? 89.867 -6.940 -138.353 1.00 35.00 480 SER A O 1
ATOM 3744 N N . ARG A 1 481 ? 90.677 -5.890 -136.522 1.00 32.16 481 ARG A N 1
ATOM 3745 C CA . ARG A 1 481 ? 92.033 -5.568 -137.040 1.00 32.16 481 ARG A CA 1
ATOM 3746 C C . ARG A 1 481 ? 93.055 -5.105 -135.970 1.00 32.16 481 ARG A C 1
ATOM 3748 O O . ARG A 1 481 ? 92.786 -4.214 -135.175 1.00 32.16 481 ARG A O 1
ATOM 3755 N N . THR A 1 482 ? 94.222 -5.748 -136.018 1.00 33.97 482 THR A N 1
ATOM 3756 C CA . THR A 1 482 ? 95.567 -5.547 -135.407 1.00 33.97 482 THR A CA 1
ATOM 3757 C C . THR A 1 482 ? 96.269 -4.254 -135.893 1.00 33.97 482 THR A C 1
ATOM 3759 O O . THR A 1 482 ? 95.834 -3.726 -136.914 1.00 33.97 482 THR A O 1
ATOM 3762 N N . GLY A 1 483 ? 97.350 -3.657 -135.342 1.00 32.06 483 GLY A N 1
ATOM 3763 C CA . GLY A 1 483 ? 98.408 -3.887 -134.310 1.00 32.06 483 GLY A CA 1
ATOM 3764 C C . GLY A 1 483 ? 99.247 -2.563 -134.185 1.00 32.06 483 GLY A C 1
ATOM 3765 O O . GLY A 1 483 ? 98.669 -1.545 -134.573 1.00 32.06 483 GLY A O 1
ATOM 3766 N N . PRO A 1 484 ? 100.557 -2.464 -133.800 1.00 45.50 484 PRO A N 1
ATOM 3767 C CA . PRO A 1 484 ? 101.520 -3.349 -133.092 1.00 45.50 484 PRO A CA 1
ATOM 3768 C C . PRO A 1 484 ? 102.290 -2.663 -131.888 1.00 45.50 484 PRO A C 1
ATOM 3770 O O . PRO A 1 484 ? 102.094 -1.475 -131.640 1.00 45.50 484 PRO A O 1
ATOM 3773 N N . PRO A 1 485 ? 103.174 -3.367 -131.129 1.00 51.09 485 PRO A N 1
ATOM 3774 C CA . PRO A 1 485 ? 104.131 -2.818 -130.125 1.00 51.09 485 PRO A CA 1
ATOM 3775 C C . PRO A 1 485 ? 105.555 -2.671 -130.751 1.00 51.09 485 PRO A C 1
ATOM 3777 O O . PRO A 1 485 ? 105.632 -2.861 -131.966 1.00 51.09 485 PRO A O 1
ATOM 3780 N N . PRO A 1 486 ? 106.711 -2.441 -130.064 1.00 46.41 486 PRO A N 1
ATOM 3781 C CA . PRO A 1 486 ? 107.053 -2.090 -128.666 1.00 46.41 486 PRO A CA 1
ATOM 3782 C C . PRO A 1 486 ? 108.072 -0.905 -128.548 1.00 46.41 486 PRO A C 1
ATOM 3784 O O . PRO A 1 486 ? 108.601 -0.427 -129.544 1.00 46.41 486 PRO A O 1
ATOM 3787 N N . SER A 1 487 ? 108.424 -0.446 -127.338 1.00 38.47 487 SER A N 1
ATOM 3788 C CA . SER A 1 487 ? 109.837 -0.245 -126.911 1.00 38.47 487 SER A CA 1
ATOM 3789 C C . SER A 1 487 ? 109.940 0.431 -125.538 1.00 38.47 487 SER A C 1
ATOM 3791 O O . SER A 1 487 ? 109.284 1.423 -125.227 1.00 38.47 487 SER A O 1
ATOM 3793 N N . GLN A 1 488 ? 110.776 -0.165 -124.694 1.00 49.78 488 GLN A N 1
ATOM 3794 C CA . GLN A 1 488 ? 111.127 0.277 -123.353 1.00 49.78 488 GLN A CA 1
ATOM 3795 C C . GLN A 1 488 ? 112.244 1.324 -123.457 1.00 49.78 488 GLN A C 1
ATOM 3797 O O . GLN A 1 488 ? 113.347 0.964 -123.849 1.00 49.78 488 GLN A O 1
ATOM 3802 N N . ALA A 1 489 ? 111.970 2.591 -123.121 1.00 46.16 489 ALA A N 1
ATOM 3803 C CA . ALA A 1 489 ? 113.010 3.598 -122.829 1.00 46.16 489 ALA A CA 1
ATOM 3804 C C . ALA A 1 489 ? 112.502 4.905 -122.169 1.00 46.16 489 ALA A C 1
ATOM 3806 O O . ALA A 1 489 ? 113.237 5.888 -122.136 1.00 46.16 489 ALA A O 1
ATOM 3807 N N . LEU A 1 490 ? 111.267 4.986 -121.651 1.00 43.19 490 LEU A N 1
ATOM 3808 C CA . LEU A 1 490 ? 110.723 6.258 -121.133 1.00 43.19 490 LEU A CA 1
ATOM 3809 C C . LEU A 1 490 ? 109.931 6.110 -119.824 1.00 43.19 490 LEU A C 1
ATOM 3811 O O . LEU A 1 490 ? 108.895 6.740 -119.631 1.00 43.19 490 LEU A O 1
ATOM 3815 N N . THR A 1 491 ? 110.448 5.316 -118.886 1.00 56.44 491 THR A N 1
ATOM 3816 C CA . THR A 1 491 ? 109.860 5.143 -117.543 1.00 56.44 491 THR A CA 1
ATOM 3817 C C . THR A 1 491 ? 110.443 6.070 -116.467 1.00 56.44 491 THR A C 1
ATOM 3819 O O . THR A 1 491 ? 110.115 5.913 -115.298 1.00 56.44 491 THR A O 1
ATOM 3822 N N . GLU A 1 492 ? 111.253 7.077 -116.815 1.00 51.28 492 GLU A N 1
ATOM 3823 C CA . GLU A 1 492 ? 111.866 7.976 -115.811 1.00 51.28 492 GLU A CA 1
ATOM 3824 C C . GLU A 1 492 ? 111.544 9.469 -115.988 1.00 51.28 492 GLU A C 1
ATOM 3826 O O . GLU A 1 492 ? 111.945 10.296 -115.168 1.00 51.28 492 GLU A O 1
ATOM 3831 N N . ARG A 1 493 ? 110.738 9.844 -116.992 1.00 48.34 493 ARG A N 1
ATOM 3832 C CA . ARG A 1 493 ? 110.337 11.249 -117.215 1.00 48.34 493 ARG A CA 1
ATOM 3833 C C . ARG A 1 493 ? 108.904 11.583 -116.775 1.00 48.34 493 ARG A C 1
ATOM 3835 O O . ARG A 1 493 ? 108.586 12.759 -116.635 1.00 48.34 493 ARG A O 1
ATOM 3842 N N . LEU A 1 494 ? 108.076 10.577 -116.469 1.00 54.38 494 LEU A N 1
ATOM 3843 C CA . LEU A 1 494 ? 106.678 10.754 -116.039 1.00 54.38 494 LEU A CA 1
ATOM 3844 C C . LEU A 1 494 ? 106.467 10.788 -114.509 1.00 54.38 494 LEU A C 1
ATOM 3846 O O . LEU A 1 494 ? 105.379 11.121 -114.066 1.00 54.38 494 LEU A O 1
ATOM 3850 N N . LEU A 1 495 ? 107.499 10.561 -113.681 1.00 56.56 495 LEU A N 1
ATOM 3851 C CA . LEU A 1 495 ? 107.387 10.595 -112.205 1.00 56.56 495 LEU A CA 1
ATOM 3852 C C . LEU A 1 495 ? 107.917 11.879 -111.533 1.00 56.56 495 LEU A C 1
ATOM 3854 O O . LEU A 1 495 ? 108.064 11.932 -110.311 1.00 56.56 495 LEU A O 1
ATOM 3858 N N . ARG A 1 496 ? 108.190 12.942 -112.302 1.00 52.56 496 ARG A N 1
ATOM 3859 C CA . ARG A 1 496 ? 108.631 14.245 -111.759 1.00 52.56 496 ARG A CA 1
ATOM 3860 C C . ARG A 1 496 ? 107.585 15.363 -111.900 1.00 52.56 496 ARG A C 1
ATOM 3862 O O . ARG A 1 496 ? 107.735 16.397 -111.258 1.00 52.56 496 ARG A O 1
ATOM 3869 N N . VAL A 1 497 ? 106.504 15.137 -112.652 1.00 54.06 497 VAL A N 1
ATOM 3870 C CA . VAL A 1 497 ? 105.409 16.111 -112.840 1.00 54.06 497 VAL A CA 1
ATOM 3871 C C . VAL A 1 497 ? 104.277 15.920 -111.812 1.00 54.06 497 VAL A C 1
ATOM 3873 O O . VAL A 1 497 ? 103.724 16.910 -111.342 1.00 54.06 497 VAL A O 1
ATOM 3876 N N . ASP A 1 498 ? 104.056 14.706 -111.297 1.00 50.31 498 ASP A N 1
ATOM 3877 C CA . ASP A 1 498 ? 103.017 14.434 -110.280 1.00 50.31 498 ASP A CA 1
ATOM 3878 C C . ASP A 1 498 ? 103.414 14.789 -108.830 1.00 50.31 498 ASP A C 1
ATOM 3880 O O . ASP A 1 498 ? 102.600 14.706 -107.912 1.00 50.31 498 ASP A O 1
ATOM 3884 N N . ARG A 1 499 ? 104.658 15.233 -108.589 1.00 50.41 499 ARG A N 1
ATOM 3885 C CA . ARG A 1 499 ? 105.108 15.721 -107.264 1.00 50.41 499 ARG A CA 1
ATOM 3886 C C . ARG A 1 499 ? 105.098 17.247 -107.121 1.00 50.41 499 ARG A C 1
ATOM 3888 O O . ARG A 1 499 ? 105.326 17.741 -106.018 1.00 50.41 499 ARG A O 1
ATOM 3895 N N . LEU A 1 500 ? 104.799 17.990 -108.191 1.00 48.03 500 LEU A N 1
ATOM 3896 C CA . LEU A 1 500 ? 104.695 19.457 -108.173 1.00 48.03 500 LEU A CA 1
ATOM 3897 C C . LEU A 1 500 ? 103.245 19.975 -108.252 1.00 48.03 500 LEU A C 1
ATOM 3899 O O . LEU A 1 500 ? 103.020 21.147 -107.974 1.00 48.03 500 LEU A O 1
ATOM 3903 N N . SER A 1 501 ? 102.254 19.111 -108.502 1.00 50.69 501 SER A N 1
ATOM 3904 C CA . SER A 1 501 ? 100.817 19.444 -108.452 1.00 50.69 501 SER A CA 1
ATOM 3905 C C . SER A 1 501 ? 100.148 19.167 -107.092 1.00 50.69 501 SER A C 1
ATOM 3907 O O . SER A 1 501 ? 99.041 19.634 -106.845 1.00 50.69 501 SER A O 1
ATOM 3909 N N . ALA A 1 502 ? 100.827 18.478 -106.164 1.00 51.72 502 ALA A N 1
ATOM 3910 C CA . ALA A 1 502 ? 100.305 18.155 -104.826 1.00 51.72 502 ALA A CA 1
ATOM 3911 C C . ALA A 1 502 ? 100.691 19.167 -103.717 1.00 51.72 502 ALA A C 1
ATOM 3913 O O . ALA A 1 502 ? 100.280 19.010 -102.568 1.00 51.72 502 ALA A O 1
ATOM 3914 N N . LYS A 1 503 ? 101.471 20.216 -104.031 1.00 45.81 503 LYS A N 1
ATOM 3915 C CA . LYS A 1 503 ? 101.867 21.279 -103.076 1.00 45.81 503 LYS A CA 1
ATOM 3916 C C . LYS A 1 503 ? 101.245 22.657 -103.342 1.00 45.81 503 LYS A C 1
ATOM 3918 O O . LYS A 1 503 ? 101.401 23.537 -102.504 1.00 45.81 503 LYS A O 1
ATOM 3923 N N . SER A 1 504 ? 100.480 22.832 -104.420 1.00 49.03 504 SER A N 1
ATOM 3924 C CA . SER A 1 504 ? 99.728 24.066 -104.710 1.00 49.03 504 SER A CA 1
ATOM 3925 C C . SER A 1 504 ? 98.271 24.052 -104.213 1.00 49.03 504 SER A C 1
ATOM 3927 O O . SER A 1 504 ? 97.655 25.105 -104.153 1.00 49.03 504 SER A O 1
ATOM 3929 N N . ALA A 1 505 ? 97.730 22.911 -103.760 1.00 50.97 505 ALA A N 1
ATOM 3930 C CA . ALA A 1 505 ? 96.353 22.808 -103.243 1.00 50.97 505 ALA A CA 1
ATOM 3931 C C . ALA A 1 505 ? 96.201 23.041 -101.719 1.00 50.97 505 ALA A C 1
ATOM 3933 O O . ALA A 1 505 ? 95.085 23.062 -101.211 1.00 50.97 505 ALA A O 1
ATOM 3934 N N . ASN A 1 506 ? 97.299 23.224 -100.971 1.00 53.69 506 ASN A N 1
ATOM 3935 C CA . ASN A 1 506 ? 97.275 23.361 -99.502 1.00 53.69 506 ASN A CA 1
ATOM 3936 C C . ASN A 1 506 ? 97.584 24.778 -98.976 1.00 53.69 506 ASN A C 1
ATOM 3938 O O . ASN A 1 506 ? 97.715 24.957 -97.765 1.00 53.69 506 ASN A O 1
ATOM 3942 N N . LEU A 1 507 ? 97.677 25.793 -99.846 1.00 52.53 507 LEU A N 1
ATOM 3943 C CA . LEU A 1 507 ? 97.973 27.182 -99.447 1.00 52.53 507 LEU A CA 1
ATOM 3944 C C . LEU A 1 507 ? 97.058 28.249 -100.085 1.00 52.53 507 LEU A C 1
ATOM 3946 O O . LEU A 1 507 ? 97.419 29.417 -100.104 1.00 52.53 507 LEU A O 1
ATOM 3950 N N . GLU A 1 508 ? 95.840 27.885 -100.502 1.00 49.88 508 GLU A N 1
ATOM 3951 C CA . GLU A 1 508 ? 94.774 28.837 -100.897 1.00 49.88 508 GLU A CA 1
ATOM 3952 C C . GLU A 1 508 ? 93.426 28.545 -100.192 1.00 49.88 508 GLU A C 1
ATOM 3954 O O . GLU A 1 508 ? 92.350 28.848 -100.691 1.00 49.88 508 GLU A O 1
ATOM 3959 N N . GLY A 1 509 ? 93.473 27.959 -98.986 1.00 51.75 509 GLY A N 1
ATOM 3960 C CA . GLY A 1 509 ? 92.300 27.622 -98.156 1.00 51.75 509 GLY A CA 1
ATOM 3961 C C . GLY A 1 509 ? 92.197 28.388 -96.829 1.00 51.75 509 GLY A C 1
ATOM 3962 O O . GLY A 1 509 ? 91.527 27.935 -95.903 1.00 51.75 509 GLY A O 1
ATOM 3963 N N . LYS A 1 510 ? 92.900 29.518 -96.683 1.00 56.59 510 LYS A N 1
ATOM 3964 C CA . LYS A 1 510 ? 92.872 30.363 -95.472 1.00 56.59 510 LYS A CA 1
ATOM 3965 C C . LYS A 1 510 ? 92.796 31.854 -95.829 1.00 56.59 510 LYS A C 1
ATOM 3967 O O . LYS A 1 510 ? 93.733 32.599 -95.565 1.00 56.59 510 LYS A O 1
ATOM 3972 N N . PRO A 1 511 ? 91.693 32.273 -96.465 1.00 49.75 511 PRO A N 1
ATOM 3973 C CA . PRO A 1 511 ? 91.009 33.485 -96.001 1.00 49.75 511 PRO A CA 1
ATOM 3974 C C . PRO A 1 511 ? 89.494 33.308 -95.754 1.00 49.75 511 PRO A C 1
ATOM 3976 O O . PRO A 1 511 ? 88.855 34.239 -95.297 1.00 49.75 511 PRO A O 1
ATOM 3979 N N . GLY A 1 512 ? 88.904 32.119 -95.956 1.00 53.97 512 GLY A N 1
ATOM 3980 C CA . GLY A 1 512 ? 87.474 31.860 -95.668 1.00 53.97 512 GLY A CA 1
ATOM 3981 C C . GLY A 1 512 ? 87.162 31.318 -94.261 1.00 53.97 512 GLY A C 1
ATOM 3982 O O . GLY A 1 512 ? 86.028 31.386 -93.794 1.00 53.97 512 GLY A O 1
ATOM 3983 N N . ALA A 1 513 ? 88.163 30.794 -93.546 1.00 56.75 513 ALA A N 1
ATOM 3984 C CA . ALA A 1 513 ? 87.983 30.196 -92.215 1.00 56.75 513 ALA A CA 1
ATOM 3985 C C . ALA A 1 513 ? 88.038 31.213 -91.054 1.00 56.75 513 ALA A C 1
ATOM 3987 O O . ALA A 1 513 ? 87.719 30.861 -89.917 1.00 56.75 513 ALA A O 1
ATOM 3988 N N . ILE A 1 514 ? 88.449 32.456 -91.330 1.00 57.03 514 ILE A N 1
ATOM 3989 C CA . ILE A 1 514 ? 88.483 33.552 -90.349 1.00 57.03 514 ILE A CA 1
ATOM 3990 C C . ILE A 1 514 ? 87.246 34.452 -90.523 1.00 57.03 514 ILE A C 1
ATOM 3992 O O . ILE A 1 514 ? 86.629 34.811 -89.523 1.00 57.03 514 ILE A O 1
ATOM 3996 N N . ASP A 1 515 ? 86.760 34.659 -91.752 1.00 51.69 515 ASP A N 1
ATOM 3997 C CA . ASP A 1 515 ? 85.523 35.419 -92.001 1.00 51.69 515 ASP A CA 1
ATOM 3998 C C . ASP A 1 515 ? 84.236 34.644 -91.662 1.00 51.69 515 ASP A C 1
ATOM 4000 O O . ASP A 1 515 ? 83.275 35.238 -91.177 1.00 51.69 515 ASP A O 1
ATOM 4004 N N . ALA A 1 516 ? 84.226 33.305 -91.735 1.00 58.50 516 ALA A N 1
ATOM 4005 C CA . ALA A 1 516 ? 83.137 32.493 -91.166 1.00 58.50 516 ALA A CA 1
ATOM 4006 C C . ALA A 1 516 ? 83.122 32.476 -89.619 1.00 58.50 516 ALA A C 1
ATOM 4008 O O . ALA A 1 516 ? 82.133 32.066 -89.016 1.00 58.50 516 ALA A O 1
ATOM 4009 N N . ARG A 1 517 ? 84.205 32.925 -88.963 1.00 55.09 517 ARG A N 1
ATOM 4010 C CA . ARG A 1 517 ? 84.271 33.114 -87.501 1.00 55.09 517 ARG A CA 1
ATOM 4011 C C . ARG A 1 517 ? 83.940 34.545 -87.068 1.00 55.09 517 ARG A C 1
ATOM 4013 O O . ARG A 1 517 ? 83.600 34.744 -85.906 1.00 55.09 517 ARG A O 1
ATOM 4020 N N . LEU A 1 518 ? 84.013 35.521 -87.978 1.00 50.84 518 LEU A N 1
ATOM 4021 C CA . LEU A 1 518 ? 83.697 36.931 -87.713 1.00 50.84 518 LEU A CA 1
ATOM 4022 C C . LEU A 1 518 ? 82.325 37.370 -88.260 1.00 50.84 518 LEU A C 1
ATOM 4024 O O . LEU A 1 518 ? 81.809 38.393 -87.823 1.00 50.84 518 LEU A O 1
ATOM 4028 N N . SER A 1 519 ? 81.677 36.576 -89.122 1.00 51.69 519 SER A N 1
ATOM 4029 C CA . SER A 1 519 ? 80.302 36.820 -89.602 1.00 51.69 519 SER A CA 1
ATOM 4030 C C . SER A 1 519 ? 79.205 36.106 -88.788 1.00 51.69 519 SER A C 1
ATOM 4032 O O . SER A 1 519 ? 78.066 35.974 -89.226 1.00 51.69 519 SER A O 1
ATOM 4034 N N . THR A 1 520 ? 79.507 35.690 -87.554 1.00 50.69 520 THR A N 1
ATOM 4035 C CA . THR A 1 520 ? 78.488 35.378 -86.534 1.00 50.69 520 THR A CA 1
ATOM 4036 C C . THR A 1 520 ? 78.529 36.409 -85.398 1.00 50.69 520 THR A C 1
ATOM 4038 O O . THR A 1 520 ? 79.006 36.089 -84.306 1.00 50.69 520 THR A O 1
ATOM 4041 N N . PRO A 1 521 ? 78.004 37.636 -85.583 1.00 46.03 521 PRO A N 1
ATOM 4042 C CA . PRO A 1 521 ? 77.843 38.619 -84.508 1.00 46.03 521 PRO A CA 1
ATOM 4043 C C . PRO A 1 521 ? 76.645 38.289 -83.586 1.00 46.03 521 PRO A C 1
ATOM 4045 O O . PRO A 1 521 ? 75.937 39.178 -83.128 1.00 46.03 521 PRO A O 1
ATOM 4048 N N . ALA A 1 522 ? 76.416 37.003 -83.291 1.00 48.00 522 ALA A N 1
ATOM 4049 C CA . ALA A 1 522 ? 75.361 36.517 -82.392 1.00 48.00 522 ALA A CA 1
ATOM 4050 C C . ALA A 1 522 ? 75.896 35.650 -81.230 1.00 48.00 522 ALA A C 1
ATOM 4052 O O . ALA A 1 522 ? 75.117 35.068 -80.482 1.00 48.00 522 ALA A O 1
ATOM 4053 N N . LEU A 1 523 ? 77.222 35.565 -81.050 1.00 49.56 523 LEU A N 1
ATOM 4054 C CA . LEU A 1 523 ? 77.864 34.725 -80.026 1.00 49.56 523 LEU A CA 1
ATOM 4055 C C . LEU A 1 523 ? 78.745 35.524 -79.044 1.00 49.56 523 LEU A C 1
ATOM 4057 O O . LEU A 1 523 ? 79.788 35.043 -78.612 1.00 49.56 523 LEU A O 1
ATOM 4061 N N . ALA A 1 524 ? 78.315 36.731 -78.656 1.00 45.03 524 ALA A N 1
ATOM 4062 C CA . ALA A 1 524 ? 78.879 37.465 -77.511 1.00 45.03 524 ALA A CA 1
ATOM 4063 C C . ALA A 1 524 ? 78.049 37.311 -76.213 1.00 45.03 524 ALA A C 1
ATOM 4065 O O . ALA A 1 524 ? 78.520 37.672 -75.141 1.00 45.03 524 ALA A O 1
ATOM 4066 N N . HIS A 1 525 ? 76.861 36.689 -76.274 1.00 45.28 525 HIS A N 1
ATOM 4067 C CA . HIS A 1 525 ? 76.069 36.299 -75.091 1.00 45.28 525 HIS A CA 1
ATOM 4068 C C . HIS A 1 525 ? 76.189 34.808 -74.713 1.00 45.28 525 HIS A C 1
ATOM 4070 O O . HIS A 1 525 ? 75.576 34.347 -73.755 1.00 45.28 525 HIS A O 1
ATOM 4076 N N . THR A 1 526 ? 77.007 34.028 -75.421 1.00 49.31 526 THR A N 1
ATOM 4077 C CA . THR A 1 526 ? 77.021 32.556 -75.328 1.00 49.31 526 THR A CA 1
ATOM 4078 C C . THR A 1 526 ? 78.349 31.986 -74.826 1.00 49.31 526 THR A C 1
ATOM 4080 O O . THR A 1 526 ? 78.804 30.948 -75.302 1.00 49.31 526 THR A O 1
ATOM 4083 N N . ALA A 1 527 ? 78.975 32.626 -73.837 1.00 44.19 527 ALA A N 1
ATOM 4084 C CA . ALA A 1 527 ? 79.997 31.968 -73.013 1.00 44.19 527 ALA A CA 1
ATOM 4085 C C . ALA A 1 527 ? 79.367 31.122 -71.882 1.00 44.19 527 ALA A C 1
ATOM 4087 O O . ALA A 1 527 ? 79.959 30.139 -71.450 1.00 44.19 527 ALA A O 1
ATOM 4088 N N . ALA A 1 528 ? 78.123 31.420 -71.479 1.00 45.34 528 ALA A N 1
ATOM 4089 C CA . ALA A 1 528 ? 77.374 30.645 -70.482 1.00 45.34 528 ALA A CA 1
ATOM 4090 C C . ALA A 1 528 ? 76.657 29.403 -71.061 1.00 45.34 528 ALA A C 1
ATOM 4092 O O . ALA A 1 528 ? 76.229 28.527 -70.318 1.00 45.34 528 ALA A O 1
ATOM 4093 N N . SER A 1 529 ? 76.547 29.283 -72.391 1.00 46.81 529 SER A N 1
ATOM 4094 C CA . SER A 1 529 ? 75.747 28.227 -73.039 1.00 46.81 529 SER A CA 1
ATOM 4095 C C . SER A 1 529 ? 76.494 26.905 -73.290 1.00 46.81 529 SER A C 1
ATOM 4097 O O . SER A 1 529 ? 75.948 26.015 -73.940 1.00 46.81 529 SER A O 1
ATOM 4099 N N . ARG A 1 530 ? 77.731 26.744 -72.799 1.00 49.62 530 ARG A N 1
ATOM 4100 C CA . ARG A 1 530 ? 78.487 25.478 -72.913 1.00 49.62 530 ARG A CA 1
ATOM 4101 C C . ARG A 1 530 ? 78.235 24.491 -71.768 1.00 49.62 530 ARG A C 1
ATOM 4103 O O . ARG A 1 530 ? 78.777 23.394 -71.817 1.00 49.62 530 ARG A O 1
ATOM 4110 N N . LEU A 1 531 ? 77.414 24.849 -70.777 1.00 55.84 531 LEU A N 1
ATOM 4111 C CA . LEU A 1 531 ? 77.100 23.967 -69.644 1.00 55.84 531 LEU A CA 1
ATOM 4112 C C . LEU A 1 531 ? 75.715 23.299 -69.706 1.00 55.84 531 LEU A C 1
ATOM 4114 O O . LEU A 1 531 ? 75.489 22.365 -68.951 1.00 55.84 531 LEU A O 1
ATOM 4118 N N . ALA A 1 532 ? 74.827 23.681 -70.629 1.00 53.34 532 ALA A N 1
ATOM 4119 C CA . ALA A 1 532 ? 73.647 22.899 -71.030 1.00 53.34 532 ALA A CA 1
ATOM 4120 C C . ALA A 1 532 ? 72.946 23.584 -72.223 1.00 53.34 532 ALA A C 1
ATOM 4122 O O . ALA A 1 532 ? 72.954 24.817 -72.290 1.00 53.34 532 ALA A O 1
ATOM 4123 N N . PRO A 1 533 ? 72.315 22.845 -73.159 1.00 64.06 533 PRO A N 1
ATOM 4124 C CA . PRO A 1 533 ? 71.533 23.455 -74.233 1.00 64.06 533 PRO A CA 1
ATOM 4125 C C . PRO A 1 533 ? 70.343 24.254 -73.658 1.00 64.06 533 PRO A C 1
ATOM 4127 O O . PRO A 1 533 ? 69.745 23.824 -72.669 1.00 64.06 533 PRO A O 1
ATOM 4130 N N . PRO A 1 534 ? 69.932 25.379 -74.277 1.00 59.66 534 PRO A N 1
ATOM 4131 C CA . PRO A 1 534 ? 68.847 26.233 -73.774 1.00 59.66 534 PRO A CA 1
ATOM 4132 C C . PRO A 1 534 ? 67.507 25.495 -73.616 1.00 59.66 534 PRO A C 1
ATOM 4134 O O . PRO A 1 534 ? 66.699 25.857 -72.765 1.00 59.66 534 PRO A O 1
ATOM 4137 N N . CYS A 1 535 ? 67.290 24.413 -74.371 1.00 60.62 535 CYS A N 1
ATOM 4138 C CA . CYS A 1 535 ? 66.127 23.542 -74.195 1.00 60.62 535 CYS A CA 1
ATOM 4139 C C . CYS A 1 535 ? 66.171 22.747 -72.878 1.00 60.62 535 CYS A C 1
ATOM 4141 O O . CYS A 1 535 ? 65.137 22.596 -72.239 1.00 60.62 535 CYS A O 1
ATOM 4143 N N . ALA A 1 536 ? 67.343 22.290 -72.423 1.00 62.53 536 ALA A N 1
ATOM 4144 C CA . ALA A 1 536 ? 67.472 21.559 -71.160 1.00 62.53 536 ALA A CA 1
ATOM 4145 C C . ALA A 1 536 ? 67.274 22.479 -69.948 1.00 62.53 536 ALA A C 1
ATOM 4147 O O . ALA A 1 536 ? 66.586 22.104 -69.004 1.00 62.53 536 ALA A O 1
ATOM 4148 N N . LEU A 1 537 ? 67.804 23.706 -69.996 1.00 69.81 537 LEU A N 1
ATOM 4149 C CA . LEU A 1 537 ? 67.555 24.700 -68.948 1.00 69.81 537 LEU A CA 1
ATOM 4150 C C . LEU A 1 537 ? 66.085 25.118 -68.905 1.00 69.81 537 LEU A C 1
ATOM 4152 O O . LEU A 1 537 ? 65.527 25.203 -67.817 1.00 69.81 537 LEU A O 1
ATOM 4156 N N . ARG A 1 538 ? 65.432 25.305 -70.060 1.00 74.69 538 ARG A N 1
ATOM 4157 C CA . ARG A 1 538 ? 63.994 25.595 -70.098 1.00 74.69 538 ARG A CA 1
ATOM 4158 C C . ARG A 1 538 ? 63.166 24.439 -69.533 1.00 74.69 538 ARG A C 1
ATOM 4160 O O . ARG A 1 538 ? 62.386 24.670 -68.624 1.00 74.69 538 ARG A O 1
ATOM 4167 N N . HIS A 1 539 ? 63.432 23.195 -69.938 1.00 75.69 539 HIS A N 1
ATOM 4168 C CA . HIS A 1 539 ? 62.763 22.026 -69.357 1.00 75.69 539 HIS A CA 1
ATOM 4169 C C . HIS A 1 539 ? 62.985 21.881 -67.845 1.00 75.69 539 HIS A C 1
ATOM 4171 O O . HIS A 1 539 ? 62.064 21.484 -67.137 1.00 75.69 539 HIS A O 1
ATOM 4177 N N . LEU A 1 540 ? 64.181 22.191 -67.335 1.00 76.06 540 LEU A N 1
ATOM 4178 C CA . LEU A 1 540 ? 64.448 22.181 -65.895 1.00 76.06 540 LEU A CA 1
ATOM 4179 C C . LEU A 1 540 ? 63.725 23.317 -65.170 1.00 76.06 540 LEU A C 1
ATOM 4181 O O . LEU A 1 540 ? 63.229 23.100 -64.070 1.00 76.06 540 LEU A O 1
ATOM 4185 N N . VAL A 1 541 ? 63.646 24.510 -65.761 1.00 79.12 541 VAL A N 1
ATOM 4186 C CA . VAL A 1 541 ? 62.905 25.647 -65.194 1.00 79.12 541 VAL A CA 1
ATOM 4187 C C . VAL A 1 541 ? 61.407 25.355 -65.173 1.00 79.12 541 VAL A C 1
ATOM 4189 O O . VAL A 1 541 ? 60.791 25.537 -64.128 1.00 79.12 541 VAL A O 1
ATOM 4192 N N . ASP A 1 542 ? 60.848 24.823 -66.259 1.00 79.44 542 ASP A N 1
ATOM 4193 C CA . ASP A 1 542 ? 59.425 24.490 -66.367 1.00 79.44 542 ASP A CA 1
ATOM 4194 C C . ASP A 1 542 ? 59.046 23.361 -65.395 1.00 79.44 542 ASP A C 1
ATOM 4196 O O . ASP A 1 542 ? 58.053 23.463 -64.678 1.00 79.44 542 ASP A O 1
ATOM 4200 N N . LYS A 1 543 ? 59.877 22.313 -65.280 1.00 77.25 543 LYS A N 1
ATOM 4201 C CA . LYS A 1 543 ? 59.653 21.226 -64.312 1.00 77.25 543 LYS A CA 1
ATOM 4202 C C . LYS A 1 543 ? 59.856 21.679 -62.871 1.00 77.25 543 LYS A C 1
ATOM 4204 O O . LYS A 1 543 ? 59.063 21.310 -62.018 1.00 77.25 543 LYS A O 1
ATOM 4209 N N . ASN A 1 544 ? 60.866 22.500 -62.580 1.00 78.62 544 ASN A N 1
ATOM 4210 C CA . ASN A 1 544 ? 61.035 23.069 -61.241 1.00 78.62 544 ASN A CA 1
ATOM 4211 C C . ASN A 1 544 ? 59.895 24.028 -60.884 1.00 78.62 544 ASN A C 1
ATOM 4213 O O . ASN A 1 544 ? 59.522 24.103 -59.719 1.00 78.62 544 ASN A O 1
ATOM 4217 N N . ALA A 1 545 ? 59.333 24.751 -61.855 1.00 78.69 545 ALA A N 1
ATOM 4218 C CA . ALA A 1 545 ? 58.140 25.562 -61.651 1.00 78.69 545 ALA A CA 1
ATOM 4219 C C . ALA A 1 545 ? 56.912 24.682 -61.371 1.00 78.69 545 ALA A C 1
ATOM 4221 O O . ALA A 1 545 ? 56.181 24.973 -60.431 1.00 78.69 545 ALA A O 1
ATOM 4222 N N . ALA A 1 546 ? 56.738 23.576 -62.101 1.00 75.38 546 ALA A N 1
ATOM 4223 C CA . ALA A 1 546 ? 55.672 22.603 -61.859 1.00 75.38 546 ALA A CA 1
ATOM 4224 C C . ALA A 1 546 ? 55.805 21.909 -60.491 1.00 75.38 546 ALA A C 1
ATOM 4226 O O . ALA A 1 546 ? 54.838 21.870 -59.740 1.00 75.38 546 ALA A O 1
ATOM 4227 N N . TYR A 1 547 ? 57.004 21.454 -60.107 1.00 71.56 547 TYR A N 1
ATOM 4228 C CA . TYR A 1 547 ? 57.258 20.891 -58.773 1.00 71.56 547 TYR A CA 1
ATOM 4229 C C . TYR A 1 547 ? 57.024 21.918 -57.664 1.00 71.56 547 TYR A C 1
ATOM 4231 O O . TYR A 1 547 ? 56.422 21.596 -56.646 1.00 71.56 547 TYR A O 1
ATOM 4239 N N . LYS A 1 548 ? 57.454 23.171 -57.857 1.00 76.19 548 LYS A N 1
ATOM 4240 C CA . LYS A 1 548 ? 57.176 24.251 -56.900 1.00 76.19 548 LYS A CA 1
ATOM 4241 C C . LYS A 1 548 ? 55.690 24.579 -56.808 1.00 76.19 548 LYS A C 1
ATOM 4243 O O . LYS A 1 548 ? 55.248 24.935 -55.728 1.00 76.19 548 LYS A O 1
ATOM 4248 N N . ALA A 1 549 ? 54.939 24.471 -57.902 1.00 71.62 549 ALA A N 1
ATOM 4249 C CA . ALA A 1 549 ? 53.493 24.661 -57.897 1.00 71.62 549 ALA A CA 1
ATOM 4250 C C . ALA A 1 549 ? 52.768 23.499 -57.197 1.00 71.62 549 ALA A C 1
ATOM 4252 O O . ALA A 1 549 ? 51.856 23.753 -56.420 1.00 71.62 549 ALA A O 1
ATOM 4253 N N . ALA A 1 550 ? 53.209 22.255 -57.410 1.00 69.62 550 ALA A N 1
ATOM 4254 C CA . ALA A 1 550 ? 52.649 21.065 -56.766 1.00 69.62 550 ALA A CA 1
ATOM 4255 C C . ALA A 1 550 ? 52.958 20.991 -55.257 1.00 69.62 550 ALA A C 1
ATOM 4257 O O . ALA A 1 550 ? 52.137 20.515 -54.484 1.00 69.62 550 ALA A O 1
ATOM 4258 N N . LEU A 1 551 ? 54.124 21.490 -54.827 1.00 64.88 551 LEU A N 1
ATOM 4259 C CA . LEU A 1 551 ? 54.556 21.517 -53.421 1.00 64.88 551 LEU A CA 1
ATOM 4260 C C . LEU A 1 551 ? 54.231 22.838 -52.699 1.00 64.88 551 LEU A C 1
ATOM 4262 O O . LEU A 1 551 ? 54.593 23.006 -51.533 1.00 64.88 551 LEU A O 1
ATOM 4266 N N . ALA A 1 552 ? 53.603 23.808 -53.372 1.00 70.94 552 ALA A N 1
ATOM 4267 C CA . ALA A 1 552 ? 53.240 25.069 -52.737 1.00 70.94 552 ALA A CA 1
ATOM 4268 C C . ALA A 1 552 ? 52.069 24.852 -51.760 1.00 70.94 552 ALA A C 1
ATOM 4270 O O . ALA A 1 552 ? 51.029 24.336 -52.169 1.00 70.94 552 ALA A O 1
ATOM 4271 N N . PRO A 1 553 ? 52.178 25.282 -50.487 1.00 61.41 553 PRO A N 1
ATOM 4272 C CA . PRO A 1 553 ? 51.046 25.242 -49.569 1.00 61.41 553 PRO A CA 1
ATOM 4273 C C . PRO A 1 553 ? 49.918 26.136 -50.099 1.00 61.41 553 PRO A C 1
ATOM 4275 O O . PRO A 1 553 ? 50.167 27.262 -50.544 1.00 61.41 553 PRO A O 1
ATOM 4278 N N . ALA A 1 554 ? 48.681 25.630 -50.057 1.00 59.12 554 ALA A N 1
ATOM 4279 C CA . ALA A 1 554 ? 47.504 26.327 -50.567 1.00 59.12 554 ALA A CA 1
ATOM 4280 C C . ALA A 1 554 ? 47.418 27.756 -49.995 1.00 59.12 554 ALA A C 1
ATOM 4282 O O . ALA A 1 554 ? 47.433 27.964 -48.781 1.00 59.12 554 ALA A O 1
ATOM 4283 N N . GLY A 1 555 ? 47.368 28.756 -50.881 1.00 62.88 555 GLY A N 1
ATOM 4284 C CA . GLY A 1 555 ? 47.336 30.163 -50.486 1.00 62.88 555 GLY A CA 1
ATOM 4285 C C . GLY A 1 555 ? 46.052 30.540 -49.725 1.00 62.88 555 GLY A C 1
ATOM 4286 O O . GLY A 1 555 ? 45.026 29.872 -49.875 1.00 62.88 555 GLY A O 1
ATOM 4287 N N . PRO A 1 556 ? 46.052 31.658 -48.971 1.00 61.81 556 PRO A N 1
ATOM 4288 C CA . PRO A 1 556 ? 44.974 32.056 -48.050 1.00 61.81 556 PRO A CA 1
ATOM 4289 C C . PRO A 1 556 ? 43.623 32.407 -48.710 1.00 61.81 556 PRO A C 1
ATOM 4291 O O . PRO A 1 556 ? 42.687 32.775 -48.014 1.00 61.81 556 PRO A O 1
ATOM 4294 N N . ARG A 1 557 ? 43.512 32.325 -50.043 1.00 57.19 557 ARG A N 1
ATOM 4295 C CA . ARG A 1 557 ? 42.293 32.586 -50.838 1.00 57.19 557 ARG A CA 1
ATOM 4296 C C . ARG A 1 557 ? 41.908 31.394 -51.716 1.00 57.19 557 ARG A C 1
ATOM 4298 O O . ARG A 1 557 ? 41.488 31.551 -52.858 1.00 57.19 557 ARG A O 1
ATOM 4305 N N . THR A 1 558 ? 42.137 30.192 -51.209 1.00 71.56 558 THR A N 1
ATOM 4306 C CA . THR A 1 558 ? 41.655 28.953 -51.822 1.00 71.56 558 THR A CA 1
ATOM 4307 C C . THR A 1 558 ? 40.457 28.442 -51.016 1.00 71.56 558 THR A C 1
ATOM 4309 O O . THR A 1 558 ? 40.442 28.623 -49.798 1.00 71.56 558 THR A O 1
ATOM 4312 N N . PRO A 1 559 ? 39.458 27.792 -51.643 1.00 72.38 559 PRO A N 1
ATOM 4313 C CA . PRO A 1 559 ? 38.276 27.282 -50.936 1.00 72.38 559 PRO A CA 1
ATOM 4314 C C . PRO A 1 559 ? 38.644 26.298 -49.811 1.00 72.38 559 PRO A C 1
ATOM 4316 O O . PRO A 1 559 ? 37.968 26.240 -48.789 1.00 72.38 559 PRO A O 1
ATOM 4319 N N . LEU A 1 560 ? 39.770 25.590 -49.946 1.00 71.12 560 LEU A N 1
ATOM 4320 C CA . LEU A 1 560 ? 40.325 24.716 -48.908 1.00 71.12 560 LEU A CA 1
ATOM 4321 C C . LEU A 1 560 ? 40.854 25.493 -47.687 1.00 71.12 560 LEU A C 1
ATOM 4323 O O . LEU A 1 560 ? 40.730 25.022 -46.559 1.00 71.12 560 LEU A O 1
ATOM 4327 N N . ALA A 1 561 ? 41.414 26.695 -47.877 1.00 73.75 561 ALA A N 1
ATOM 4328 C CA . ALA A 1 561 ? 41.861 27.549 -46.774 1.00 73.75 561 ALA A CA 1
ATOM 4329 C C . ALA A 1 561 ? 40.676 28.151 -45.996 1.00 73.75 561 ALA A C 1
ATOM 4331 O O . ALA A 1 561 ? 40.734 28.246 -44.771 1.00 73.75 561 ALA A O 1
ATOM 4332 N N . GLU A 1 562 ? 39.585 28.497 -46.686 1.00 77.69 562 GLU A N 1
ATOM 4333 C CA . GLU A 1 562 ? 38.330 28.937 -46.057 1.00 77.69 562 GLU A CA 1
ATOM 4334 C C . GLU A 1 562 ? 37.655 27.792 -45.288 1.00 77.69 562 GLU A C 1
ATOM 4336 O O . GLU A 1 562 ? 37.236 27.979 -44.146 1.00 77.69 562 GLU A O 1
ATOM 4341 N N . GLN A 1 563 ? 37.629 26.581 -45.857 1.00 81.69 563 GLN A N 1
ATOM 4342 C CA . GLN A 1 563 ? 37.160 25.378 -45.160 1.00 81.69 563 GLN A CA 1
ATOM 4343 C C . GLN A 1 563 ? 38.005 25.067 -43.921 1.00 81.69 563 GLN A C 1
ATOM 4345 O O . GLN A 1 563 ? 37.455 24.781 -42.860 1.00 81.69 563 GLN A O 1
ATOM 4350 N N . ARG A 1 564 ? 39.335 25.181 -44.013 1.00 82.06 564 ARG A N 1
ATOM 4351 C CA . ARG A 1 564 ? 40.227 25.021 -42.860 1.00 82.06 564 ARG A CA 1
ATOM 4352 C C . ARG A 1 564 ? 39.948 26.064 -41.776 1.00 82.06 564 ARG A C 1
ATOM 4354 O O . ARG A 1 564 ? 39.873 25.697 -40.609 1.00 82.06 564 ARG A O 1
ATOM 4361 N N . ALA A 1 565 ? 39.771 27.336 -42.134 1.00 82.62 565 ALA A N 1
ATOM 4362 C CA . ALA A 1 565 ? 39.442 28.387 -41.171 1.00 82.62 565 ALA A CA 1
ATOM 4363 C C . ALA A 1 565 ? 38.092 28.126 -40.480 1.00 82.62 565 ALA A C 1
ATOM 4365 O O . ALA A 1 565 ? 37.999 28.241 -39.259 1.00 82.62 565 ALA A O 1
ATOM 4366 N N . LEU A 1 566 ? 37.080 27.683 -41.236 1.00 88.50 566 LEU A N 1
ATOM 4367 C CA . LEU A 1 566 ? 35.782 27.282 -40.693 1.00 88.50 566 LEU A CA 1
ATOM 4368 C C . LEU A 1 566 ? 35.915 26.101 -39.720 1.00 88.50 566 LEU A C 1
ATOM 4370 O O . LEU A 1 566 ? 35.337 26.130 -38.636 1.00 88.50 566 LEU A O 1
ATOM 4374 N N . LEU A 1 567 ? 36.699 25.079 -40.072 1.00 86.69 567 LEU A N 1
ATOM 4375 C CA . LEU A 1 567 ? 36.962 23.931 -39.199 1.00 86.69 567 LEU A CA 1
ATOM 4376 C C . LEU A 1 567 ? 37.747 24.332 -37.942 1.00 86.69 567 LEU A C 1
ATOM 4378 O O . LEU A 1 567 ? 37.445 23.848 -36.854 1.00 86.69 567 LEU A O 1
ATOM 4382 N N . GLU A 1 568 ? 38.710 25.249 -38.051 1.00 87.56 568 GLU A N 1
ATOM 4383 C CA . GLU A 1 568 ? 39.443 25.789 -36.900 1.00 87.56 568 GLU A CA 1
ATOM 4384 C C . GLU A 1 568 ? 38.521 26.597 -35.968 1.00 87.56 568 GLU A C 1
ATOM 4386 O O . GLU A 1 568 ? 38.622 26.477 -34.745 1.00 87.56 568 GLU A O 1
ATOM 4391 N N . GLU A 1 569 ? 37.582 27.378 -36.507 1.00 91.56 569 GLU A N 1
ATOM 4392 C CA . GLU A 1 569 ? 36.557 28.071 -35.716 1.00 91.56 569 GLU A CA 1
ATOM 4393 C C . GLU A 1 569 ? 35.575 27.098 -35.057 1.00 91.56 569 GLU A C 1
ATOM 4395 O O . GLU A 1 569 ? 35.288 27.226 -33.864 1.00 91.56 569 GLU A O 1
ATOM 4400 N N . GLN A 1 570 ? 35.117 26.077 -35.785 1.00 91.31 570 GLN A N 1
ATOM 4401 C CA . GLN A 1 570 ? 34.274 25.013 -35.237 1.00 91.31 570 GLN A CA 1
ATOM 4402 C C . GLN A 1 570 ? 34.994 24.239 -34.130 1.00 91.31 570 GLN A C 1
ATOM 4404 O O . GLN A 1 570 ? 34.394 23.958 -33.091 1.00 91.31 570 GLN A O 1
ATOM 4409 N N . HIS A 1 571 ? 36.286 23.955 -34.302 1.00 88.50 571 HIS A N 1
ATOM 4410 C CA . HIS A 1 571 ? 37.114 23.308 -33.293 1.00 88.50 571 HIS A CA 1
ATOM 4411 C C . HIS A 1 571 ? 37.283 24.196 -32.054 1.00 88.50 571 HIS A C 1
ATOM 4413 O O . HIS A 1 571 ? 37.101 23.725 -30.933 1.00 88.50 571 HIS A O 1
ATOM 4419 N N . ARG A 1 572 ? 37.533 25.503 -32.222 1.00 92.94 572 ARG A N 1
ATOM 4420 C CA . ARG A 1 572 ? 37.569 26.459 -31.100 1.00 92.94 572 ARG A CA 1
ATOM 4421 C C . ARG A 1 572 ? 36.226 26.528 -30.368 1.00 92.94 572 ARG A C 1
ATOM 4423 O O . ARG A 1 572 ? 36.212 26.507 -29.138 1.00 92.94 572 ARG A O 1
ATOM 4430 N N . ALA A 1 573 ? 35.107 26.548 -31.091 1.00 92.00 573 ALA A N 1
ATOM 4431 C CA . ALA A 1 573 ? 33.767 26.534 -30.506 1.00 92.00 573 ALA A CA 1
ATOM 4432 C C . ALA A 1 573 ? 33.451 25.206 -29.792 1.00 92.00 573 ALA A C 1
ATOM 4434 O O . ALA A 1 573 ? 32.800 25.195 -28.747 1.00 92.00 573 ALA A O 1
ATOM 4435 N N . ALA A 1 574 ? 33.919 24.073 -30.320 1.00 88.94 574 ALA A N 1
ATOM 4436 C CA . ALA A 1 574 ? 33.820 22.773 -29.662 1.00 88.94 574 ALA A CA 1
ATOM 4437 C C . ALA A 1 574 ? 34.656 22.734 -28.373 1.00 88.94 574 ALA A C 1
ATOM 4439 O O . ALA A 1 574 ? 34.135 22.364 -27.327 1.00 88.94 574 ALA A O 1
ATOM 4440 N N . LEU A 1 575 ? 35.905 23.211 -28.402 1.00 93.25 575 LEU A N 1
ATOM 4441 C CA . LEU A 1 575 ? 36.757 23.303 -27.213 1.00 93.25 575 LEU A CA 1
ATOM 4442 C C . LEU A 1 575 ? 36.173 24.236 -26.145 1.00 93.25 575 LEU A C 1
ATOM 4444 O O . LEU A 1 575 ? 36.245 23.916 -24.959 1.00 93.25 575 LEU A O 1
ATOM 4448 N N . ALA A 1 576 ? 35.575 25.363 -26.540 1.00 92.50 576 ALA A N 1
ATOM 4449 C CA . ALA A 1 576 ? 34.883 26.262 -25.620 1.00 92.50 576 ALA A CA 1
ATOM 4450 C C . ALA A 1 576 ? 33.684 25.571 -24.947 1.00 92.50 576 ALA A C 1
ATOM 4452 O O . ALA A 1 576 ? 33.540 25.664 -23.730 1.00 92.50 576 ALA A O 1
ATOM 4453 N N . ARG A 1 577 ? 32.885 24.805 -25.706 1.00 92.69 577 ARG A N 1
ATOM 4454 C CA . ARG A 1 577 ? 31.786 23.987 -25.162 1.00 92.69 577 ARG A CA 1
ATOM 4455 C C . ARG A 1 577 ? 32.287 22.893 -24.225 1.00 92.69 577 ARG A C 1
ATOM 4457 O O . ARG A 1 577 ? 31.756 22.757 -23.132 1.00 92.69 577 ARG A O 1
ATOM 4464 N N . CYS A 1 578 ? 33.348 22.173 -24.586 1.00 89.81 578 CYS A N 1
ATOM 4465 C CA . CYS A 1 578 ? 33.952 21.168 -23.708 1.00 89.81 578 CYS A CA 1
ATOM 4466 C C . CYS A 1 578 ? 34.469 21.782 -22.401 1.00 89.81 578 CYS A C 1
ATOM 4468 O O . CYS A 1 578 ? 34.338 21.173 -21.345 1.00 89.81 578 CYS A O 1
ATOM 4470 N N . ARG A 1 579 ? 35.043 22.991 -22.445 1.00 94.75 579 ARG A N 1
ATOM 4471 C CA . ARG A 1 579 ? 35.464 23.715 -21.236 1.00 94.75 579 ARG A CA 1
ATOM 4472 C C . ARG A 1 579 ? 34.268 24.142 -20.388 1.00 94.75 579 ARG A C 1
ATOM 4474 O O . ARG A 1 579 ? 34.309 23.933 -19.184 1.00 94.75 579 ARG A O 1
ATOM 4481 N N . ALA A 1 580 ? 33.212 24.673 -21.002 1.00 93.19 580 ALA A N 1
ATOM 4482 C CA . ALA A 1 580 ? 31.984 25.033 -20.295 1.00 93.19 580 ALA A CA 1
ATOM 4483 C C . ALA A 1 580 ? 31.336 23.810 -19.626 1.00 93.19 580 ALA A C 1
ATOM 4485 O O . ALA A 1 580 ? 31.006 23.867 -18.448 1.00 93.19 580 ALA A O 1
ATOM 4486 N N . HIS A 1 581 ? 31.246 22.680 -20.331 1.00 92.38 581 HIS A N 1
ATOM 4487 C CA . HIS A 1 581 ? 30.737 21.434 -19.759 1.00 92.38 581 HIS A CA 1
ATOM 4488 C C . HIS A 1 581 ? 31.614 20.894 -18.628 1.00 92.38 581 HIS A C 1
ATOM 4490 O O . HIS A 1 581 ? 31.071 20.378 -17.662 1.00 92.38 581 HIS A O 1
ATOM 4496 N N . LYS A 1 582 ? 32.943 21.043 -18.694 1.00 94.38 582 LYS A N 1
ATOM 4497 C CA . LYS A 1 582 ? 33.830 20.679 -17.576 1.00 94.38 582 LYS A CA 1
ATOM 4498 C C . LYS A 1 582 ? 33.594 21.537 -16.333 1.00 94.38 582 LYS A C 1
ATOM 4500 O O . LYS A 1 582 ? 33.622 21.001 -15.237 1.00 94.38 582 LYS A O 1
ATOM 4505 N N . VAL A 1 583 ? 33.346 22.837 -16.505 1.00 95.31 583 VAL A N 1
ATOM 4506 C CA . VAL A 1 583 ? 32.998 23.732 -15.386 1.00 95.31 583 VAL A CA 1
ATOM 4507 C C . VAL A 1 583 ? 31.642 23.346 -14.789 1.00 95.31 583 VAL A C 1
ATOM 4509 O O . VAL A 1 583 ? 31.530 23.197 -13.580 1.00 95.31 583 VAL A O 1
ATOM 4512 N N . GLN A 1 584 ? 30.643 23.073 -15.632 1.00 92.69 584 GLN A N 1
ATOM 4513 C CA . GLN A 1 584 ? 29.339 22.576 -15.175 1.00 92.69 584 GLN A CA 1
ATOM 4514 C C . GLN A 1 584 ? 29.453 21.226 -14.453 1.00 92.69 584 GLN A C 1
ATOM 4516 O O . GLN A 1 584 ? 28.774 21.000 -13.461 1.00 92.69 584 GLN A O 1
ATOM 4521 N N . GLN A 1 585 ? 30.317 20.325 -14.932 1.00 88.44 585 GLN A N 1
ATOM 4522 C CA . GLN A 1 585 ? 30.593 19.058 -14.254 1.00 88.44 585 GLN A CA 1
ATOM 4523 C C . GLN A 1 585 ? 31.196 19.289 -12.868 1.00 88.44 585 GLN A C 1
ATOM 4525 O O . GLN A 1 585 ? 30.708 18.688 -11.920 1.00 88.44 585 GLN A O 1
ATOM 4530 N N . SER A 1 586 ? 32.179 20.188 -12.724 1.00 93.25 586 SER A N 1
ATOM 4531 C CA . SER A 1 586 ? 32.742 20.502 -11.405 1.00 93.25 586 SER A CA 1
ATOM 4532 C C . SER A 1 586 ? 31.730 21.159 -10.462 1.00 93.25 586 SER A C 1
ATOM 4534 O O . SER A 1 586 ? 31.712 20.824 -9.287 1.00 93.25 586 SER A O 1
ATOM 4536 N N . GLU A 1 587 ? 30.854 22.037 -10.962 1.00 95.12 587 GLU A N 1
ATOM 4537 C CA . GLU A 1 587 ? 29.788 22.650 -10.151 1.00 95.12 587 GLU A CA 1
ATOM 4538 C C . GLU A 1 587 ? 28.815 21.585 -9.623 1.00 95.12 587 GLU A C 1
ATOM 4540 O O . GLU A 1 587 ? 28.515 21.546 -8.433 1.00 95.12 587 GLU A O 1
ATOM 4545 N N . VAL A 1 588 ? 28.385 20.658 -10.485 1.00 92.81 588 VAL A N 1
ATOM 4546 C CA . VAL A 1 588 ? 27.509 19.545 -10.086 1.00 92.81 588 VAL A CA 1
ATOM 4547 C C . VAL A 1 588 ? 28.220 18.584 -9.128 1.00 92.81 588 VAL A C 1
ATOM 4549 O O . VAL A 1 588 ? 27.601 18.085 -8.193 1.00 92.81 588 VAL A O 1
ATOM 4552 N N . GLU A 1 589 ? 29.511 18.314 -9.322 1.00 93.88 589 GLU A N 1
ATOM 4553 C CA . GLU A 1 589 ? 30.304 17.496 -8.395 1.00 93.88 589 GLU A CA 1
ATOM 4554 C C . GLU A 1 589 ? 30.422 18.155 -7.011 1.00 93.88 589 GLU A C 1
ATOM 4556 O O . GLU A 1 589 ? 30.296 17.467 -5.996 1.00 93.88 589 GLU A O 1
ATOM 4561 N N . GLU A 1 590 ? 30.598 19.477 -6.951 1.00 95.38 590 GLU A N 1
ATOM 4562 C CA . GLU A 1 590 ? 30.592 20.240 -5.700 1.00 95.38 590 GLU A CA 1
ATOM 4563 C C . GLU A 1 590 ? 29.213 20.219 -5.023 1.00 95.38 590 GLU A C 1
ATOM 4565 O O . GLU A 1 590 ? 29.139 19.999 -3.813 1.00 95.38 590 GLU A O 1
ATOM 4570 N N . GLU A 1 591 ? 28.120 20.372 -5.777 1.00 95.75 591 GLU A N 1
ATOM 4571 C CA . GLU A 1 591 ? 26.750 20.250 -5.260 1.00 95.75 591 GLU A CA 1
ATOM 4572 C C . GLU A 1 591 ? 26.469 18.843 -4.714 1.00 95.75 591 GLU A C 1
ATOM 4574 O O . GLU A 1 591 ? 25.944 18.703 -3.610 1.00 95.75 591 GLU A O 1
ATOM 4579 N N . ILE A 1 592 ? 26.872 17.790 -5.435 1.00 92.69 592 ILE A N 1
ATOM 4580 C CA . ILE A 1 592 ? 26.763 16.400 -4.967 1.00 92.69 592 ILE A CA 1
ATOM 4581 C C . ILE A 1 592 ? 27.593 16.201 -3.694 1.00 92.69 592 ILE A C 1
ATOM 4583 O O . ILE A 1 592 ? 27.131 15.539 -2.766 1.00 92.69 592 ILE A O 1
ATOM 4587 N N . GLY A 1 593 ? 28.790 16.789 -3.620 1.00 94.81 593 GLY A N 1
ATOM 4588 C CA . GLY A 1 593 ? 29.628 16.759 -2.423 1.00 94.81 593 GLY A CA 1
ATOM 4589 C C . GLY A 1 593 ? 28.952 17.421 -1.219 1.00 94.81 593 GLY A C 1
ATOM 4590 O O . GLY A 1 593 ? 28.906 16.832 -0.140 1.00 94.81 593 GLY A O 1
ATOM 4591 N N . GLN A 1 594 ? 28.362 18.605 -1.405 1.00 95.88 594 GLN A N 1
ATOM 4592 C CA . GLN A 1 594 ? 27.603 19.309 -0.363 1.00 95.88 594 GLN A CA 1
ATOM 4593 C C . GLN A 1 594 ? 26.362 18.516 0.068 1.00 95.88 594 GLN A C 1
ATOM 4595 O O . GLN A 1 594 ? 26.099 18.363 1.263 1.00 95.88 594 GLN A O 1
ATOM 4600 N N . MET A 1 595 ? 25.625 17.952 -0.893 1.00 92.38 595 MET A N 1
ATOM 4601 C CA . MET A 1 595 ? 24.501 17.059 -0.615 1.00 92.38 595 MET A CA 1
ATOM 4602 C C . MET A 1 595 ? 24.946 15.807 0.152 1.00 92.38 595 MET A C 1
ATOM 4604 O O . MET A 1 595 ? 24.251 15.395 1.074 1.00 92.38 595 MET A O 1
ATOM 4608 N N . GLY A 1 596 ? 26.114 15.240 -0.158 1.00 95.50 596 GLY A N 1
ATOM 4609 C CA . GLY A 1 596 ? 26.698 14.118 0.580 1.00 95.50 596 GLY A CA 1
ATOM 4610 C C . GLY A 1 596 ? 26.941 14.451 2.051 1.00 95.50 596 GLY A C 1
ATOM 4611 O O . GLY A 1 596 ? 26.450 13.741 2.922 1.00 95.50 596 GLY A O 1
ATOM 4612 N N . VAL A 1 597 ? 27.591 15.585 2.331 1.00 96.38 597 VAL A N 1
ATOM 4613 C CA . VAL A 1 597 ? 27.840 16.041 3.712 1.00 96.38 597 VAL A CA 1
ATOM 4614 C C . VAL A 1 597 ? 26.530 16.235 4.479 1.00 96.38 597 VAL A C 1
ATOM 4616 O O . VAL A 1 597 ? 26.399 15.756 5.602 1.00 96.38 597 VAL A O 1
ATOM 4619 N N . THR A 1 598 ? 25.525 16.874 3.872 1.00 94.69 598 THR A N 1
ATOM 4620 C CA . THR A 1 598 ? 24.222 17.052 4.544 1.00 94.69 598 THR A CA 1
ATOM 4621 C C . THR A 1 598 ? 23.493 15.730 4.801 1.00 94.69 598 THR A C 1
ATOM 4623 O O . THR A 1 598 ? 22.804 15.598 5.813 1.00 94.69 598 THR A O 1
ATOM 4626 N N . LEU A 1 599 ? 23.643 14.729 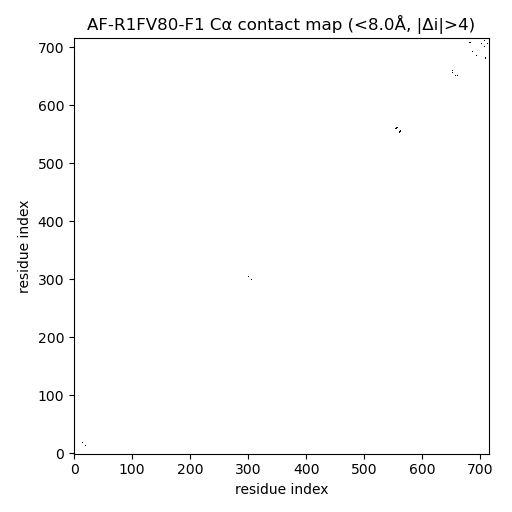3.927 1.00 92.19 599 LEU A N 1
ATOM 4627 C CA . LEU A 1 599 ? 23.089 13.394 4.155 1.00 92.19 599 LEU A CA 1
ATOM 4628 C C . LEU A 1 599 ? 23.792 12.674 5.308 1.00 92.19 599 LEU A C 1
ATOM 4630 O O . LEU A 1 599 ? 23.108 12.042 6.113 1.00 92.19 599 LEU A O 1
ATOM 4634 N N . ASP A 1 600 ? 25.114 12.802 5.415 1.00 95.62 600 ASP A N 1
ATOM 4635 C CA . ASP A 1 600 ? 25.890 12.233 6.520 1.00 95.62 600 ASP A CA 1
ATOM 4636 C C . ASP A 1 600 ? 25.494 12.878 7.861 1.00 95.62 600 ASP A C 1
ATOM 4638 O O . ASP A 1 600 ? 25.201 12.173 8.826 1.00 95.62 600 ASP A O 1
ATOM 4642 N N . GLU A 1 601 ? 25.348 14.207 7.906 1.00 95.19 601 GLU A N 1
ATOM 4643 C CA . GLU A 1 601 ? 24.853 14.926 9.090 1.00 95.19 601 GLU A CA 1
ATOM 4644 C C . GLU A 1 601 ? 23.445 14.459 9.505 1.00 95.19 601 GLU A C 1
ATOM 4646 O O . GLU A 1 601 ? 23.172 14.217 10.686 1.00 95.19 601 GLU A O 1
ATOM 4651 N N . LEU A 1 602 ? 22.532 14.285 8.542 1.00 92.81 602 LEU A N 1
ATOM 4652 C CA . LEU A 1 602 ? 21.190 13.758 8.808 1.00 92.81 602 LEU A CA 1
ATOM 4653 C C . LEU A 1 602 ? 21.228 12.297 9.277 1.00 92.81 602 LEU A C 1
ATOM 4655 O O . LEU A 1 602 ? 20.434 11.906 10.143 1.00 92.81 602 LEU A O 1
ATOM 4659 N N . ALA A 1 603 ? 22.141 11.487 8.739 1.00 94.12 603 ALA A N 1
ATOM 4660 C CA . ALA A 1 603 ? 22.340 10.109 9.162 1.00 94.12 603 ALA A CA 1
ATOM 4661 C C . ALA A 1 603 ? 22.817 10.048 10.620 1.00 94.12 603 ALA A C 1
ATOM 4663 O O . ALA A 1 603 ? 22.227 9.296 11.404 1.00 94.12 603 ALA A O 1
ATOM 4664 N N . ASP A 1 604 ? 23.774 10.889 11.009 1.00 95.69 604 ASP A N 1
ATOM 4665 C CA . ASP A 1 604 ? 24.275 10.996 12.382 1.00 95.69 604 ASP A CA 1
ATOM 4666 C C . ASP A 1 604 ? 23.179 11.429 13.362 1.00 95.69 604 ASP A C 1
ATOM 4668 O O . ASP A 1 604 ? 22.986 10.796 14.407 1.00 95.69 604 ASP A O 1
ATOM 4672 N N . VAL A 1 605 ? 22.382 12.445 13.006 1.00 95.25 605 VAL A N 1
ATOM 4673 C CA . VAL A 1 605 ? 21.232 12.879 13.818 1.00 95.25 605 VAL A CA 1
ATOM 4674 C C . VAL A 1 605 ? 20.211 11.748 13.965 1.00 95.25 605 VAL A C 1
ATOM 4676 O O . VAL A 1 605 ? 19.731 11.485 15.072 1.00 95.25 605 VAL A O 1
ATOM 4679 N N . SER A 1 606 ? 19.903 11.032 12.880 1.00 89.06 606 SER A N 1
ATOM 4680 C CA . SER A 1 606 ? 18.991 9.884 12.929 1.00 89.06 606 SER A CA 1
ATOM 4681 C C . SER A 1 606 ? 19.543 8.752 13.806 1.00 89.06 606 SER A C 1
ATOM 4683 O O . SER A 1 606 ? 18.796 8.130 14.563 1.00 89.06 606 SER A O 1
ATOM 4685 N N . GLY A 1 607 ? 20.856 8.511 13.761 1.00 94.75 607 GLY A N 1
ATOM 4686 C CA . GLY A 1 607 ? 21.550 7.539 14.599 1.00 94.75 607 GLY A CA 1
ATOM 4687 C C . GLY A 1 607 ? 21.469 7.902 16.080 1.00 94.75 607 GLY A C 1
ATOM 4688 O O . GLY A 1 607 ? 21.090 7.062 16.898 1.00 94.75 607 GLY A O 1
ATOM 4689 N N . ALA A 1 608 ? 21.730 9.164 16.424 1.00 94.75 608 ALA A N 1
ATOM 4690 C CA . ALA A 1 608 ? 21.611 9.667 17.790 1.00 94.75 608 ALA A CA 1
ATOM 4691 C C . ALA A 1 608 ? 20.175 9.543 18.331 1.00 94.75 608 ALA A C 1
ATOM 4693 O O . ALA A 1 608 ? 19.971 9.123 19.473 1.00 94.75 608 ALA A O 1
ATOM 4694 N N . GLN A 1 609 ? 19.167 9.839 17.504 1.00 92.75 609 GLN A N 1
ATOM 4695 C CA . GLN A 1 609 ? 17.761 9.657 17.874 1.00 92.75 609 GLN A CA 1
ATOM 4696 C C . GLN A 1 609 ? 17.408 8.183 18.098 1.00 92.75 609 GLN A C 1
ATOM 4698 O O . GLN A 1 609 ? 16.755 7.865 19.091 1.00 92.75 609 GLN A O 1
ATOM 4703 N N . ARG A 1 610 ? 17.865 7.265 17.233 1.00 94.25 610 ARG A N 1
ATOM 4704 C CA . ARG A 1 610 ? 17.662 5.816 17.428 1.00 94.25 610 ARG A CA 1
ATOM 4705 C C . ARG A 1 610 ? 18.251 5.342 18.755 1.00 94.25 610 ARG A C 1
ATOM 4707 O O . ARG A 1 610 ? 17.543 4.703 19.525 1.00 94.25 610 ARG A O 1
ATOM 4714 N N . GLN A 1 611 ? 19.484 5.738 19.070 1.00 94.88 611 GLN A N 1
ATOM 4715 C CA . GLN A 1 611 ? 20.118 5.409 20.352 1.00 94.88 611 GLN A CA 1
ATOM 4716 C C . GLN A 1 611 ? 19.339 5.973 21.549 1.00 94.88 611 GLN A C 1
ATOM 4718 O O . GLN A 1 611 ? 19.237 5.324 22.588 1.00 94.88 611 GLN A O 1
ATOM 4723 N N . HIS A 1 612 ? 18.772 7.175 21.426 1.00 94.31 612 HIS A N 1
ATOM 4724 C CA . HIS A 1 612 ? 17.916 7.744 22.465 1.00 94.31 612 HIS A CA 1
ATOM 4725 C C . HIS A 1 612 ? 16.638 6.912 22.674 1.00 94.31 612 HIS A C 1
ATOM 4727 O O . HIS A 1 612 ? 16.286 6.604 23.814 1.00 94.31 612 HIS A O 1
ATOM 4733 N N . TYR A 1 613 ? 15.974 6.492 21.593 1.00 91.19 613 TYR A N 1
ATOM 4734 C CA . TYR A 1 613 ? 14.803 5.616 21.680 1.00 91.19 613 TYR A CA 1
ATOM 4735 C C . TYR A 1 613 ? 15.137 4.236 22.250 1.00 91.19 613 TYR A C 1
ATOM 4737 O O . TYR A 1 613 ? 14.368 3.723 23.060 1.00 91.19 613 TYR A O 1
ATOM 4745 N N . GLU A 1 614 ? 16.283 3.655 21.896 1.00 94.25 614 GLU A N 1
ATOM 4746 C CA . GLU A 1 614 ? 16.755 2.391 22.472 1.00 94.25 614 GLU A CA 1
ATOM 4747 C C . GLU A 1 614 ? 16.977 2.510 23.983 1.00 94.25 614 GLU A C 1
ATOM 4749 O O . GLU A 1 614 ? 16.467 1.687 24.739 1.00 94.25 614 GLU A O 1
ATOM 4754 N N . ARG A 1 615 ? 17.624 3.588 24.447 1.00 96.00 615 ARG A N 1
ATOM 4755 C CA . ARG A 1 615 ? 17.799 3.855 25.887 1.00 96.00 615 ARG A CA 1
ATOM 4756 C C . ARG A 1 615 ? 16.462 4.000 26.617 1.00 96.00 615 ARG A C 1
ATOM 4758 O O . ARG A 1 615 ? 16.307 3.468 27.715 1.00 96.00 615 ARG A O 1
ATOM 4765 N N . LEU A 1 616 ? 15.486 4.692 26.023 1.00 93.50 616 LEU A N 1
ATOM 4766 C CA . LEU A 1 616 ? 14.138 4.814 26.593 1.00 93.50 616 LEU A CA 1
ATOM 4767 C C . LEU A 1 616 ? 13.392 3.474 26.612 1.00 93.50 616 LEU A C 1
ATOM 4769 O O . LEU A 1 616 ? 12.682 3.174 27.576 1.00 93.50 616 LEU A O 1
ATOM 4773 N N . ALA A 1 617 ? 13.558 2.655 25.574 1.00 92.56 617 ALA A N 1
ATOM 4774 C CA . ALA A 1 617 ? 12.981 1.319 25.512 1.00 92.56 617 ALA A CA 1
ATOM 4775 C C . ALA A 1 617 ? 13.601 0.398 26.573 1.00 92.56 617 ALA A C 1
ATOM 4777 O O . ALA A 1 617 ? 12.873 -0.318 27.258 1.00 92.56 617 ALA A O 1
ATOM 4778 N N . ASP A 1 618 ? 14.918 0.454 26.771 1.00 94.06 618 ASP A N 1
ATOM 4779 C CA . ASP A 1 618 ? 15.627 -0.276 27.825 1.00 94.06 618 ASP A CA 1
ATOM 4780 C C . ASP A 1 618 ? 15.184 0.151 29.223 1.00 94.06 618 ASP A C 1
ATOM 4782 O O . ASP A 1 618 ? 14.880 -0.707 30.055 1.00 94.06 618 ASP A O 1
ATOM 4786 N N . ALA A 1 619 ? 15.059 1.458 29.467 1.00 94.19 619 ALA A N 1
ATOM 4787 C CA . ALA A 1 619 ? 14.515 1.983 30.716 1.00 94.19 619 ALA A CA 1
ATOM 4788 C C . ALA A 1 619 ? 13.067 1.515 30.946 1.00 94.19 619 ALA A C 1
ATOM 4790 O O . ALA A 1 619 ? 12.709 1.085 32.039 1.00 94.19 619 ALA A O 1
ATOM 4791 N N . SER A 1 620 ? 12.233 1.515 29.906 1.00 90.50 620 SER A N 1
ATOM 4792 C CA . SER A 1 620 ? 10.852 1.024 30.002 1.00 90.50 620 SER A CA 1
ATOM 4793 C C . SER A 1 620 ? 10.795 -0.480 30.283 1.00 90.50 620 SER A C 1
ATOM 4795 O O . SER A 1 620 ? 9.960 -0.933 31.066 1.00 90.50 620 SER A O 1
ATOM 4797 N N . ARG A 1 621 ? 11.701 -1.268 29.686 1.00 94.56 621 ARG A N 1
ATOM 4798 C CA . ARG A 1 621 ? 11.827 -2.710 29.945 1.00 94.56 621 ARG A CA 1
ATOM 4799 C C . ARG A 1 621 ? 12.286 -2.994 31.373 1.00 94.56 621 ARG A C 1
ATOM 4801 O O . ARG A 1 621 ? 11.703 -3.864 32.017 1.00 94.56 621 ARG A O 1
ATOM 4808 N N . SER A 1 622 ? 13.276 -2.263 31.886 1.00 93.81 622 SER A N 1
ATOM 4809 C CA . SER A 1 622 ? 13.757 -2.436 33.263 1.00 93.81 622 SER A CA 1
ATOM 4810 C C . SER A 1 622 ? 12.701 -2.020 34.296 1.00 93.81 622 SER A C 1
ATOM 4812 O O . SER A 1 622 ? 12.475 -2.739 35.271 1.00 93.81 622 SER A O 1
ATOM 4814 N N . ILE A 1 623 ? 11.957 -0.937 34.044 1.00 93.62 623 ILE A N 1
ATOM 4815 C CA . ILE A 1 623 ? 10.797 -0.543 34.860 1.00 93.62 623 ILE A CA 1
ATOM 4816 C C . ILE A 1 623 ? 9.695 -1.610 34.783 1.00 93.62 623 ILE A C 1
ATOM 4818 O O . ILE A 1 623 ? 9.123 -1.993 35.800 1.00 93.62 623 ILE A O 1
ATOM 4822 N N . GLY A 1 624 ? 9.414 -2.150 33.596 1.00 92.44 624 GLY A N 1
ATOM 4823 C CA . GLY A 1 624 ? 8.447 -3.234 33.424 1.00 92.44 624 GLY A CA 1
ATOM 4824 C C . GLY A 1 624 ? 8.815 -4.492 34.218 1.00 92.44 624 GLY A C 1
ATOM 4825 O O . GLY A 1 624 ? 7.954 -5.068 34.883 1.00 92.44 624 GLY A O 1
ATOM 4826 N N . ALA A 1 625 ? 10.092 -4.883 34.199 1.00 94.00 625 ALA A N 1
ATOM 4827 C CA . ALA A 1 625 ? 10.601 -6.025 34.955 1.00 94.00 625 ALA A CA 1
ATOM 4828 C C . ALA A 1 625 ? 10.488 -5.805 36.472 1.00 94.00 625 ALA A C 1
ATOM 4830 O O . ALA A 1 625 ? 9.954 -6.662 37.175 1.00 94.00 625 ALA A O 1
ATOM 4831 N N . THR A 1 626 ? 10.896 -4.633 36.969 1.00 94.44 626 THR A N 1
ATOM 4832 C CA . THR A 1 626 ? 10.771 -4.308 38.401 1.00 94.44 626 THR A CA 1
ATOM 4833 C C . THR A 1 626 ? 9.307 -4.258 38.842 1.00 94.44 626 THR A C 1
ATOM 4835 O O . THR A 1 626 ? 8.968 -4.787 39.896 1.00 94.44 626 THR A O 1
ATOM 4838 N N . LEU A 1 627 ? 8.390 -3.723 38.027 1.00 91.69 627 LEU A N 1
ATOM 4839 C CA . LEU A 1 627 ? 6.953 -3.749 38.327 1.00 91.69 627 LEU A CA 1
ATOM 4840 C C . LEU A 1 627 ? 6.378 -5.171 38.376 1.00 91.69 627 LEU A C 1
ATOM 4842 O O . LEU A 1 627 ? 5.504 -5.442 39.200 1.00 91.69 627 LEU A O 1
ATOM 4846 N N . GLN A 1 628 ? 6.834 -6.079 37.511 1.00 92.44 628 GLN A N 1
ATOM 4847 C CA . GLN A 1 628 ? 6.421 -7.484 37.552 1.00 92.44 628 GLN A CA 1
ATOM 4848 C C . GLN A 1 628 ? 6.938 -8.192 38.805 1.00 92.44 628 GLN A C 1
ATOM 4850 O O . GLN A 1 628 ? 6.168 -8.898 39.454 1.00 92.44 628 GLN A O 1
ATOM 4855 N N . GLU A 1 629 ? 8.197 -7.960 39.178 1.00 93.56 629 GLU A N 1
ATOM 4856 C CA . GLU A 1 629 ? 8.782 -8.491 40.411 1.00 93.56 629 GLU A CA 1
ATOM 4857 C C . GLU A 1 629 ? 8.007 -8.001 41.642 1.00 93.56 629 GLU A C 1
ATOM 4859 O O . GLU A 1 629 ? 7.515 -8.820 42.420 1.00 93.56 629 GLU A O 1
ATOM 4864 N N . ARG A 1 630 ? 7.756 -6.687 41.748 1.00 91.81 630 ARG A N 1
ATOM 4865 C CA . ARG A 1 630 ? 6.943 -6.105 42.832 1.00 91.81 630 ARG A CA 1
ATOM 4866 C C . ARG A 1 630 ? 5.514 -6.640 42.856 1.00 91.81 630 ARG A C 1
ATOM 4868 O O . ARG A 1 630 ? 4.967 -6.871 43.930 1.00 91.81 630 ARG A O 1
ATOM 4875 N N . ARG A 1 631 ? 4.889 -6.867 41.696 1.00 91.06 631 ARG A N 1
ATOM 4876 C CA . ARG A 1 631 ? 3.564 -7.511 41.625 1.00 91.06 631 ARG A CA 1
ATOM 4877 C C . ARG A 1 631 ? 3.604 -8.948 42.139 1.00 91.06 631 ARG A C 1
ATOM 4879 O O . ARG A 1 631 ? 2.689 -9.343 42.854 1.00 91.06 631 ARG A O 1
ATOM 4886 N N . GLY A 1 632 ? 4.643 -9.707 41.797 1.00 91.94 632 GLY A N 1
ATOM 4887 C CA . GLY A 1 632 ? 4.843 -11.064 42.301 1.00 91.94 632 GLY A CA 1
ATOM 4888 C C . GLY A 1 632 ? 5.041 -11.097 43.818 1.00 91.94 632 GLY A C 1
ATOM 4889 O O . GLY A 1 632 ? 4.414 -11.906 44.496 1.00 91.94 632 GLY A O 1
ATOM 4890 N N . GLU A 1 633 ? 5.848 -10.185 44.365 1.00 93.19 633 GLU A N 1
ATOM 4891 C CA . GLU A 1 633 ? 6.014 -10.009 45.815 1.00 93.19 633 GLU A CA 1
ATOM 4892 C C . GLU A 1 633 ? 4.684 -9.670 46.501 1.00 93.19 633 GLU A C 1
ATOM 4894 O O . GLU A 1 633 ? 4.307 -10.336 47.462 1.00 93.19 633 GLU A O 1
ATOM 4899 N N . LEU A 1 634 ? 3.926 -8.702 45.971 1.00 90.81 634 LEU A N 1
ATOM 4900 C CA . LEU A 1 634 ? 2.612 -8.330 46.506 1.00 90.81 634 LEU A CA 1
ATOM 4901 C C . LEU A 1 634 ? 1.620 -9.497 46.486 1.00 90.81 634 LEU A C 1
ATOM 4903 O O . LEU A 1 634 ? 0.864 -9.663 47.437 1.00 90.81 634 LEU A O 1
ATOM 4907 N N . GLN A 1 635 ? 1.619 -10.319 45.434 1.00 90.31 635 GLN A N 1
ATOM 4908 C CA . GLN A 1 635 ? 0.769 -11.510 45.363 1.00 90.31 635 GLN A CA 1
ATOM 4909 C C . GLN A 1 635 ? 1.149 -12.553 46.418 1.00 90.31 635 GLN A C 1
ATOM 4911 O O . GLN A 1 635 ? 0.257 -13.130 47.040 1.00 90.31 635 GLN A O 1
ATOM 4916 N N . ARG A 1 636 ? 2.450 -12.771 46.654 1.00 92.56 636 ARG A N 1
ATOM 4917 C CA . ARG A 1 636 ? 2.928 -13.670 47.717 1.00 92.56 636 ARG A CA 1
ATOM 4918 C C . ARG A 1 636 ? 2.495 -13.164 49.087 1.00 92.56 636 ARG A C 1
ATOM 4920 O O . ARG A 1 636 ? 1.816 -13.897 49.799 1.00 92.56 636 ARG A O 1
ATOM 4927 N N . VAL A 1 637 ? 2.766 -11.897 49.396 1.00 91.88 637 VAL A N 1
ATOM 4928 C CA . VAL A 1 637 ? 2.365 -11.274 50.666 1.00 91.88 637 VAL A CA 1
ATOM 4929 C C . VAL A 1 637 ? 0.846 -11.306 50.845 1.00 91.88 637 VAL A C 1
ATOM 4931 O O . VAL A 1 637 ? 0.369 -11.634 51.923 1.00 91.88 637 VAL A O 1
ATOM 4934 N N . ALA A 1 638 ? 0.061 -11.046 49.796 1.00 86.56 638 ALA A N 1
ATOM 4935 C CA . ALA A 1 638 ? -1.397 -11.141 49.862 1.00 86.56 638 ALA A CA 1
ATOM 4936 C C . ALA A 1 638 ? -1.875 -12.575 50.146 1.00 86.56 638 ALA A C 1
ATOM 4938 O O . ALA A 1 638 ? -2.793 -12.767 50.942 1.00 86.56 638 ALA A O 1
ATOM 4939 N N . SER A 1 639 ? -1.245 -13.584 49.535 1.00 88.50 639 SER A N 1
ATOM 4940 C CA . SER A 1 639 ? -1.560 -14.991 49.808 1.00 88.50 639 SER A CA 1
ATOM 4941 C C . SER A 1 639 ? -1.183 -15.399 51.238 1.00 88.50 639 SER A C 1
ATOM 4943 O O . SER A 1 639 ? -1.976 -16.041 51.929 1.00 88.50 639 SER A O 1
ATOM 4945 N N . GLU A 1 640 ? -0.035 -14.935 51.735 1.00 90.12 640 GLU A N 1
ATOM 4946 C CA . GLU A 1 640 ? 0.406 -15.145 53.114 1.00 90.12 640 GLU A CA 1
ATOM 4947 C C . GLU A 1 640 ? -0.555 -14.469 54.100 1.00 90.12 640 GLU A C 1
ATOM 4949 O O . GLU A 1 640 ? -1.050 -15.129 55.010 1.00 90.12 640 GLU A O 1
ATOM 4954 N N . LEU A 1 641 ? -0.935 -13.208 53.866 1.00 84.94 641 LEU A N 1
ATOM 4955 C CA . LEU A 1 641 ? -1.933 -12.497 54.669 1.00 84.94 641 LEU A CA 1
ATOM 4956 C C . LEU A 1 641 ? -3.289 -13.207 54.657 1.00 84.94 641 LEU A C 1
ATOM 4958 O O . LEU A 1 641 ? -3.901 -13.346 55.711 1.00 84.94 641 LEU A O 1
ATOM 4962 N N . SER A 1 642 ? -3.748 -13.699 53.502 1.00 85.06 642 SER A N 1
ATOM 4963 C CA . SER A 1 642 ? -5.012 -14.440 53.421 1.00 85.06 642 SER A CA 1
ATOM 4964 C C . SER A 1 642 ? -4.981 -15.729 54.242 1.00 85.06 642 SER A C 1
ATOM 4966 O O . SER A 1 642 ? -5.905 -15.979 55.008 1.00 85.06 642 SER A O 1
ATOM 4968 N N . SER A 1 643 ? -3.879 -16.485 54.189 1.00 88.81 643 SER A N 1
ATOM 4969 C CA . SER A 1 643 ? -3.741 -17.714 54.978 1.00 88.81 643 SER A CA 1
ATOM 4970 C C . SER A 1 643 ? -3.636 -17.440 56.482 1.00 88.81 643 SER A C 1
ATOM 4972 O O . SER A 1 643 ? -4.224 -18.168 57.281 1.00 88.81 643 SER A O 1
ATOM 4974 N N . LEU A 1 644 ? -2.956 -16.360 56.885 1.00 86.31 644 LEU A N 1
ATOM 4975 C CA . LEU A 1 644 ? -2.912 -15.913 58.280 1.00 86.31 644 LEU A CA 1
ATOM 4976 C C . LEU A 1 644 ? -4.287 -15.439 58.777 1.00 86.31 644 LEU A C 1
ATOM 4978 O O . LEU A 1 644 ? -4.655 -15.730 59.916 1.00 86.31 644 LEU A O 1
ATOM 4982 N N . LEU A 1 645 ? -5.061 -14.744 57.938 1.00 80.88 645 LEU A N 1
ATOM 4983 C CA . LEU A 1 645 ? -6.429 -14.326 58.254 1.00 80.88 645 LEU A CA 1
ATOM 4984 C C . LEU A 1 645 ? -7.372 -15.524 58.389 1.00 80.88 645 LEU A C 1
ATOM 4986 O O . LEU A 1 645 ? -8.172 -15.560 59.323 1.00 80.88 645 LEU A O 1
ATOM 4990 N N . ASP A 1 646 ? -7.260 -16.520 57.512 1.00 82.50 646 ASP A N 1
ATOM 4991 C CA . ASP A 1 646 ? -8.062 -17.741 57.592 1.00 82.50 646 ASP A CA 1
ATOM 4992 C C . ASP A 1 646 ? -7.721 -18.544 58.860 1.00 82.50 646 ASP A C 1
ATOM 4994 O O . ASP A 1 646 ? -8.626 -18.905 59.614 1.00 82.50 646 ASP A O 1
ATOM 4998 N N . ALA A 1 647 ? -6.435 -18.688 59.204 1.00 84.00 647 ALA A N 1
ATOM 4999 C CA . ALA A 1 647 ? -6.007 -19.296 60.470 1.00 84.00 647 ALA A CA 1
ATOM 5000 C C . ALA A 1 647 ? -6.507 -18.516 61.708 1.00 84.00 647 ALA A C 1
ATOM 5002 O O . ALA A 1 647 ? -6.897 -19.095 62.732 1.00 84.00 647 ALA A O 1
ATOM 5003 N N . HIS A 1 648 ? -6.544 -17.182 61.630 1.00 78.81 648 HIS A N 1
ATOM 5004 C CA . HIS A 1 648 ? -7.113 -16.341 62.684 1.00 78.81 648 HIS A CA 1
ATOM 5005 C C . HIS A 1 648 ? -8.638 -16.514 62.795 1.00 78.81 648 HIS A C 1
ATOM 5007 O O . HIS A 1 648 ? -9.190 -16.532 63.895 1.00 78.81 648 HIS A O 1
ATOM 5013 N N . ARG A 1 649 ? -9.353 -16.669 61.678 1.00 78.25 649 ARG A N 1
ATOM 5014 C CA . ARG A 1 649 ? -10.805 -16.916 61.673 1.00 78.25 649 ARG A CA 1
ATOM 5015 C C . ARG A 1 649 ? -11.158 -18.291 62.216 1.00 78.25 649 ARG A C 1
ATOM 5017 O O . ARG A 1 649 ? -12.120 -18.402 62.970 1.00 78.25 649 ARG A O 1
ATOM 5024 N N . GLU A 1 650 ? -10.369 -19.312 61.901 1.00 79.38 650 GLU A N 1
ATOM 5025 C CA . GLU A 1 650 ? -10.534 -20.659 62.452 1.00 79.38 650 GLU A CA 1
ATOM 5026 C C . GLU A 1 650 ? -10.339 -20.677 63.979 1.00 79.38 650 GLU A C 1
ATOM 5028 O O . GLU A 1 650 ? -11.158 -21.241 64.709 1.00 79.38 650 GLU A O 1
ATOM 5033 N N . SER A 1 651 ? -9.315 -19.985 64.491 1.00 77.75 651 SER A N 1
ATOM 5034 C CA . SER A 1 651 ? -9.081 -19.855 65.940 1.00 77.75 651 SER A CA 1
ATOM 5035 C C . SER A 1 651 ? -10.120 -18.970 66.655 1.00 77.75 651 SER A C 1
ATOM 5037 O O . SER A 1 651 ? -10.526 -19.271 67.784 1.00 77.75 651 SER A O 1
ATOM 5039 N N . ALA A 1 652 ? -10.625 -17.922 65.998 1.00 69.38 652 ALA A N 1
ATOM 5040 C CA . ALA A 1 652 ? -11.722 -17.091 66.502 1.00 69.38 652 ALA A CA 1
ATOM 5041 C C . ALA A 1 652 ? -13.072 -17.839 66.528 1.00 69.38 652 ALA A C 1
ATOM 5043 O O . ALA A 1 652 ? -13.848 -17.705 67.478 1.00 69.38 652 ALA A O 1
ATOM 5044 N N . ALA A 1 653 ? -13.335 -18.684 65.525 1.00 68.69 653 ALA A N 1
ATOM 5045 C CA . ALA A 1 653 ? -14.513 -19.547 65.481 1.00 68.69 653 ALA A CA 1
ATOM 5046 C C . ALA A 1 653 ? -14.483 -20.600 66.602 1.00 68.69 653 ALA A C 1
ATOM 5048 O O . ALA A 1 653 ? -15.506 -20.841 67.244 1.00 68.69 653 ALA A O 1
ATOM 5049 N N . ALA A 1 654 ? -13.305 -21.160 66.907 1.00 70.69 654 ALA A N 1
ATOM 5050 C CA . ALA A 1 654 ? -13.111 -22.081 68.030 1.00 70.69 654 ALA A CA 1
ATOM 5051 C C . ALA A 1 654 ? -13.345 -21.429 69.410 1.00 70.69 654 ALA A C 1
ATOM 5053 O O . ALA A 1 654 ? -13.700 -22.118 70.365 1.00 70.69 654 ALA A O 1
ATOM 5054 N N . SER A 1 655 ? -13.184 -20.106 69.519 1.00 67.81 655 SER A N 1
ATOM 5055 C CA . SER A 1 655 ? -13.423 -19.320 70.742 1.00 67.81 655 SER A CA 1
ATOM 5056 C C . SER A 1 655 ? -14.822 -18.681 70.813 1.00 67.81 6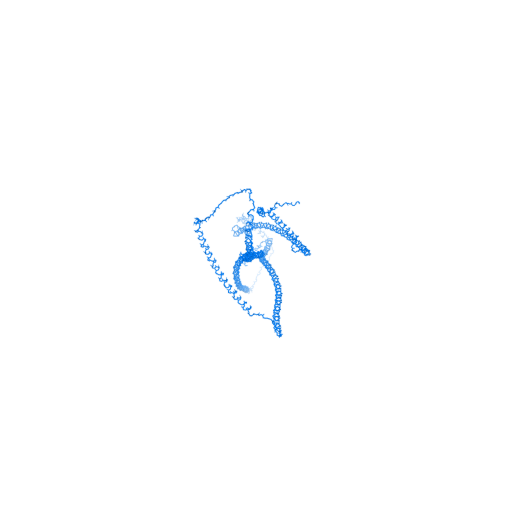55 SER A C 1
ATOM 5058 O O . SER A 1 655 ? -15.139 -18.005 71.792 1.00 67.81 655 SER A O 1
ATOM 5060 N N . GLY A 1 656 ? -15.694 -18.939 69.828 1.00 60.25 656 GLY A N 1
ATOM 5061 C CA . GLY A 1 656 ? -17.108 -18.538 69.843 1.00 60.25 656 GLY A CA 1
ATOM 5062 C C . GLY A 1 656 ? -17.385 -17.078 69.463 1.00 60.25 656 GLY A C 1
ATOM 5063 O O . GLY A 1 656 ? -18.501 -16.598 69.666 1.00 60.25 656 GLY A O 1
ATOM 5064 N N . VAL A 1 657 ? -16.405 -16.362 68.905 1.00 60.44 657 VAL A N 1
ATOM 5065 C CA . VAL A 1 657 ? -16.572 -14.970 68.463 1.00 60.44 657 VAL A CA 1
ATOM 5066 C C . VAL A 1 657 ? -17.187 -14.952 67.061 1.00 60.44 657 VAL A C 1
ATOM 5068 O O . VAL A 1 657 ? -16.583 -15.425 66.104 1.00 60.44 657 VAL A O 1
ATOM 5071 N N . GLN A 1 658 ? -18.396 -14.399 66.918 1.00 55.16 658 GLN A N 1
ATOM 5072 C CA . GLN A 1 658 ? -19.042 -14.215 65.613 1.00 55.16 658 GLN A CA 1
ATOM 5073 C C . GLN A 1 658 ? -18.766 -12.808 65.060 1.00 55.16 658 GLN A C 1
ATOM 5075 O O . GLN A 1 658 ? -19.185 -11.808 65.644 1.00 55.16 658 GLN A O 1
ATOM 5080 N N . GLY A 1 659 ? -18.086 -12.738 63.910 1.00 64.56 659 GLY A N 1
ATOM 5081 C CA . GLY A 1 659 ? -17.798 -11.501 63.171 1.00 64.56 659 GLY A CA 1
ATOM 5082 C C . GLY A 1 659 ? -16.316 -11.111 63.150 1.00 64.56 659 GLY A C 1
ATOM 5083 O O . GLY A 1 659 ? -15.476 -11.810 63.708 1.00 64.56 659 GLY A O 1
ATOM 5084 N N . ALA A 1 660 ? -16.006 -9.986 62.491 1.00 65.31 660 ALA A N 1
ATOM 5085 C CA . ALA A 1 660 ? -14.635 -9.487 62.365 1.00 65.31 660 ALA A CA 1
ATOM 5086 C C . ALA A 1 660 ? -14.001 -9.258 63.744 1.00 65.31 660 ALA A C 1
ATOM 5088 O O . ALA A 1 660 ? -14.565 -8.557 64.597 1.00 65.31 660 ALA A O 1
ATOM 5089 N N . THR A 1 661 ? -12.834 -9.851 63.947 1.00 74.06 661 THR A N 1
ATOM 5090 C CA . THR A 1 661 ? -12.083 -9.775 65.201 1.00 74.06 661 THR A CA 1
ATOM 5091 C C . THR A 1 661 ? -11.499 -8.373 65.412 1.00 74.06 661 THR A C 1
ATOM 5093 O O . THR A 1 661 ? -11.393 -7.578 64.477 1.00 74.06 661 THR A O 1
ATOM 5096 N N . ALA A 1 662 ? -11.150 -8.019 66.655 1.00 75.69 662 ALA A N 1
ATOM 5097 C CA . ALA A 1 662 ? -10.569 -6.704 66.958 1.00 75.69 662 ALA A CA 1
ATOM 5098 C C . ALA A 1 662 ? -9.278 -6.446 66.155 1.00 75.69 662 ALA A C 1
ATOM 5100 O O . ALA A 1 662 ? -9.114 -5.360 65.606 1.00 75.69 662 ALA A O 1
ATOM 5101 N N . LEU A 1 663 ? -8.450 -7.482 65.987 1.00 74.62 663 LEU A N 1
ATOM 5102 C CA . LEU A 1 663 ? -7.225 -7.444 65.188 1.00 74.62 663 LEU A CA 1
ATOM 5103 C C . LEU A 1 663 ? -7.497 -7.221 63.692 1.00 74.62 663 LEU A C 1
ATOM 5105 O O . LEU A 1 663 ? -6.792 -6.441 63.064 1.00 74.62 663 LEU A O 1
ATOM 5109 N N . GLU A 1 664 ? -8.552 -7.814 63.118 1.00 76.00 664 GLU A N 1
ATOM 5110 C CA . GLU A 1 664 ? -8.945 -7.547 61.720 1.00 76.00 664 GLU A CA 1
ATOM 5111 C C . GLU A 1 664 ? -9.423 -6.098 61.516 1.00 76.00 664 GLU A C 1
ATOM 5113 O O . GLU A 1 664 ? -9.188 -5.507 60.462 1.00 76.00 664 GLU A O 1
ATOM 5118 N N . ARG A 1 665 ? -10.077 -5.495 62.519 1.00 79.38 665 ARG A N 1
ATOM 5119 C CA . ARG A 1 665 ? -10.490 -4.081 62.460 1.00 79.38 665 ARG A CA 1
ATOM 5120 C C . ARG A 1 665 ? -9.306 -3.131 62.605 1.00 79.38 665 ARG A C 1
ATOM 5122 O O . ARG A 1 665 ? -9.267 -2.125 61.902 1.00 79.38 665 ARG A O 1
ATOM 5129 N N . GLU A 1 666 ? -8.357 -3.445 63.483 1.00 81.19 666 GLU A N 1
ATOM 5130 C CA . GLU A 1 666 ? -7.117 -2.679 63.644 1.00 81.19 666 GLU A CA 1
ATOM 5131 C C . GLU A 1 666 ? -6.218 -2.788 62.406 1.00 81.19 666 GLU A C 1
ATOM 5133 O O . GLU A 1 666 ? -5.720 -1.765 61.942 1.00 81.19 666 GLU A O 1
ATOM 5138 N N . ALA A 1 667 ? -6.094 -3.978 61.809 1.00 78.75 667 ALA A N 1
ATOM 5139 C CA . ALA A 1 667 ? -5.377 -4.191 60.551 1.00 78.75 667 ALA A CA 1
ATOM 5140 C C . ALA A 1 667 ? -6.017 -3.425 59.379 1.00 78.75 667 ALA A C 1
ATOM 5142 O O . ALA A 1 667 ? -5.329 -2.748 58.624 1.00 78.75 667 ALA A O 1
ATOM 5143 N N . ALA A 1 668 ? -7.348 -3.439 59.260 1.00 81.00 668 ALA A N 1
ATOM 5144 C CA . ALA A 1 668 ? -8.041 -2.662 58.230 1.00 81.00 668 ALA A CA 1
ATOM 5145 C C . ALA A 1 668 ? -7.896 -1.141 58.434 1.00 81.00 668 ALA A C 1
ATOM 5147 O O . ALA A 1 668 ? -7.898 -0.368 57.472 1.00 81.00 668 ALA A O 1
ATOM 5148 N N . LEU A 1 669 ? -7.796 -0.686 59.687 1.00 83.69 669 LEU A N 1
ATOM 5149 C CA . LEU A 1 669 ? -7.593 0.723 60.012 1.00 83.69 669 LEU A CA 1
ATOM 5150 C C . LEU A 1 669 ? -6.145 1.144 59.718 1.00 83.69 669 LEU A C 1
ATOM 5152 O O . LEU A 1 669 ? -5.945 2.196 59.110 1.00 83.69 669 LEU A O 1
ATOM 5156 N N . SER A 1 670 ? -5.150 0.316 60.050 1.00 82.62 670 SER A N 1
ATOM 5157 C CA . SER A 1 670 ? -3.743 0.576 59.725 1.00 82.62 670 SER A CA 1
ATOM 5158 C C . SER A 1 670 ? -3.478 0.550 58.215 1.00 82.62 670 SER A C 1
ATOM 5160 O O . SER A 1 670 ? -2.817 1.458 57.715 1.00 82.62 670 SER A O 1
ATOM 5162 N N . GLU A 1 671 ? -4.076 -0.378 57.460 1.00 82.50 671 GLU A N 1
ATOM 5163 C CA . GLU A 1 671 ? -4.025 -0.384 55.989 1.00 82.50 671 GLU A CA 1
ATOM 5164 C C . GLU A 1 671 ? -4.563 0.921 55.394 1.00 82.50 671 GLU A C 1
ATOM 5166 O O . GLU A 1 671 ? -3.944 1.508 54.505 1.00 82.50 671 GLU A O 1
ATOM 5171 N N . ARG A 1 672 ? -5.694 1.423 55.909 1.00 82.69 672 ARG A N 1
ATOM 5172 C CA . ARG A 1 672 ? -6.263 2.702 55.460 1.00 82.69 672 ARG A CA 1
ATOM 5173 C C . ARG A 1 672 ? -5.382 3.894 55.815 1.00 82.69 672 ARG A C 1
ATOM 5175 O O . ARG A 1 672 ? -5.274 4.815 55.009 1.00 82.69 672 ARG A O 1
ATOM 5182 N N . LEU A 1 673 ? -4.746 3.890 56.985 1.00 82.38 673 LEU A N 1
ATOM 5183 C CA . LEU A 1 673 ? -3.818 4.952 57.382 1.00 82.38 673 LEU A CA 1
ATOM 5184 C C . LEU A 1 673 ? -2.560 4.964 56.504 1.00 82.38 673 LEU A C 1
ATOM 5186 O O . LEU A 1 673 ? -2.153 6.030 56.049 1.00 82.38 673 LEU A O 1
ATOM 5190 N N . VAL A 1 674 ? -1.987 3.796 56.205 1.00 84.62 674 VAL A N 1
ATOM 5191 C CA . VAL A 1 674 ? -0.816 3.668 55.323 1.00 84.62 674 VAL A CA 1
ATOM 5192 C C . VAL A 1 674 ? -1.169 4.034 53.878 1.00 84.62 674 VAL A C 1
ATOM 5194 O O . VAL A 1 674 ? -0.422 4.765 53.227 1.00 84.62 674 VAL A O 1
ATOM 5197 N N . ALA A 1 675 ? -2.331 3.608 53.375 1.00 83.19 675 ALA A N 1
ATOM 5198 C CA . ALA A 1 675 ? -2.815 4.006 52.054 1.00 83.19 675 ALA A CA 1
ATOM 5199 C C . ALA A 1 675 ? -2.993 5.530 51.955 1.00 83.19 675 ALA A C 1
ATOM 5201 O O . ALA A 1 675 ? -2.511 6.148 51.010 1.00 83.19 675 ALA A O 1
ATOM 5202 N N . ASN A 1 676 ? -3.598 6.158 52.966 1.00 82.88 676 ASN A N 1
ATOM 5203 C CA . ASN A 1 676 ? -3.752 7.611 52.997 1.00 82.88 676 ASN A CA 1
ATOM 5204 C C . ASN A 1 676 ? -2.391 8.329 53.068 1.00 82.88 676 ASN A C 1
ATOM 5206 O O . ASN A 1 676 ? -2.164 9.267 52.303 1.00 82.88 676 ASN A O 1
ATOM 5210 N N . ARG A 1 677 ? -1.453 7.861 53.906 1.00 83.50 677 ARG A N 1
ATOM 5211 C CA . ARG A 1 677 ? -0.091 8.421 53.998 1.00 83.50 677 ARG A CA 1
ATOM 5212 C C . ARG A 1 677 ? 0.648 8.336 52.659 1.00 83.50 677 ARG A C 1
ATOM 5214 O O . ARG A 1 677 ? 1.111 9.352 52.157 1.00 83.50 677 ARG A O 1
ATOM 5221 N N . THR A 1 678 ? 0.661 7.167 52.023 1.00 84.56 678 THR A N 1
ATOM 5222 C CA . THR A 1 678 ? 1.328 6.973 50.720 1.00 84.56 678 THR A CA 1
ATOM 5223 C C . THR A 1 678 ? 0.692 7.790 49.593 1.00 84.56 678 THR A C 1
ATOM 5225 O O . THR A 1 678 ? 1.396 8.263 48.700 1.00 84.56 678 THR A O 1
ATOM 5228 N N . THR A 1 679 ? -0.629 8.007 49.614 1.00 83.88 679 THR A N 1
ATOM 5229 C CA . THR A 1 679 ? -1.272 8.918 48.653 1.00 83.88 679 THR A CA 1
ATOM 5230 C C . THR A 1 679 ? -0.861 10.369 48.868 1.00 83.88 679 THR A C 1
ATOM 5232 O O . THR A 1 679 ? -0.588 11.056 47.888 1.00 83.88 679 THR A O 1
ATOM 5235 N N . LEU A 1 680 ? -0.751 10.823 50.119 1.00 81.50 680 LEU A N 1
ATOM 5236 C CA . LEU A 1 680 ? -0.288 12.174 50.437 1.00 81.50 680 LEU A CA 1
ATOM 5237 C C . LEU A 1 680 ? 1.183 12.368 50.048 1.00 81.50 680 LEU A C 1
ATOM 5239 O O . LEU A 1 680 ? 1.507 13.384 49.446 1.00 81.50 680 LEU A O 1
ATOM 5243 N N . GLU A 1 681 ? 2.046 11.377 50.283 1.00 82.75 681 GLU A N 1
ATOM 5244 C CA . GLU A 1 681 ? 3.460 11.402 49.870 1.00 82.75 681 GLU A CA 1
ATOM 5245 C C . GLU A 1 681 ? 3.621 11.473 48.339 1.00 82.75 681 GLU A C 1
ATOM 5247 O O . GLU A 1 681 ? 4.450 12.223 47.826 1.00 82.75 681 GLU A O 1
ATOM 5252 N N . ARG A 1 682 ? 2.795 10.745 47.575 1.00 83.06 682 ARG A N 1
ATOM 5253 C CA . ARG A 1 682 ? 2.807 10.821 46.101 1.00 83.06 682 ARG A CA 1
ATOM 5254 C C . ARG A 1 682 ? 2.297 12.155 45.578 1.00 83.06 682 ARG A C 1
ATOM 5256 O O . ARG A 1 682 ? 2.841 12.685 44.616 1.00 83.06 682 ARG A O 1
ATOM 5263 N N . LEU A 1 683 ? 1.250 12.686 46.198 1.00 80.88 683 LEU A N 1
ATOM 5264 C CA . LEU A 1 683 ? 0.724 14.006 45.872 1.00 80.88 683 LEU A CA 1
ATOM 5265 C C . LEU A 1 683 ? 1.740 15.112 46.200 1.00 80.88 683 LEU A C 1
ATOM 5267 O O . LEU A 1 683 ? 1.854 16.063 45.432 1.00 80.88 683 LEU A O 1
ATOM 5271 N N . ALA A 1 684 ? 2.528 14.942 47.265 1.00 78.12 684 ALA A N 1
ATOM 5272 C CA . ALA A 1 684 ? 3.654 15.810 47.598 1.00 78.12 684 ALA A CA 1
ATOM 5273 C C . ALA A 1 684 ? 4.743 15.774 46.514 1.00 78.12 684 ALA A C 1
ATOM 5275 O O . ALA A 1 684 ? 5.158 16.821 46.022 1.00 78.12 684 ALA A O 1
ATOM 5276 N N . ALA A 1 685 ? 5.152 14.576 46.080 1.00 80.31 685 ALA A N 1
ATOM 5277 C CA . ALA A 1 685 ? 6.141 14.410 45.014 1.00 80.31 685 ALA A CA 1
ATOM 5278 C C . ALA A 1 685 ? 5.685 15.060 43.694 1.00 80.31 685 ALA A C 1
ATOM 5280 O O . ALA A 1 685 ? 6.455 15.773 43.060 1.00 80.31 685 ALA A O 1
ATOM 5281 N N . LEU A 1 686 ? 4.408 14.902 43.333 1.00 79.69 686 LEU A N 1
ATOM 5282 C CA . LEU A 1 686 ? 3.823 15.551 42.154 1.00 79.69 686 LEU A CA 1
ATOM 5283 C C . LEU A 1 686 ? 3.764 17.079 42.294 1.00 79.69 686 LEU A C 1
ATOM 5285 O O . LEU A 1 686 ? 4.003 17.795 41.327 1.00 79.69 686 LEU A O 1
ATOM 5289 N N . SER A 1 687 ? 3.487 17.597 43.495 1.00 77.06 687 SER A N 1
ATOM 5290 C CA . SER A 1 687 ? 3.543 19.044 43.740 1.00 77.06 687 SER A CA 1
ATOM 5291 C C . SER A 1 687 ? 4.967 19.614 43.703 1.00 77.06 687 SER A C 1
ATOM 5293 O O . SER A 1 687 ? 5.134 20.793 43.398 1.00 77.06 687 SER A O 1
ATOM 5295 N N . ALA A 1 688 ? 5.986 18.787 43.968 1.00 75.69 688 ALA A N 1
ATOM 5296 C CA . ALA A 1 688 ? 7.392 19.165 43.849 1.00 75.69 688 ALA A CA 1
ATOM 5297 C C . ALA A 1 688 ? 7.880 19.170 42.388 1.00 75.69 688 ALA A C 1
ATOM 5299 O O . ALA A 1 688 ? 8.733 19.984 42.035 1.00 75.69 688 ALA A O 1
ATOM 5300 N N . GLU A 1 689 ? 7.335 18.293 41.539 1.00 80.62 689 GLU A N 1
ATOM 5301 C CA . GLU A 1 689 ? 7.599 18.276 40.093 1.00 80.62 689 GLU A CA 1
ATOM 5302 C C . GLU A 1 689 ? 6.919 19.456 39.377 1.00 80.62 689 GLU A C 1
ATOM 5304 O O . GLU A 1 689 ? 7.547 20.109 38.543 1.00 80.62 689 GLU A O 1
ATOM 5309 N N . ASP A 1 690 ? 5.680 19.790 39.762 1.00 77.75 690 ASP A N 1
ATOM 5310 C CA . ASP A 1 690 ? 4.890 20.864 39.158 1.00 77.75 690 ASP A CA 1
ATOM 5311 C C . ASP A 1 690 ? 4.406 21.898 40.198 1.00 77.75 690 ASP A C 1
ATOM 5313 O O . ASP A 1 690 ? 3.352 21.756 40.828 1.00 77.75 690 ASP A O 1
ATOM 5317 N N . ALA A 1 691 ? 5.112 23.033 40.290 1.00 74.31 691 ALA A N 1
ATOM 5318 C CA . ALA A 1 691 ? 4.850 24.111 41.260 1.00 74.31 691 ALA A CA 1
ATOM 5319 C C . ALA A 1 691 ? 3.438 24.745 41.187 1.00 74.31 691 ALA A C 1
ATOM 5321 O O . ALA A 1 691 ? 3.024 25.468 42.093 1.00 74.31 691 ALA A O 1
ATOM 5322 N N . SER A 1 692 ? 2.682 24.494 40.114 1.00 80.19 692 SER A N 1
ATOM 5323 C CA . SER A 1 692 ? 1.314 25.002 39.941 1.00 80.19 692 SER A CA 1
ATOM 5324 C C . SER A 1 692 ? 0.259 24.240 40.756 1.00 80.19 692 SER A C 1
ATOM 5326 O O . SER A 1 692 ? -0.791 24.807 41.066 1.00 80.19 692 SER A O 1
ATOM 5328 N N . PHE A 1 693 ? 0.529 22.984 41.135 1.00 77.12 693 PHE A N 1
ATOM 5329 C CA . PHE A 1 693 ? -0.423 22.136 41.862 1.00 77.12 693 PHE A CA 1
ATOM 5330 C C . PHE A 1 693 ? -0.390 22.339 43.381 1.00 77.12 693 PHE A C 1
ATOM 5332 O O . PHE A 1 693 ? -1.412 22.122 44.034 1.00 77.12 693 PHE A O 1
ATOM 5339 N N . GLY A 1 694 ? 0.734 22.804 43.936 1.00 76.25 694 GLY A N 1
ATOM 5340 C CA . GLY A 1 694 ? 0.924 23.009 45.380 1.00 76.25 694 GLY A CA 1
ATOM 5341 C C . GLY A 1 694 ? -0.199 23.808 46.068 1.00 76.25 694 GLY A C 1
ATOM 5342 O O . GLY A 1 694 ? -0.834 23.277 46.979 1.00 76.25 694 GLY A O 1
ATOM 5343 N N . PRO A 1 695 ? -0.560 25.021 45.595 1.00 80.44 695 PRO A N 1
ATOM 5344 C CA . PRO A 1 695 ? -1.575 25.859 46.249 1.00 80.44 695 PRO A CA 1
ATOM 5345 C C . PRO A 1 695 ? -2.986 25.250 46.232 1.00 80.44 695 PRO A C 1
ATOM 5347 O O . PRO A 1 695 ? -3.779 25.439 47.158 1.00 80.44 695 PRO A O 1
ATOM 5350 N N . ALA A 1 696 ? -3.322 24.515 45.166 1.00 80.56 696 ALA A N 1
ATOM 5351 C CA . ALA A 1 696 ? -4.603 23.823 45.055 1.00 80.56 696 ALA A CA 1
ATOM 5352 C C . ALA A 1 696 ? -4.670 22.629 46.018 1.00 80.56 696 ALA A C 1
ATOM 5354 O O . ALA A 1 696 ? -5.713 22.379 46.624 1.00 80.56 696 ALA A O 1
ATOM 5355 N N . LEU A 1 697 ? -3.550 21.924 46.188 1.00 79.50 697 LEU A N 1
ATOM 5356 C CA . LEU A 1 697 ? -3.436 20.780 47.082 1.00 79.50 697 LEU A CA 1
ATOM 5357 C C . LEU A 1 697 ? -3.523 21.200 48.553 1.00 79.50 697 LEU A C 1
ATOM 5359 O O . LEU A 1 697 ? -4.301 20.622 49.307 1.00 79.50 697 LEU A O 1
ATOM 5363 N N . GLU A 1 698 ? -2.823 22.269 48.937 1.00 78.25 698 GLU A N 1
ATOM 5364 C CA . GLU A 1 698 ? -2.911 22.865 50.276 1.00 78.25 698 GLU A CA 1
ATOM 5365 C C . GLU A 1 698 ? -4.334 23.326 50.612 1.00 78.25 698 GLU A C 1
ATOM 5367 O O . GLU A 1 698 ? -4.828 23.069 51.712 1.00 78.25 698 GLU A O 1
ATOM 5372 N N . SER A 1 699 ? -5.035 23.948 49.655 1.00 81.75 699 SER A N 1
ATOM 5373 C CA . SER A 1 699 ? -6.431 24.366 49.834 1.00 81.75 699 SER A CA 1
ATOM 5374 C C . SER A 1 699 ? -7.372 23.180 50.060 1.00 81.75 699 SER A C 1
ATOM 5376 O O . SER A 1 699 ? -8.246 23.238 50.927 1.00 81.75 699 SER A O 1
ATOM 5378 N N . LEU A 1 700 ? -7.195 22.091 49.307 1.00 80.25 700 LEU A N 1
ATOM 5379 C CA . LEU A 1 700 ? -8.012 20.882 49.432 1.00 80.25 700 LEU A CA 1
ATOM 5380 C C . LEU A 1 700 ? -7.712 20.116 50.730 1.00 80.25 700 LEU A C 1
ATOM 5382 O O . LEU A 1 700 ? -8.644 19.663 51.396 1.00 80.25 700 LEU A O 1
ATOM 5386 N N . CYS A 1 701 ? -6.442 20.030 51.138 1.00 78.00 701 CYS A N 1
ATOM 5387 C CA . CYS A 1 701 ? -6.037 19.466 52.427 1.00 78.00 701 CYS A CA 1
ATOM 5388 C C . CYS A 1 701 ? -6.613 20.277 53.601 1.00 78.00 701 CYS A C 1
ATOM 5390 O O . CYS A 1 701 ? -7.198 19.699 54.519 1.00 78.00 701 CYS A O 1
ATOM 5392 N N . ALA A 1 702 ? -6.566 21.612 53.525 1.00 79.69 702 ALA A N 1
ATOM 5393 C CA . ALA A 1 702 ? -7.153 22.498 54.528 1.00 79.69 702 ALA A CA 1
ATOM 5394 C C . ALA A 1 702 ? -8.684 22.357 54.625 1.00 79.69 702 ALA A C 1
ATOM 5396 O O . ALA A 1 702 ? -9.228 22.329 55.728 1.00 79.69 702 ALA A O 1
ATOM 5397 N N . GLN A 1 703 ? -9.386 22.208 53.495 1.00 81.75 703 GLN A N 1
ATOM 5398 C CA . GLN A 1 703 ? -10.837 21.961 53.471 1.00 81.75 703 GLN A CA 1
ATOM 5399 C C . GLN A 1 703 ? -11.220 20.605 54.077 1.00 81.75 703 GLN A C 1
ATOM 5401 O O . GLN A 1 703 ? -12.277 20.482 54.693 1.00 81.75 703 GLN A O 1
ATOM 5406 N N . ALA A 1 704 ? -10.363 19.594 53.922 1.00 77.75 704 ALA A N 1
ATOM 5407 C CA . ALA A 1 704 ? -10.560 18.266 54.496 1.00 77.75 704 ALA A CA 1
ATOM 5408 C C . ALA A 1 704 ? -10.112 18.158 55.968 1.00 77.75 704 ALA A C 1
ATOM 5410 O O . ALA A 1 704 ? -10.352 17.127 56.597 1.00 77.75 704 ALA A O 1
ATOM 5411 N N . GLY A 1 705 ? -9.469 19.193 56.526 1.00 73.44 705 GLY A N 1
ATOM 5412 C CA . GLY A 1 705 ? -8.916 19.174 57.885 1.00 73.44 705 GLY A CA 1
ATOM 5413 C C . GLY A 1 705 ? -7.692 18.263 58.043 1.00 73.44 705 GLY A C 1
ATOM 5414 O O . GLY A 1 705 ? -7.421 17.791 59.145 1.00 73.44 705 GLY A O 1
ATOM 5415 N N . VAL A 1 706 ? -6.974 17.991 56.950 1.00 73.62 706 VAL A N 1
ATOM 5416 C CA . VAL A 1 706 ? -5.778 17.137 56.911 1.00 73.62 706 VAL A CA 1
ATOM 5417 C C . VAL A 1 706 ? -4.546 18.039 56.754 1.00 73.62 706 VAL A C 1
ATOM 5419 O O . VAL A 1 706 ? -4.587 18.955 55.930 1.00 73.62 706 VAL A O 1
ATOM 5422 N N . PRO A 1 707 ? -3.459 17.840 57.524 1.00 67.75 707 PRO A N 1
ATOM 5423 C CA . PRO A 1 707 ? -2.256 18.658 57.385 1.00 67.75 707 PRO A CA 1
ATOM 5424 C C . PRO A 1 707 ? -1.669 18.539 55.965 1.00 67.75 707 PRO A C 1
ATOM 5426 O O . PRO A 1 707 ? -1.667 17.438 55.405 1.00 67.75 707 PRO A O 1
ATOM 5429 N N . PRO A 1 708 ? -1.198 19.649 55.362 1.00 64.00 708 PRO A N 1
ATOM 5430 C CA . PRO A 1 708 ? -0.554 19.615 54.055 1.00 64.00 708 PRO A CA 1
ATOM 5431 C C . PRO A 1 708 ? 0.745 18.790 54.114 1.00 64.00 708 PRO A C 1
ATOM 5433 O O . PRO A 1 708 ? 1.371 18.709 55.175 1.00 64.00 708 PRO A O 1
ATOM 5436 N N . PRO A 1 709 ? 1.154 18.168 52.995 1.00 64.19 709 PRO A N 1
ATOM 5437 C CA . PRO A 1 709 ? 2.243 17.190 52.969 1.00 64.19 709 PRO A CA 1
ATOM 5438 C C . PRO A 1 709 ? 3.604 17.709 53.465 1.00 64.19 709 PRO A C 1
ATOM 5440 O O . PRO A 1 709 ? 4.376 16.919 54.002 1.00 64.19 709 PRO A O 1
ATOM 5443 N N . ASP A 1 710 ? 3.864 19.019 53.393 1.00 58.97 710 ASP A N 1
ATOM 5444 C CA . ASP A 1 710 ? 5.092 19.645 53.914 1.00 58.97 710 ASP A CA 1
ATOM 5445 C C . ASP A 1 710 ? 5.185 19.655 55.454 1.00 58.97 710 ASP A C 1
ATOM 5447 O O . ASP A 1 710 ? 6.233 19.972 56.016 1.00 58.97 710 ASP A O 1
ATOM 5451 N N . ALA A 1 711 ? 4.103 19.302 56.159 1.00 51.00 711 ALA A N 1
ATOM 5452 C CA . ALA A 1 711 ? 4.026 19.285 57.620 1.00 51.00 711 ALA A CA 1
ATOM 5453 C C . ALA A 1 711 ? 4.128 17.879 58.238 1.00 51.00 711 ALA A C 1
ATOM 5455 O O . ALA A 1 711 ? 3.844 17.722 59.428 1.00 51.00 711 ALA A O 1
ATOM 5456 N N . LEU A 1 712 ? 4.504 16.849 57.469 1.00 45.28 712 LEU A N 1
ATOM 5457 C CA . LEU A 1 712 ? 4.835 15.548 58.050 1.00 45.28 712 LEU A CA 1
ATOM 5458 C C . LEU A 1 712 ? 6.232 15.639 58.686 1.00 45.28 712 LEU A C 1
ATOM 5460 O O . LEU A 1 712 ? 7.210 15.804 57.954 1.00 45.28 712 LEU A O 1
ATOM 5464 N N . PRO A 1 713 ? 6.362 15.557 60.026 1.00 42.66 713 PRO A N 1
ATOM 5465 C CA . PRO A 1 713 ? 7.673 15.432 60.638 1.00 42.66 713 PRO A CA 1
ATOM 5466 C C . PRO A 1 713 ? 8.315 14.158 60.090 1.00 42.66 713 PRO A C 1
ATOM 5468 O O . PRO A 1 713 ? 7.722 13.081 60.154 1.00 42.66 713 PRO A O 1
ATOM 5471 N N . GLY A 1 714 ? 9.503 14.301 59.501 1.00 37.03 714 GLY A N 1
ATOM 5472 C CA . GLY A 1 714 ? 10.358 13.157 59.224 1.00 37.03 714 GLY A CA 1
ATOM 5473 C C . GLY A 1 714 ? 10.577 12.393 60.525 1.00 37.03 714 GLY A C 1
ATOM 5474 O O . GLY A 1 714 ? 10.838 13.011 61.557 1.00 37.03 714 GLY A O 1
ATOM 5475 N N . ASP A 1 715 ? 10.398 11.077 60.467 1.00 35.94 715 ASP A N 1
ATOM 5476 C CA . ASP A 1 715 ? 10.633 10.171 61.585 1.00 35.94 715 ASP A CA 1
ATOM 5477 C C . ASP A 1 715 ? 12.086 10.352 62.095 1.00 35.94 715 ASP A C 1
ATOM 5479 O O . ASP A 1 715 ? 13.047 10.070 61.371 1.00 35.94 715 ASP A O 1
ATOM 5483 N N . GLU A 1 716 ? 12.226 10.867 63.324 1.00 29.58 716 GLU A N 1
ATOM 5484 C CA . GLU A 1 716 ? 13.254 10.412 64.275 1.00 29.58 716 GLU A CA 1
ATOM 5485 C C . GLU A 1 716 ? 12.864 9.037 64.829 1.00 29.58 716 GLU A C 1
ATOM 5487 O O . GLU A 1 716 ? 11.652 8.825 65.083 1.00 29.58 716 GLU A O 1
#

Radius of gyration: 91.15 Å; Cα contacts (8 Å, |Δi|>4): 38; chains: 1; bounding box: 206×90×291 Å